Protein 4HMW (pdb70)

B-factor: mean 29.27, std 11.92, range [8.93, 81.01]

InterPro domains:
  IPR000659 Pyridoxamine 5'-phosphate oxidase [PIRSF000190] (5-212)
  IPR000659 Pyridoxamine 5'-phosphate oxidase [PTHR10851] (22-212)
  IPR011576 Pyridoxamine 5'-phosphate oxidase, N-terminal [PF01243] (41-159)
  IPR012349 FMN-binding split barrel [G3DSA:2.30.110.10] (1-212)
  IPR019576 Pyridoxine 5'-phosphate oxidase, dimerisation, C-terminal [PF10590] (173-212)
  IPR053451 Phenazine biosynthesis oxidase [NF038138] (8-212)

Secondary structure (DSSP, 8-state):
--SS---GGGTS--SSHHHHHHHHHHHHHHTT-SSTTEEEEEEE-TTS-EEEEEEE--EEETTEEEEEEETTSHHHHHHHHH-EEEEEEEETTTTEEEEEEEEEEEPPHHHHHHHHHTS-HHHHHHHHH--TTSBPS-HHHHHHHHHHHHHT-SPPPPPTTEEEEEEEEEEEEEEE--TTS--EEEEEEEETTEEEEEEB--/--S-SS----GGGTS--SSHHHHHHHHHHHHHHTT-SSTTEEEEEEE-TTS-EEEEEEE--EEETTEEEEEEETTSHHHHHHHHH-EEEEEEEETTTTEEEEEEEEEEEPPHHHHHHHHHTS-HHHHHHHHH--TTSB-S-HHHHHHHHHHHHHH-SPPPPPTTEEEEEEEEEEEEEEE--TTS--EEEEEEEETTEEEEEEB--

Sequence (407 aa):
GSVDVLFPEYDDPPSEPITLLKRWLATTADVARVREPKALALATATSDGRISSSRVIAFSSSIDDRRGVVIFCCTHSTSRKGRRELTEETGWASGLLYWRETGQQIMISSGQAVPLEESENDKLWFGRSVPMHAMSSSSASHQSDELVDREALRAHAAELLALGVALPRPPRFVGYYRLEPHEMEFWAASSSDRLHRRLRYERDGNDWKTTQLQPSLTGSVDVLFPEYDDPPSSEPIITLLKRWLATADVARVREPKKALALATATSDGRISSSRVIAFSSIDDRGVIFCCTHSTSRKGRELTETGWASGLLYWRETGQQIMMISSGQAVPLEESENDKLWFGRSVPMHAMSSSASHQSDELVDREALRAHAAELLALGVVALPRPPRFVGYRLEPHEMEFWAASSDRRLHRRLRYERDGNDWKTTTQLQP

Nearest PDB structures (foldseek):
  4hmx-assembly1_A  TM=1.005E+00  e=1.174E-41  Burkholderia lata
  4hmt-assembly1_B  TM=9.738E-01  e=1.038E-26  Pseudomonas fluorescens
  1t9m-assembly1_B  TM=9.775E-01  e=4.921E-26  Pseudomonas aeruginosa
  8qyt-assembly1_A-2  TM=9.388E-01  e=5.037E-19  Homo sapiens
  1nrg-assembly1_A-2  TM=9.272E-01  e=1.506E-18  Homo sapiens

Foldseek 3Di:
DQADPDDPCLVPPDQAVVVVVVVVVVVCVVLVFDLQQFKWKWFDAPVGDIDTDTFRWDDADSFFTKGKDFCQAPRNVRLVHPQWMKIWTAGRSHNKMKIFIAGWAWDDVVVLQVVLVPDDLLVVLLRVLDPHHPDDDDPVVSVVSSVVSSVVVDDDGDDPRITMIGRGGQKMWMWGHHPVRQIRIWMWHDDPHGIDIDTDGD/DPDAQADDDDVCLVPPDFAVVVVVVVVVVVCVVLVFDLQQFKWKWFAAPVGDIDTDTFRFDDADRFFTKGKDFCQAPRNVRLVHPFWMKIKGATRRHNKMKIFTAGWAWDDVVVLQVVLVPDDLLVLLLRVLDPHHDDDDDDVVSVVSSVVSSVVPDDRDDDPRITMIGGGGQKMWMWGHHPVRQIWIKIWGHDDVTIDIDTDGD

Organism: Burkholderia lata (strain ATCC 17760 / DSM 23089 / LMG 22485 / NCIMB 9086 / R18194 / 383) (NCBI:txid482957)

Solvent-accessible surface area: 18383 Å² total; per-residue (Å²): 104,38,60,78,41,162,12,98,22,12,116,113,45,21,95,76,0,14,54,0,1,89,113,8,24,60,77,0,108,127,51,206,12,107,74,30,85,12,0,14,0,2,0,7,25,87,85,24,96,3,0,6,31,34,20,75,6,43,55,27,47,124,150,0,1,11,0,21,6,8,36,67,0,40,11,0,122,11,8,112,100,38,9,39,1,0,0,5,1,34,2,24,51,11,5,5,18,1,8,0,1,2,66,6,52,89,13,122,108,81,53,2,48,152,31,0,142,67,107,52,89,62,23,15,4,17,14,25,7,0,80,36,11,64,109,13,142,70,74,132,53,15,100,54,79,8,58,112,31,77,82,112,63,103,92,21,107,46,13,122,33,4,22,1,8,12,0,60,14,55,16,0,24,1,55,0,11,9,82,62,92,0,40,29,28,3,13,0,60,83,106,71,123,71,32,45,53,30,42,9,25,21,161,79,55,46,39,68,81,22,154,10,81,24,7,91,114,43,21,99,91,0,14,57,0,0,82,114,10,22,60,76,0,95,120,8,199,12,109,75,20,84,12,0,12,0,2,0,7,35,92,89,26,66,2,6,7,33,34,19,76,6,51,52,30,43,122,149,0,1,19,0,24,6,9,36,60,0,61,10,0,109,8,10,114,87,44,18,66,1,0,0,5,0,36,2,23,42,2,5,6,18,0,10,1,1,1,90,12,56,88,13,123,108,85,62,2,52,85,41,2,150,68,107,53,70,58,15,18,3,17,16,29,23,1,83,33,22,65,102,12,134,80,48,107,36,12,77,50,97,8,58,99,47,84,87,124,74,90,93,17,109,47,15,119,31,6,19,0,12,13,0,50,12,42,10,0,23,0,46,0,10,10,76,74,91,5,39,36,26,1,37,0,54,147,81,54,145,95,51,103,57,24,42,1,24,22

Structure (mmCIF, N/CA/C/O backbone):
data_4HMW
#
_entry.id   4HMW
#
_cell.length_a   94.416
_cell.length_b   94.416
_cell.length_c   51.751
_cell.angle_alpha   90.000
_cell.angle_beta   90.000
_cell.angle_gamma   120.000
#
_symmetry.space_group_name_H-M   'P 31'
#
loop_
_entity.id
_entity.type
_entity.pdbx_description
1 polymer "Pyridoxamine 5'-phosphate oxidase"
2 non-polymer 'FLAVIN MONONUCLEOTIDE'
3 water water
#
loop_
_atom_site.group_PDB
_atom_site.id
_atom_site.type_symbol
_atom_site.label_atom_id
_atom_site.label_alt_id
_atom_site.label_comp_id
_atom_site.label_asym_id
_atom_site.label_entity_id
_atom_site.label_seq_id
_atom_site.pdbx_PDB_ins_code
_atom_site.Cartn_x
_atom_site.Cartn_y
_atom_site.Cartn_z
_atom_site.occupancy
_atom_site.B_iso_or_equiv
_atom_site.auth_seq_id
_atom_site.auth_comp_id
_atom_site.auth_asym_id
_atom_site.auth_atom_id
_atom_site.pdbx_PDB_model_num
ATOM 1 N N . GLY A 1 14 ? -14.537 38.455 -7.301 1.00 46.14 11 GLY A N 1
ATOM 2 C CA . GLY A 1 14 ? -13.964 38.253 -5.977 1.00 44.52 11 GLY A CA 1
ATOM 3 C C . GLY A 1 14 ? -13.912 36.794 -5.541 1.00 42.11 11 GLY A C 1
ATOM 4 O O . GLY A 1 14 ? -13.815 36.496 -4.341 1.00 41.51 11 GLY A O 1
ATOM 7 N N . SER A 1 15 ? -13.988 35.873 -6.498 1.00 39.39 12 SER A N 1
ATOM 8 C CA . SER A 1 15 ? -13.968 34.447 -6.176 1.00 38.02 12 SER A CA 1
ATOM 9 C C . SER A 1 15 ? -12.563 33.852 -6.225 1.00 36.85 12 SER A C 1
ATOM 10 O O . SER A 1 15 ? -12.384 32.650 -6.034 1.00 35.96 12 SER A O 1
ATOM 18 N N . VAL A 1 16 ? -11.566 34.691 -6.485 1.00 37.61 13 VAL A N 1
ATOM 19 C CA . VAL A 1 16 ? -10.185 34.242 -6.496 1.00 38.24 13 VAL A CA 1
ATOM 20 C C . VAL A 1 16 ? -9.317 35.191 -5.676 1.00 38.53 13 VAL A C 1
ATOM 21 O O . VAL A 1 16 ? -9.625 36.381 -5.549 1.00 39.12 13 VAL A O 1
ATOM 34 N N . ASP A 1 17 ? -8.246 34.652 -5.100 1.00 38.24 14 ASP A N 1
ATOM 35 C CA . ASP A 1 17 ? -7.252 35.448 -4.393 1.00 37.77 14 ASP A CA 1
ATOM 36 C C . ASP A 1 17 ? -7.821 36.175 -3.179 1.00 37.27 14 ASP A C 1
ATOM 37 O O . ASP A 1 17 ? -7.374 37.263 -2.851 1.00 37.82 14 ASP A O 1
ATOM 46 N N . VAL A 1 18 ? -8.788 35.556 -2.503 1.00 36.68 15 VAL A N 1
ATOM 47 C CA . VAL A 1 18 ? -9.298 36.080 -1.236 1.00 37.05 15 VAL A CA 1
ATOM 48 C C . VAL A 1 18 ? -8.152 36.148 -0.206 1.00 39.34 15 VAL A C 1
ATOM 49 O O . VAL A 1 18 ? -7.209 35.358 -0.271 1.00 39.50 15 VAL A O 1
ATOM 62 N N . LEU A 1 19 ? -8.215 37.103 0.720 1.00 40.19 16 LEU A N 1
ATOM 63 C CA . LEU A 1 19 ? -7.170 37.253 1.736 1.00 41.43 16 LEU A CA 1
ATOM 64 C C . LEU A 1 19 ? -7.130 36.042 2.672 1.00 38.05 16 LEU A C 1
ATOM 65 O O . LEU A 1 19 ? -8.173 35.573 3.133 1.00 37.20 16 LEU A O 1
ATOM 81 N N . PHE A 1 20 ? -5.918 35.569 2.965 1.00 35.19 17 PHE A N 1
ATOM 82 C CA . PHE A 1 20 ? -5.716 34.339 3.721 1.00 33.47 17 PHE A CA 1
ATOM 83 C C . PHE A 1 20 ? -4.368 34.408 4.452 1.00 36.09 17 PHE A C 1
ATOM 84 O O . PHE A 1 20 ? -3.487 33.559 4.250 1.00 35.84 17 PHE A O 1
ATOM 101 N N . PRO A 1 21 ? -4.194 35.435 5.302 1.00 37.85 18 PRO A N 1
ATOM 102 C CA . PRO A 1 21 ? -2.915 35.590 6.009 1.00 39.56 18 PRO A CA 1
ATOM 103 C C . PRO A 1 21 ? -2.616 34.386 6.911 1.00 40.22 18 PRO A C 1
ATOM 104 O O . PRO A 1 21 ? -1.442 34.093 7.174 1.00 40.14 18 PRO A O 1
ATOM 115 N N . GLU A 1 22 ? -3.663 33.686 7.353 1.00 37.80 19 GLU A N 1
ATOM 116 C CA . GLU A 1 22 ? -3.481 32.513 8.204 1.00 38.25 19 GLU A CA 1
ATOM 117 C C . GLU A 1 22 ? -2.818 31.328 7.494 1.00 37.58 19 GLU A C 1
ATOM 118 O O . GLU A 1 22 ? -2.361 30.386 8.151 1.00 37.91 19 GLU A O 1
ATOM 130 N N . TYR A 1 23 ? -2.794 31.353 6.162 1.00 37.66 20 TYR A N 1
ATOM 131 C CA . TYR A 1 23 ? -2.134 30.310 5.383 1.00 36.31 20 TYR A CA 1
ATOM 132 C C . TYR A 1 23 ? -0.689 30.164 5.873 1.00 38.38 20 TYR A C 1
ATOM 133 O O . TYR A 1 23 ? -0.183 29.057 6.040 1.00 39.69 20 TYR A O 1
ATOM 151 N N . ASP A 1 24 ? -0.049 31.294 6.140 1.00 39.52 21 ASP A N 1
ATOM 152 C CA . ASP A 1 24 ? 1.337 31.311 6.627 1.00 43.46 21 ASP A CA 1
ATOM 153 C C . ASP A 1 24 ? 1.461 31.469 8.139 1.00 45.73 21 ASP A C 1
ATOM 154 O O . ASP A 1 24 ? 2.535 31.253 8.685 1.00 46.08 21 ASP A O 1
ATOM 163 N N . ASP A 1 25 ? 0.374 31.849 8.809 1.00 46.73 22 ASP A N 1
ATOM 164 C CA . ASP A 1 25 ? 0.361 31.981 10.272 1.00 48.64 22 ASP A CA 1
ATOM 165 C C . ASP A 1 25 ? -0.934 31.428 10.870 1.00 44.65 22 ASP A C 1
ATOM 166 O O . ASP A 1 25 ? -1.821 32.184 11.231 1.00 45.54 22 ASP A O 1
ATOM 175 N N . PRO A 1 26 ? -1.032 30.101 10.983 1.00 41.76 23 PRO A N 1
ATOM 176 C CA . PRO A 1 26 ? -2.289 29.448 11.359 1.00 40.21 23 PRO A CA 1
ATOM 177 C C . PRO A 1 26 ? -2.620 29.496 12.860 1.00 37.49 23 PRO A C 1
ATOM 178 O O . PRO A 1 26 ? -1.745 29.292 13.693 1.00 37.86 23 PRO A O 1
ATOM 189 N N . PRO A 1 27 ? -3.893 29.749 13.198 1.00 35.86 24 PRO A N 1
ATOM 190 C CA . PRO A 1 27 ? -4.318 29.735 14.607 1.00 35.62 24 PRO A CA 1
ATOM 191 C C . PRO A 1 27 ? -4.055 28.365 15.246 1.00 35.66 24 PRO A C 1
ATOM 192 O O . PRO A 1 27 ? -4.050 27.370 14.512 1.00 36.62 24 PRO A O 1
ATOM 203 N N . SER A 1 28 ? -3.838 28.307 16.562 1.00 35.12 25 SER A N 1
ATOM 204 C CA . SER A 1 28 ? -3.574 27.033 17.243 1.00 34.49 25 SER A CA 1
ATOM 205 C C . SER A 1 28 ? -4.685 26.015 17.041 1.00 35.72 25 SER A C 1
ATOM 206 O O . SER A 1 28 ? -4.421 24.829 16.913 1.00 36.26 25 SER A O 1
ATOM 214 N N . GLU A 1 29 ? -5.924 26.496 17.037 1.00 35.01 26 GLU A N 1
ATOM 215 C CA . GLU A 1 29 ? -7.102 25.647 16.890 1.00 33.29 26 GLU A CA 1
ATOM 216 C C . GLU A 1 29 ? -7.809 25.927 15.545 1.00 30.76 26 GLU A C 1
ATOM 217 O O . GLU A 1 29 ? -8.088 27.077 15.189 1.00 31.86 26 GLU A O 1
ATOM 229 N N . PRO A 1 30 ? -8.116 24.876 14.794 1.00 27.60 27 PRO A N 1
ATOM 230 C CA . PRO A 1 30 ? -8.754 25.101 13.488 1.00 26.70 27 PRO A CA 1
ATOM 231 C C . PRO A 1 30 ? -10.194 25.668 13.589 1.00 25.28 27 PRO A C 1
ATOM 232 O O . PRO A 1 30 ? -10.646 26.370 12.671 1.00 26.34 27 PRO A O 1
ATOM 243 N N . ILE A 1 31 ? -10.902 25.393 14.681 1.00 24.09 28 ILE A N 1
ATOM 244 C CA . ILE A 1 31 ? -12.250 25.931 14.806 1.00 25.72 28 ILE A CA 1
ATOM 245 C C . ILE A 1 31 ? -12.199 27.472 14.850 1.00 26.47 28 ILE A C 1
ATOM 246 O O . ILE A 1 31 ? -13.130 28.150 14.402 1.00 24.96 28 ILE A O 1
ATOM 262 N N . THR A 1 32 ? -11.099 28.024 15.358 1.00 28.21 29 THR A N 1
ATOM 263 C CA . THR A 1 32 ? -10.918 29.473 15.326 1.00 28.72 29 THR A CA 1
ATOM 264 C C . THR A 1 32 ? -10.956 30.009 13.886 1.00 25.72 29 THR A C 1
ATOM 265 O O . THR A 1 32 ? -11.591 31.028 13.594 1.00 26.82 29 THR A O 1
ATOM 276 N N . LEU A 1 33 ? -10.249 29.343 12.986 1.00 24.81 30 LEU A N 1
ATOM 277 C CA . LEU A 1 33 ? -10.230 29.779 11.594 1.00 24.43 30 LEU A CA 1
ATOM 278 C C . LEU A 1 33 ? -11.596 29.532 10.924 1.00 23.10 30 LEU A C 1
ATOM 279 O O . LEU A 1 33 ? -12.042 30.325 10.110 1.00 23.81 30 LEU A O 1
ATOM 295 N N . LEU A 1 34 ? -12.265 28.441 11.275 1.00 22.47 31 LEU A N 1
ATOM 296 C CA . LEU A 1 34 ? -13.590 28.140 10.738 1.00 23.03 31 LEU A CA 1
ATOM 297 C C . LEU A 1 34 ? -14.551 29.278 11.082 1.00 23.26 31 LEU A C 1
ATOM 298 O O . LEU A 1 34 ? -15.250 29.780 10.228 1.00 21.83 31 LEU A O 1
ATOM 314 N N . LYS A 1 35 ? -14.545 29.721 12.329 1.00 25.41 32 LYS A N 1
ATOM 315 C CA . LYS A 1 35 ? -15.434 30.834 12.743 1.00 25.34 32 LYS A CA 1
ATOM 316 C C . LYS A 1 35 ? -15.097 32.167 12.032 1.00 27.46 32 LYS A C 1
ATOM 317 O O . LYS A 1 35 ? -15.997 32.908 11.598 1.00 28.01 32 LYS A O 1
ATOM 336 N N . ARG A 1 36 ? -13.798 32.451 11.893 1.00 26.58 33 ARG A N 1
ATOM 337 C CA . ARG A 1 36 ? -13.355 33.638 11.169 1.00 26.74 33 ARG A CA 1
ATOM 338 C C . ARG A 1 36 ? -13.827 33.622 9.704 1.00 24.98 33 ARG A C 1
ATOM 339 O O . ARG A 1 36 ? -14.272 34.633 9.178 1.00 26.52 33 ARG A O 1
ATOM 360 N N . TRP A 1 37 ? -13.665 32.491 9.036 1.00 23.20 34 TRP A N 1
ATOM 361 C CA . TRP A 1 37 ? -14.103 32.345 7.647 1.00 22.56 34 TRP A CA 1
ATOM 362 C C . TRP A 1 37 ? -15.620 32.497 7.497 1.00 21.66 34 TRP A C 1
ATOM 363 O O . TRP A 1 37 ? -16.100 33.155 6.575 1.00 21.06 34 TRP A O 1
ATOM 384 N N . LEU A 1 38 ? -16.381 31.897 8.403 1.00 22.21 35 LEU A N 1
ATOM 385 C CA . LEU A 1 38 ? -17.828 32.054 8.350 1.00 23.17 35 LEU A CA 1
ATOM 386 C C . LEU A 1 38 ? -18.236 33.516 8.555 1.00 25.07 35 LEU A C 1
ATOM 387 O O . LEU A 1 38 ? -19.198 33.972 7.957 1.00 24.03 35 LEU A O 1
ATOM 403 N N . ALA A 1 39 ? -17.493 34.257 9.382 1.00 26.07 36 ALA A N 1
ATOM 404 C CA . ALA A 1 39 ? -17.832 35.664 9.609 1.00 27.34 36 ALA A CA 1
ATOM 405 C C . ALA A 1 39 ? -17.546 36.474 8.340 1.00 27.78 36 ALA A C 1
ATOM 406 O O . ALA A 1 39 ? -18.323 37.354 7.960 1.00 26.88 36 ALA A O 1
ATOM 413 N N . THR A 1 40 ? -16.452 36.165 7.648 1.00 27.64 37 THR A N 1
ATOM 414 C CA A THR A 1 40 ? -16.145 36.892 6.425 0.62 27.51 37 THR A CA 1
ATOM 415 C CA B THR A 1 40 ? -16.133 36.883 6.428 0.38 27.77 37 THR A CA 1
ATOM 416 C C . THR A 1 40 ? -17.142 36.539 5.346 1.00 27.21 37 THR A C 1
ATOM 417 O O . THR A 1 40 ? -17.487 37.378 4.525 1.00 29.38 37 THR A O 1
ATOM 436 N N . ALA A 1 41 ? -17.614 35.295 5.352 1.00 25.48 38 ALA A N 1
ATOM 437 C CA . ALA A 1 41 ? -18.635 34.859 4.391 1.00 22.95 38 ALA A CA 1
ATOM 438 C C . ALA A 1 41 ? -19.942 35.648 4.568 1.00 23.88 38 ALA A C 1
ATOM 439 O O . ALA A 1 41 ? -20.632 35.971 3.598 1.00 25.56 38 ALA A O 1
ATOM 446 N N . ASP A 1 42 ? -20.283 35.931 5.817 1.00 28.54 39 ASP A N 1
ATOM 447 C CA . ASP A 1 42 ? -21.448 36.733 6.114 1.00 32.27 39 ASP A CA 1
ATOM 448 C C . ASP A 1 42 ? -21.270 38.150 5.576 1.00 31.68 39 ASP A C 1
ATOM 449 O O . ASP A 1 42 ? -22.194 38.722 5.023 1.00 31.23 39 ASP A O 1
ATOM 458 N N . VAL A 1 43 ? -20.076 38.714 5.712 1.00 32.55 40 VAL A N 1
ATOM 459 C CA . VAL A 1 43 ? -19.846 40.061 5.205 1.00 33.76 40 VAL A CA 1
ATOM 460 C C . VAL A 1 43 ? -19.934 40.086 3.677 1.00 32.57 40 VAL A C 1
ATOM 461 O O . VAL A 1 43 ? -20.465 41.028 3.110 1.00 33.69 40 VAL A O 1
ATOM 474 N N . ALA A 1 44 ? -19.431 39.035 3.029 1.00 31.73 41 ALA A N 1
ATOM 475 C CA . ALA A 1 44 ? -19.471 38.898 1.577 1.00 29.50 41 ALA A CA 1
ATOM 476 C C . ALA A 1 44 ? -20.850 38.478 1.050 1.00 29.69 41 ALA A C 1
ATOM 477 O O . ALA A 1 44 ? -21.048 38.353 -0.156 1.00 29.76 41 ALA A O 1
ATOM 484 N N . ARG A 1 45 ? -21.799 38.251 1.948 1.00 29.83 42 ARG A N 1
ATOM 485 C CA . ARG A 1 45 ? -23.154 37.882 1.563 1.00 31.67 42 ARG A CA 1
ATOM 486 C C . ARG A 1 45 ? -23.190 36.589 0.761 1.00 28.44 42 ARG A C 1
ATOM 487 O O . ARG A 1 45 ? -23.945 36.448 -0.218 1.00 28.45 42 ARG A O 1
ATOM 508 N N . VAL A 1 46 ? -22.362 35.639 1.185 1.00 24.17 43 VAL A N 1
ATOM 509 C CA . VAL A 1 46 ? -22.404 34.300 0.621 1.00 21.61 43 VAL A CA 1
ATOM 510 C C . VAL A 1 46 ? -23.804 33.704 0.791 1.00 21.44 43 VAL A C 1
ATOM 511 O O . VAL A 1 46 ? -24.395 33.800 1.872 1.00 21.27 43 VAL A O 1
ATOM 524 N N . ARG A 1 47 ? -24.353 33.102 -0.261 1.00 19.41 44 ARG A N 1
ATOM 525 C CA . ARG A 1 47 ? -25.659 32.458 -0.144 1.00 19.50 44 ARG A CA 1
ATOM 526 C C . ARG A 1 47 ? -25.559 31.093 0.531 1.00 18.99 44 ARG A C 1
ATOM 527 O O . ARG A 1 47 ? -24.824 30.213 0.075 1.00 18.61 44 ARG A O 1
ATOM 548 N N . GLU A 1 48 ? -26.341 30.917 1.595 1.00 18.03 45 GLU A N 1
ATOM 549 C CA . GLU A 1 48 ? -26.346 29.679 2.395 1.00 17.46 45 GLU A CA 1
ATOM 550 C C . GLU A 1 48 ? -24.956 29.143 2.729 1.00 18.84 45 GLU A C 1
ATOM 551 O O . GLU A 1 48 ? -24.582 28.030 2.318 1.00 18.27 45 GLU A O 1
ATOM 563 N N . PRO A 1 49 ? -24.182 29.903 3.495 1.00 18.66 46 PRO A N 1
ATOM 564 C CA . PRO A 1 49 ? -22.803 29.473 3.748 1.00 19.28 46 PRO A CA 1
ATOM 565 C C . PRO A 1 49 ? -22.732 28.254 4.628 1.00 17.43 46 PRO A C 1
ATOM 566 O O . PRO A 1 49 ? -21.711 27.574 4.585 1.00 18.66 46 PRO A O 1
ATOM 577 N N . LYS A 1 50 ? -23.783 27.965 5.387 1.00 16.79 47 LYS A N 1
ATOM 578 C CA . LYS A 1 50 ? -23.728 26.870 6.359 1.00 16.65 47 LYS A CA 1
ATOM 579 C C . LYS A 1 50 ? -24.249 25.561 5.774 1.00 18.15 47 LYS A C 1
ATOM 580 O O . LYS A 1 50 ? -24.415 24.581 6.500 1.00 17.81 47 LYS A O 1
ATOM 599 N N . ALA A 1 51 ? -24.521 25.545 4.473 1.00 17.16 48 ALA A N 1
ATOM 600 C CA . ALA A 1 51 ? -24.999 24.322 3.813 1.00 15.80 48 ALA A CA 1
ATOM 601 C C . ALA A 1 51 ? -23.829 23.358 3.617 1.00 13.51 48 ALA A C 1
ATOM 602 O O . ALA A 1 51 ? -23.006 23.501 2.707 1.00 15.91 48 ALA A O 1
ATOM 609 N N . LEU A 1 52 ? -23.805 22.357 4.460 1.00 14.92 49 LEU A N 1
ATOM 610 C CA . LEU A 1 52 ? -22.691 21.431 4.599 1.00 15.68 49 LEU A CA 1
ATOM 611 C C . LEU A 1 52 ? -23.021 20.157 3.828 1.00 15.80 49 LEU A C 1
ATOM 612 O O . LEU A 1 52 ? -24.091 19.598 4.008 1.00 16.93 49 LEU A O 1
ATOM 628 N N . ALA A 1 53 ? -22.129 19.702 2.949 1.00 15.16 50 ALA A N 1
ATOM 629 C CA . ALA A 1 53 ? -22.342 18.422 2.301 1.00 13.53 50 ALA A CA 1
ATOM 630 C C . ALA A 1 53 ? -21.806 17.397 3.262 1.00 12.43 50 ALA A C 1
ATOM 631 O O . ALA A 1 53 ? -20.613 17.314 3.454 1.00 14.91 50 ALA A O 1
ATOM 638 N N . LEU A 1 54 ? -22.688 16.628 3.875 1.00 12.50 51 LEU A N 1
ATOM 639 C CA . LEU A 1 54 ? -22.316 15.716 4.949 1.00 13.24 51 LEU A CA 1
ATOM 640 C C . LEU A 1 54 ? -22.332 14.293 4.437 1.00 13.23 51 LEU A C 1
ATOM 641 O O . LEU A 1 54 ? -23.384 13.766 4.044 1.00 12.96 51 LEU A O 1
ATOM 657 N N . ALA A 1 55 ? -21.149 13.677 4.458 1.00 12.54 52 ALA A N 1
ATOM 658 C CA . ALA A 1 55 ? -20.989 12.283 4.068 1.00 12.22 52 ALA A CA 1
ATOM 659 C C . ALA A 1 55 ? -20.869 11.416 5.303 1.00 14.35 52 ALA A C 1
ATOM 660 O O . ALA A 1 55 ? -20.228 11.796 6.276 1.00 14.13 52 ALA A O 1
ATOM 667 N N . THR A 1 56 ? -21.482 10.233 5.211 1.00 14.23 53 THR A N 1
ATOM 668 C CA . THR A 1 56 ? -21.453 9.217 6.246 1.00 15.57 53 THR A CA 1
ATOM 669 C C . THR A 1 56 ? -21.296 7.881 5.530 1.00 15.25 53 THR A C 1
ATOM 670 O O . THR A 1 56 ? -21.369 7.808 4.289 1.00 15.38 53 THR A O 1
ATOM 681 N N . ALA A 1 57 ? -21.042 6.823 6.282 1.00 15.87 54 ALA A N 1
ATOM 682 C CA . ALA A 1 57 ? -20.888 5.508 5.688 1.00 18.24 54 ALA A CA 1
ATOM 683 C C . ALA A 1 57 ? -21.460 4.411 6.545 1.00 17.18 54 ALA A C 1
ATOM 684 O O . ALA A 1 57 ? -21.529 4.513 7.777 1.00 17.04 54 ALA A O 1
ATOM 691 N N . THR A 1 58 ? -21.906 3.361 5.866 1.00 17.90 55 THR A N 1
ATOM 692 C CA . THR A 1 58 ? -22.227 2.127 6.553 1.00 20.55 55 THR A CA 1
ATOM 693 C C . THR A 1 58 ? -20.963 1.264 6.746 1.00 22.77 55 THR A C 1
ATOM 694 O O . THR A 1 58 ? -19.912 1.545 6.160 1.00 21.86 55 THR A O 1
ATOM 705 N N . SER A 1 59 ? -21.046 0.229 7.585 1.00 25.90 56 SER A N 1
ATOM 706 C CA . SER A 1 59 ? -19.847 -0.532 7.930 1.00 27.86 56 SER A CA 1
ATOM 707 C C . SER A 1 59 ? -19.191 -1.205 6.722 1.00 27.88 56 SER A C 1
ATOM 708 O O . SER A 1 59 ? -17.965 -1.351 6.691 1.00 26.66 56 SER A O 1
ATOM 716 N N . ASP A 1 60 ? -19.982 -1.631 5.736 1.00 26.68 57 ASP A N 1
ATOM 717 C CA . ASP A 1 60 ? -19.416 -2.305 4.569 1.00 28.26 57 ASP A CA 1
ATOM 718 C C . ASP A 1 60 ? -18.657 -1.353 3.645 1.00 29.14 57 ASP A C 1
ATOM 719 O O . ASP A 1 60 ? -17.995 -1.774 2.708 1.00 30.38 57 ASP A O 1
ATOM 728 N N . GLY A 1 61 ? -18.781 -0.051 3.914 1.00 27.99 58 GLY A N 1
ATOM 729 C CA . GLY A 1 61 ? -17.948 0.950 3.278 1.00 24.03 58 GLY A CA 1
ATOM 730 C C . GLY A 1 61 ? -18.674 1.867 2.297 1.00 21.67 58 GLY A C 1
ATOM 731 O O . GLY A 1 61 ? -18.136 2.911 1.907 1.00 21.32 58 GLY A O 1
ATOM 735 N N . ARG A 1 62 ? -19.881 1.499 1.878 1.00 18.21 59 ARG A N 1
ATOM 736 C CA . ARG A 1 62 ? -20.673 2.397 1.019 1.00 18.13 59 ARG A CA 1
ATOM 737 C C . ARG A 1 62 ? -20.893 3.751 1.705 1.00 17.38 59 ARG A C 1
ATOM 738 O O . ARG A 1 62 ? -21.267 3.834 2.888 1.00 19.84 59 ARG A O 1
ATOM 759 N N . ILE A 1 63 ? -20.639 4.805 0.957 1.00 14.81 60 ILE A N 1
ATOM 760 C CA . ILE A 1 63 ? -20.741 6.167 1.454 1.00 14.77 60 ILE A CA 1
ATOM 761 C C . ILE A 1 63 ? -22.013 6.814 0.889 1.00 14.77 60 ILE A C 1
ATOM 762 O O . ILE A 1 63 ? -22.393 6.559 -0.275 1.00 15.79 60 ILE A O 1
ATOM 778 N N . SER A 1 64 ? -22.678 7.609 1.732 1.00 15.16 61 SER A N 1
ATOM 779 C CA . SER A 1 64 ? -23.838 8.407 1.321 1.00 13.83 61 SER A CA 1
ATOM 780 C C . SER A 1 64 ? -23.617 9.878 1.669 1.00 13.60 61 SER A C 1
ATOM 781 O O . SER A 1 64 ? -22.761 10.203 2.477 1.00 14.13 61 SER A O 1
ATOM 789 N N . SER A 1 65 ? -24.382 10.772 1.051 1.00 13.28 62 SER A N 1
ATOM 790 C CA A SER A 1 65 ? -24.219 12.206 1.248 0.64 13.24 62 SER A CA 1
ATOM 791 C CA B SER A 1 65 ? -24.234 12.177 1.333 0.36 12.14 62 SER A CA 1
ATOM 792 C C . SER A 1 65 ? -25.556 12.936 1.199 1.00 13.52 62 SER A C 1
ATOM 793 O O . SER A 1 65 ? -26.475 12.482 0.528 1.00 13.78 62 SER A O 1
ATOM 808 N N . ARG A 1 66 ? -25.638 14.074 1.894 1.00 11.81 63 ARG A N 1
ATOM 809 C CA . ARG A 1 66 ? -26.803 14.964 1.823 1.00 11.07 63 ARG A CA 1
ATOM 810 C C . ARG A 1 66 ? -26.408 16.318 2.370 1.00 11.71 63 ARG A C 1
ATOM 811 O O . ARG A 1 66 ? -25.464 16.423 3.177 1.00 12.49 63 ARG A O 1
ATOM 832 N N . VAL A 1 67 ? -27.158 17.358 1.997 1.00 10.65 64 VAL A N 1
ATOM 833 C CA . VAL A 1 67 ? -26.955 18.688 2.586 1.00 11.62 64 VAL A CA 1
ATOM 834 C C . VAL A 1 67 ? -27.524 18.757 4.014 1.00 10.78 64 VAL A C 1
ATOM 835 O O . VAL A 1 67 ? -28.631 18.278 4.269 1.00 12.45 64 VAL A O 1
ATOM 848 N N . ILE A 1 68 ? -26.751 19.360 4.899 1.00 11.73 65 ILE A N 1
ATOM 849 C CA . ILE A 1 68 ? -27.188 19.694 6.257 1.00 11.82 65 ILE A CA 1
ATOM 850 C C . ILE A 1 68 ? -26.827 21.148 6.547 1.00 12.76 65 ILE A C 1
ATOM 851 O O . ILE A 1 68 ? -25.696 21.557 6.345 1.00 14.27 65 ILE A O 1
ATOM 867 N N . ALA A 1 69 ? -27.794 21.945 6.971 1.00 14.33 66 ALA A N 1
ATOM 868 C CA . ALA A 1 69 ? -27.490 23.278 7.420 1.00 17.00 66 ALA A CA 1
ATOM 869 C C . ALA A 1 69 ? -27.150 23.176 8.905 1.00 17.02 66 ALA A C 1
ATOM 870 O O . ALA A 1 69 ? -28.030 23.002 9.735 1.00 18.40 66 ALA A O 1
ATOM 877 N N . PHE A 1 70 ? -25.873 23.279 9.250 1.00 15.53 67 PHE A N 1
ATOM 878 C CA . PHE A 1 70 ? -25.508 23.086 10.648 1.00 18.18 67 PHE A CA 1
ATOM 879 C C . PHE A 1 70 ? -26.118 24.173 11.526 1.00 18.72 67 PHE A C 1
ATOM 880 O O . PHE A 1 70 ? -26.387 25.282 11.084 1.00 17.43 67 PHE A O 1
ATOM 897 N N . SER A 1 71 ? -26.316 23.830 12.782 1.00 19.36 68 SER A N 1
ATOM 898 C CA A SER A 1 71 ? -27.026 24.689 13.719 0.76 21.31 68 SER A CA 1
ATOM 899 C CA B SER A 1 71 ? -27.014 24.699 13.708 0.24 19.43 68 SER A CA 1
ATOM 900 C C . SER A 1 71 ? -26.088 25.710 14.372 1.00 21.31 68 SER A C 1
ATOM 901 O O . SER A 1 71 ? -26.420 26.868 14.488 1.00 24.21 68 SER A O 1
ATOM 914 N N . SER A 1 72 ? -24.920 25.257 14.813 1.00 18.15 69 SER A N 1
ATOM 915 C CA . SER A 1 72 ? -23.976 26.125 15.477 1.00 19.40 69 SER A CA 1
ATOM 916 C C . SER A 1 72 ? -22.585 25.490 15.551 1.00 20.65 69 SER A C 1
ATOM 917 O O . SER A 1 72 ? -22.399 24.355 15.142 1.00 19.90 69 SER A O 1
ATOM 925 N N . ILE A 1 73 ? -21.626 26.253 16.080 1.00 22.34 70 ILE A N 1
ATOM 926 C CA . ILE A 1 73 ? -20.270 25.789 16.268 1.00 25.05 70 ILE A CA 1
ATOM 927 C C . ILE A 1 73 ? -19.846 26.123 17.682 1.00 26.79 70 ILE A C 1
ATOM 928 O O . ILE A 1 73 ? -20.064 27.241 18.166 1.00 28.18 70 ILE A O 1
ATOM 944 N N . ASP A 1 74 ? -19.257 25.165 18.373 1.00 28.66 71 ASP A N 1
ATOM 945 C CA . ASP A 1 74 ? -18.681 25.477 19.677 1.00 29.92 71 ASP A CA 1
ATOM 946 C C . ASP A 1 74 ? -17.214 25.057 19.647 1.00 29.05 71 ASP A C 1
ATOM 947 O O . ASP A 1 74 ? -16.725 24.593 18.604 1.00 29.26 71 ASP A O 1
ATOM 956 N N . ASP A 1 75 ? -16.492 25.236 20.748 1.00 32.06 72 ASP A N 1
ATOM 957 C CA . ASP A 1 75 ? -15.062 24.971 20.725 1.00 32.61 72 ASP A CA 1
ATOM 958 C C . ASP A 1 75 ? -14.694 23.518 20.447 1.00 32.24 72 ASP A C 1
ATOM 959 O O . ASP A 1 75 ? -13.525 23.220 20.164 1.00 35.60 72 ASP A O 1
ATOM 968 N N . ARG A 1 76 ? -15.658 22.611 20.534 1.00 30.66 73 ARG A N 1
ATOM 969 C CA A ARG A 1 76 ? -15.394 21.188 20.337 0.56 31.11 73 ARG A CA 1
ATOM 970 C CA B ARG A 1 76 ? -15.386 21.191 20.335 0.44 31.65 73 ARG A CA 1
ATOM 971 C C . ARG A 1 76 ? -15.850 20.647 18.979 1.00 30.21 73 ARG A C 1
ATOM 972 O O . ARG A 1 76 ? -15.512 19.516 18.608 1.00 29.40 73 ARG A O 1
ATOM 1011 N N . GLY A 1 77 ? -16.615 21.433 18.224 1.00 26.42 74 GLY A N 1
ATOM 1012 C CA . GLY A 1 77 ? -17.057 20.964 16.916 1.00 23.46 74 GLY A CA 1
ATOM 1013 C C . GLY A 1 77 ? -18.305 21.617 16.338 1.00 22.17 74 GLY A C 1
ATOM 1014 O O . GLY A 1 77 ? -18.790 22.634 16.849 1.00 22.81 74 GLY A O 1
ATOM 1018 N N . VAL A 1 78 ? -18.841 21.003 15.286 1.00 19.11 75 VAL A N 1
ATOM 1019 C CA A VAL A 1 78 ? -19.972 21.547 14.581 0.93 17.67 75 VAL A CA 1
ATOM 1020 C CA B VAL A 1 78 ? -19.981 21.564 14.573 0.07 19.39 75 VAL A CA 1
ATOM 1021 C C . VAL A 1 78 ? -21.246 20.798 14.943 1.00 18.86 75 VAL A C 1
ATOM 1022 O O . VAL A 1 78 ? -21.288 19.575 14.899 1.00 18.92 75 VAL A O 1
ATOM 1045 N N . ILE A 1 79 ? -22.262 21.544 15.348 1.00 19.24 76 ILE A N 1
ATOM 1046 C CA . ILE A 1 79 ? -23.516 20.976 15.806 1.00 18.15 76 ILE A CA 1
ATOM 1047 C C . ILE A 1 79 ? -24.547 20.917 14.690 1.00 17.86 76 ILE A C 1
ATOM 1048 O O . ILE A 1 79 ? -24.761 21.902 14.005 1.00 18.20 76 ILE A O 1
ATOM 1064 N N . PHE A 1 80 ? -25.160 19.755 14.506 1.00 16.13 77 PHE A N 1
ATOM 1065 C CA . PHE A 1 80 ? -26.282 19.606 13.592 1.00 18.05 77 PHE A CA 1
ATOM 1066 C C . PHE A 1 80 ? -27.365 18.674 14.177 1.00 14.93 77 PHE A C 1
ATOM 1067 O O . PHE A 1 80 ? -27.119 17.889 15.082 1.00 16.13 77 PHE A O 1
ATOM 1084 N N . CYS A 1 81 ? -28.559 18.746 13.624 1.00 17.83 78 CYS A N 1
ATOM 1085 C CA A CYS A 1 81 ? -29.639 17.898 14.089 0.58 19.54 78 CYS A CA 1
ATOM 1086 C CA B CYS A 1 81 ? -29.697 17.941 14.062 0.42 18.03 78 CYS A CA 1
ATOM 1087 C C . CYS A 1 81 ? -30.268 17.138 12.930 1.00 17.99 78 CYS A C 1
ATOM 1088 O O . CYS A 1 81 ? -30.196 17.564 11.758 1.00 15.81 78 CYS A O 1
ATOM 1103 N N . THR A 1 82 ? -30.865 16.003 13.270 1.00 16.43 79 THR A N 1
ATOM 1104 C CA . THR A 1 82 ? -31.488 15.146 12.275 1.00 15.19 79 THR A CA 1
ATOM 1105 C C . THR A 1 82 ? -32.373 14.096 12.986 1.00 15.41 79 THR A C 1
ATOM 1106 O O . THR A 1 82 ? -32.532 14.152 14.216 1.00 16.51 79 THR A O 1
ATOM 1117 N N . HIS A 1 83 ? -32.970 13.176 12.230 1.00 15.21 80 HIS A N 1
ATOM 1118 C CA . HIS A 1 83 ? -33.744 12.084 12.816 1.00 16.22 80 HIS A CA 1
ATOM 1119 C C . HIS A 1 83 ? -32.817 10.888 13.010 1.00 16.09 80 HIS A C 1
ATOM 1120 O O . HIS A 1 83 ? -32.081 10.522 12.093 1.00 15.35 80 HIS A O 1
ATOM 1135 N N . SER A 1 84 ? -32.799 10.310 14.207 1.00 15.55 81 SER A N 1
ATOM 1136 C CA . SER A 1 84 ? -31.882 9.206 14.430 1.00 17.99 81 SER A CA 1
ATOM 1137 C C . SER A 1 84 ? -32.206 7.975 13.602 1.00 16.10 81 SER A C 1
ATOM 1138 O O . SER A 1 84 ? -31.344 7.124 13.408 1.00 19.73 81 SER A O 1
ATOM 1146 N N . THR A 1 85 ? -33.451 7.864 13.155 1.00 18.39 82 THR A N 1
ATOM 1147 C CA . THR A 1 85 ? -33.934 6.740 12.365 1.00 16.99 82 THR A CA 1
ATOM 1148 C C . THR A 1 85 ? -33.794 6.949 10.837 1.00 17.79 82 THR A C 1
ATOM 1149 O O . THR A 1 85 ? -34.132 6.071 10.042 1.00 18.62 82 THR A O 1
ATOM 1160 N N . SER A 1 86 ? -33.322 8.129 10.450 1.00 16.66 83 SER A N 1
ATOM 1161 C CA . SER A 1 86 ? -32.977 8.418 9.082 1.00 14.92 83 SER A CA 1
ATOM 1162 C C . SER A 1 86 ? -31.819 7.551 8.621 1.00 16.00 83 SER A C 1
ATOM 1163 O O . SER A 1 86 ? -31.149 6.882 9.411 1.00 16.53 83 SER A O 1
ATOM 1171 N N . ARG A 1 87 ? -31.550 7.597 7.329 1.00 16.75 84 ARG A N 1
ATOM 1172 C CA . ARG A 1 87 ? -30.455 6.832 6.769 1.00 18.12 84 ARG A CA 1
ATOM 1173 C C . ARG A 1 87 ? -29.111 7.289 7.340 1.00 16.09 84 ARG A C 1
ATOM 1174 O O . ARG A 1 87 ? -28.285 6.447 7.707 1.00 17.62 84 ARG A O 1
ATOM 1195 N N . LYS A 1 88 ? -28.909 8.605 7.468 1.00 14.90 85 LYS A N 1
ATOM 1196 C CA . LYS A 1 88 ? -27.660 9.127 8.015 1.00 15.44 85 LYS A CA 1
ATOM 1197 C C . LYS A 1 88 ? -27.609 8.808 9.499 1.00 16.36 85 LYS A C 1
ATOM 1198 O O . LYS A 1 88 ? -26.558 8.562 10.069 1.00 16.35 85 LYS A O 1
ATOM 1217 N N . GLY A 1 89 ? -28.765 8.806 10.127 1.00 14.56 86 GLY A N 1
ATOM 1218 C CA . GLY A 1 89 ? -28.821 8.486 11.539 1.00 15.78 86 GLY A CA 1
ATOM 1219 C C . GLY A 1 89 ? -28.308 7.095 11.820 1.00 17.58 86 GLY A C 1
ATOM 1220 O O . GLY A 1 89 ? -27.567 6.855 12.783 1.00 18.65 86 GLY A O 1
ATOM 1224 N N . ARG A 1 90 ? -28.747 6.146 11.010 1.00 17.63 87 ARG A N 1
ATOM 1225 C CA A ARG A 1 90 ? -28.359 4.761 11.208 0.65 18.17 87 ARG A CA 1
ATOM 1226 C CA B ARG A 1 90 ? -28.355 4.763 11.218 0.35 19.46 87 ARG A CA 1
ATOM 1227 C C . ARG A 1 90 ? -26.857 4.598 10.952 1.00 18.14 87 ARG A C 1
ATOM 1228 O O . ARG A 1 90 ? -26.160 3.852 11.652 1.00 20.75 87 ARG A O 1
ATOM 1267 N N . GLU A 1 91 ? -26.355 5.324 9.981 1.00 16.12 88 GLU A N 1
ATOM 1268 C CA . GLU A 1 91 ? -24.937 5.228 9.622 1.00 17.08 88 GLU A CA 1
ATOM 1269 C C . GLU A 1 91 ? -24.052 5.867 10.698 1.00 17.94 88 GLU A C 1
ATOM 1270 O O . GLU A 1 91 ? -23.010 5.328 11.041 1.00 20.16 88 GLU A O 1
ATOM 1282 N N . LEU A 1 92 ? -24.482 7.006 11.251 1.00 17.14 89 LEU A N 1
ATOM 1283 C CA . LEU A 1 92 ? -23.768 7.645 12.338 1.00 19.33 89 LEU A CA 1
ATOM 1284 C C . LEU A 1 92 ? -23.691 6.718 13.565 1.00 22.06 89 LEU A C 1
ATOM 1285 O O . LEU A 1 92 ? -22.662 6.651 14.249 1.00 23.03 89 LEU A O 1
ATOM 1301 N N . THR A 1 93 ? -24.768 5.984 13.827 1.00 22.53 90 THR A N 1
ATOM 1302 C CA . THR A 1 93 ? -24.800 5.074 14.965 1.00 24.91 90 THR A CA 1
ATOM 1303 C C . THR A 1 93 ? -23.866 3.878 14.697 1.00 25.18 90 THR A C 1
ATOM 1304 O O . THR A 1 93 ? -23.164 3.383 15.604 1.00 25.16 90 THR A O 1
ATOM 1315 N N . GLU A 1 94 ? -23.863 3.429 13.441 1.00 23.98 91 GLU A N 1
ATOM 1316 C CA A GLU A 1 94 ? -23.076 2.253 13.041 0.53 25.85 91 GLU A CA 1
ATOM 1317 C CA B GLU A 1 94 ? -23.088 2.255 13.049 0.47 26.11 91 GLU A CA 1
ATOM 1318 C C . GLU A 1 94 ? -21.567 2.495 13.059 1.00 24.52 91 GLU A C 1
ATOM 1319 O O . GLU A 1 94 ? -20.805 1.660 13.573 1.00 24.24 91 GLU A O 1
ATOM 1340 N N . THR A 1 95 ? -21.120 3.611 12.489 1.00 22.49 92 THR A N 1
ATOM 1341 C CA . THR A 1 95 ? -19.674 3.844 12.300 1.00 22.82 92 THR A CA 1
ATOM 1342 C C . THR A 1 95 ? -19.137 5.126 12.927 1.00 22.87 92 THR A C 1
ATOM 1343 O O . THR A 1 95 ? -17.934 5.231 13.153 1.00 24.22 92 THR A O 1
ATOM 1354 N N . GLY A 1 96 ? -20.007 6.118 13.149 1.00 21.83 93 GLY A N 1
ATOM 1355 C CA . GLY A 1 96 ? -19.583 7.377 13.750 1.00 22.05 93 GLY A CA 1
ATOM 1356 C C . GLY A 1 96 ? -18.874 8.371 12.842 1.00 22.93 93 GLY A C 1
ATOM 1357 O O . GLY A 1 96 ? -18.868 9.546 13.114 1.00 23.97 93 GLY A O 1
ATOM 1361 N N . TRP A 1 97 ? -18.254 7.910 11.775 1.00 25.14 94 TRP A N 1
ATOM 1362 C CA . TRP A 1 97 ? -17.435 8.783 10.949 1.00 26.40 94 TRP A CA 1
ATOM 1363 C C . TRP A 1 97 ? -18.292 9.694 10.094 1.00 21.72 94 TRP A C 1
ATOM 1364 O O . TRP A 1 97 ? -19.362 9.319 9.617 1.00 23.40 94 TRP A O 1
ATOM 1385 N N . ALA A 1 98 ? -17.838 10.920 9.918 1.00 17.36 95 ALA A N 1
ATOM 1386 C CA . ALA A 1 98 ? -18.537 11.829 9.034 1.00 16.15 95 ALA A CA 1
ATOM 1387 C C . ALA A 1 98 ? -17.558 12.833 8.467 1.00 17.15 95 ALA A C 1
ATOM 1388 O O . ALA A 1 98 ? -16.516 13.099 9.067 1.00 18.66 95 ALA A O 1
ATOM 1395 N N . SER A 1 99 ? -17.894 13.385 7.303 1.00 17.24 96 SER A N 1
ATOM 1396 C CA . SER A 1 99 ? -17.084 14.422 6.703 1.00 14.11 96 SER A CA 1
ATOM 1397 C C . SER A 1 99 ? -18.050 15.431 6.145 1.00 15.47 96 SER A C 1
ATOM 1398 O O . SER A 1 99 ? -18.923 15.090 5.358 1.00 20.01 96 SER A O 1
ATOM 1406 N N . GLY A 1 100 ? -17.870 16.674 6.571 1.00 15.24 97 GLY A N 1
ATOM 1407 C CA . GLY A 1 100 ? -18.694 17.767 6.099 1.00 15.87 97 GLY A CA 1
ATOM 1408 C C . GLY A 1 100 ? -17.897 18.743 5.251 1.00 16.75 97 GLY A C 1
ATOM 1409 O O . GLY A 1 100 ? -16.765 19.089 5.576 1.00 17.41 97 GLY A O 1
ATOM 1413 N N . LEU A 1 101 ? -18.489 19.177 4.140 1.00 14.02 98 LEU A N 1
ATOM 1414 C CA . LEU A 1 101 ? -17.797 20.086 3.226 1.00 13.46 98 LEU A CA 1
ATOM 1415 C C . LEU A 1 101 ? -18.608 21.355 2.972 1.00 11.70 98 LEU A C 1
ATOM 1416 O O . LEU A 1 101 ? -19.748 21.303 2.561 1.00 13.73 98 LEU A O 1
ATOM 1432 N N . LEU A 1 102 ? -17.994 22.485 3.260 1.00 13.42 99 LEU A N 1
ATOM 1433 C CA . LEU A 1 102 ? -18.518 23.791 2.870 1.00 12.45 99 LEU A CA 1
ATOM 1434 C C . LEU A 1 102 ? -17.832 24.271 1.600 1.00 13.08 99 LEU A C 1
ATOM 1435 O O . LEU A 1 102 ? -16.641 24.118 1.426 1.00 14.84 99 LEU A O 1
ATOM 1451 N N . TYR A 1 103 ? -18.589 24.890 0.723 1.00 14.35 100 TYR A N 1
ATOM 1452 C CA . TYR A 1 103 ? -18.010 25.460 -0.498 1.00 14.85 100 TYR A CA 1
ATOM 1453 C C . TYR A 1 103 ? -18.784 26.729 -0.850 1.00 13.70 100 TYR A C 1
ATOM 1454 O O . TYR A 1 103 ? -20.015 26.704 -1.032 1.00 13.76 100 TYR A O 1
ATOM 1472 N N . TRP A 1 104 ? -18.060 27.842 -0.874 1.00 13.36 101 TRP A N 1
ATOM 1473 C CA . TRP A 1 104 ? -18.621 29.158 -1.169 1.00 16.21 101 TRP A CA 1
ATOM 1474 C C . TRP A 1 104 ? -18.159 29.646 -2.536 1.00 16.73 101 TRP A C 1
ATOM 1475 O O . TRP A 1 104 ? -17.033 30.135 -2.707 1.00 16.74 101 TRP A O 1
ATOM 1496 N N . ARG A 1 105 ? -19.038 29.506 -3.515 1.00 17.26 102 ARG A N 1
ATOM 1497 C CA . ARG A 1 105 ? -18.740 29.911 -4.908 1.00 17.40 102 ARG A CA 1
ATOM 1498 C C . ARG A 1 105 ? -18.333 31.383 -5.003 1.00 19.74 102 ARG A C 1
ATOM 1499 O O . ARG A 1 105 ? -17.472 31.742 -5.799 1.00 20.22 102 ARG A O 1
ATOM 1520 N N . GLU A 1 106 ? -18.981 32.239 -4.222 1.00 20.58 103 GLU A N 1
ATOM 1521 C CA . GLU A 1 106 ? -18.689 33.665 -4.268 1.00 22.28 103 GLU A CA 1
ATOM 1522 C C . GLU A 1 106 ? -17.234 34.038 -3.923 1.00 21.32 103 GLU A C 1
ATOM 1523 O O . GLU A 1 106 ? -16.735 35.059 -4.392 1.00 22.45 103 GLU A O 1
ATOM 1535 N N . THR A 1 107 ? -16.580 33.263 -3.069 1.00 21.07 104 THR A N 1
ATOM 1536 C CA . THR A 1 107 ? -15.255 33.641 -2.577 1.00 22.34 104 THR A CA 1
ATOM 1537 C C . THR A 1 107 ? -14.169 32.611 -2.932 1.00 21.56 104 THR A C 1
ATOM 1538 O O . THR A 1 107 ? -13.006 32.797 -2.591 1.00 21.32 104 THR A O 1
ATOM 1549 N N . GLY A 1 108 ? -14.537 31.531 -3.612 1.00 19.58 105 GLY A N 1
ATOM 1550 C CA . GLY A 1 108 ? -13.566 30.501 -3.961 1.00 18.63 105 GLY A CA 1
ATOM 1551 C C . GLY A 1 108 ? -12.968 29.813 -2.747 1.00 19.69 105 GLY A C 1
ATOM 1552 O O . GLY A 1 108 ? -11.769 29.551 -2.696 1.00 21.00 105 GLY A O 1
ATOM 1556 N N . GLN A 1 109 ? -13.802 29.510 -1.756 1.00 18.56 106 GLN A N 1
ATOM 1557 C CA . GLN A 1 109 ? -13.332 28.851 -0.548 1.00 17.95 106 GLN A CA 1
ATOM 1558 C C . GLN A 1 109 ? -14.052 27.529 -0.280 1.00 18.97 106 GLN A C 1
ATOM 1559 O O . GLN A 1 109 ? -15.305 27.422 -0.428 1.00 18.54 106 GLN A O 1
ATOM 1573 N N . GLN A 1 110 ? -13.261 26.545 0.153 1.00 17.60 107 GLN A N 1
ATOM 1574 C CA . GLN A 1 110 ? -13.783 25.281 0.726 1.00 16.17 107 GLN A CA 1
ATOM 1575 C C . GLN A 1 110 ? -13.275 25.061 2.124 1.00 16.21 107 GLN A C 1
ATOM 1576 O O . GLN A 1 110 ? -12.133 25.395 2.419 1.00 17.16 107 GLN A O 1
ATOM 1590 N N . ILE A 1 111 ? -14.108 24.461 2.968 1.00 16.85 108 ILE A N 1
ATOM 1591 C CA . ILE A 1 111 ? -13.666 23.933 4.265 1.00 16.64 108 ILE A CA 1
ATOM 1592 C C . ILE A 1 111 ? -14.140 22.515 4.465 1.00 15.12 108 ILE A C 1
ATOM 1593 O O . ILE A 1 111 ? -15.329 22.215 4.334 1.00 16.35 108 ILE A O 1
ATOM 1609 N N . MET A 1 112 ? -13.194 21.637 4.736 1.00 17.43 109 MET A N 1
ATOM 1610 C CA . MET A 1 112 ? -13.496 20.239 4.986 1.00 17.44 109 MET A CA 1
ATOM 1611 C C . MET A 1 112 ? -13.356 19.952 6.471 1.00 16.45 109 MET A C 1
ATOM 1612 O O . MET A 1 112 ? -12.346 20.292 7.068 1.00 17.23 109 MET A O 1
ATOM 1626 N N . ILE A 1 113 ? -14.384 19.368 7.071 1.00 17.21 110 ILE A N 1
ATOM 1627 C CA . ILE A 1 113 ? -14.360 19.038 8.501 1.00 18.16 110 ILE A CA 1
ATOM 1628 C C . ILE A 1 113 ? -14.664 17.566 8.642 1.00 17.94 110 ILE A C 1
ATOM 1629 O O . ILE A 1 113 ? -15.797 17.129 8.410 1.00 19.62 110 ILE A O 1
ATOM 1645 N N . SER A 1 114 ? -13.677 16.791 9.040 1.00 17.64 111 SER A N 1
ATOM 1646 C CA A SER A 1 114 ? -13.833 15.340 9.136 0.76 19.60 111 SER A CA 1
ATOM 1647 C CA B SER A 1 114 ? -13.831 15.342 9.142 0.24 19.52 111 SER A CA 1
ATOM 1648 C C . SER A 1 114 ? -13.537 14.878 10.557 1.00 20.22 111 SER A C 1
ATOM 1649 O O . SER A 1 114 ? -12.576 15.307 11.147 1.00 21.25 111 SER A O 1
ATOM 1662 N N . GLY A 1 115 ? -14.376 13.996 11.101 1.00 18.92 112 GLY A N 1
ATOM 1663 C CA . GLY A 1 115 ? -14.118 13.437 12.413 1.00 22.43 112 GLY A CA 1
ATOM 1664 C C . GLY A 1 115 ? -15.248 12.513 12.787 1.00 26.02 112 GLY A C 1
ATOM 1665 O O . GLY A 1 115 ? -15.853 11.896 11.900 1.00 27.50 112 GLY A O 1
ATOM 1669 N N . GLN A 1 116 ? -15.508 12.410 14.090 1.00 28.84 113 GLN A N 1
ATOM 1670 C CA . GLN A 1 116 ? -16.539 11.550 14.638 1.00 31.49 113 GLN A CA 1
ATOM 1671 C C . GLN A 1 116 ? -17.724 12.418 15.001 1.00 26.35 113 GLN A C 1
ATOM 1672 O O . GLN A 1 116 ? -17.553 13.498 15.571 1.00 26.46 113 GLN A O 1
ATOM 1686 N N . ALA A 1 117 ? -18.915 11.941 14.682 1.00 21.56 114 ALA A N 1
ATOM 1687 C CA . ALA A 1 117 ? -20.152 12.589 15.112 1.00 21.32 114 ALA A CA 1
ATOM 1688 C C . ALA A 1 117 ? -20.593 11.970 16.412 1.00 22.36 114 ALA A C 1
ATOM 1689 O O . ALA A 1 117 ? -20.911 10.778 16.482 1.00 25.73 114 ALA A O 1
ATOM 1696 N N . VAL A 1 118 ? -20.583 12.787 17.446 1.00 20.93 115 VAL A N 1
ATOM 1697 C CA . VAL A 1 118 ? -20.909 12.354 18.810 1.00 21.82 115 VAL A CA 1
ATOM 1698 C C . VAL A 1 118 ? -22.319 12.804 19.171 1.00 20.53 115 VAL A C 1
ATOM 1699 O O . VAL A 1 118 ? -22.631 13.982 19.074 1.00 20.57 115 VAL A O 1
ATOM 1712 N N . PRO A 1 119 ? -23.179 11.863 19.565 1.00 19.59 116 PRO A N 1
ATOM 1713 C CA . PRO A 1 119 ? -24.519 12.264 20.000 1.00 19.09 116 PRO A CA 1
ATOM 1714 C C . PRO A 1 119 ? -24.525 13.240 21.166 1.00 18.59 116 PRO A C 1
ATOM 1715 O O . PRO A 1 119 ? -23.779 13.077 22.128 1.00 21.09 116 PRO A O 1
ATOM 1726 N N . LEU A 1 120 ? -25.372 14.260 21.079 1.00 19.11 117 LEU A N 1
ATOM 1727 C CA . LEU A 1 120 ? -25.511 15.173 22.184 1.00 19.36 117 LEU A CA 1
ATOM 1728 C C . LEU A 1 120 ? -26.375 14.589 23.315 1.00 19.74 117 LEU A C 1
ATOM 1729 O O . LEU A 1 120 ? -27.069 13.566 23.139 1.00 19.99 117 LEU A O 1
ATOM 1745 N N . GLU A 1 121 ? -26.332 15.249 24.470 1.00 20.05 118 GLU A N 1
ATOM 1746 C CA . GLU A 1 121 ? -27.151 14.883 25.631 1.00 21.27 118 GLU A CA 1
ATOM 1747 C C . GLU A 1 121 ? -28.605 15.315 25.419 1.00 20.62 118 GLU A C 1
ATOM 1748 O O . GLU A 1 121 ? -28.879 16.146 24.569 1.00 20.87 118 GLU A O 1
ATOM 1760 N N . GLU A 1 122 ? -29.522 14.756 26.200 1.00 19.11 119 GLU A N 1
ATOM 1761 C CA . GLU A 1 122 ? -30.942 15.027 25.962 1.00 23.03 119 GLU A CA 1
ATOM 1762 C C . GLU A 1 122 ? -31.290 16.494 26.192 1.00 21.34 119 GLU A C 1
ATOM 1763 O O . GLU A 1 122 ? -32.137 17.026 25.490 1.00 19.66 119 GLU A O 1
ATOM 1775 N N . SER A 1 123 ? -30.638 17.154 27.152 1.00 21.02 120 SER A N 1
ATOM 1776 C CA . SER A 1 123 ? -30.931 18.576 27.406 1.00 20.96 120 SER A CA 1
ATOM 1777 C C . SER A 1 123 ? -30.528 19.418 26.178 1.00 20.68 120 SER A C 1
ATOM 1778 O O . SER A 1 123 ? -31.143 20.440 25.886 1.00 21.11 120 SER A O 1
ATOM 1786 N N . GLU A 1 124 ? -29.433 19.018 25.529 1.00 17.82 121 GLU A N 1
ATOM 1787 C CA . GLU A 1 124 ? -28.948 19.672 24.326 1.00 18.34 121 GLU A CA 1
ATOM 1788 C C . GLU A 1 124 ? -29.878 19.407 23.146 1.00 15.96 121 GLU A C 1
ATOM 1789 O O . GLU A 1 124 ? -30.132 20.291 22.326 1.00 16.58 121 GLU A O 1
ATOM 1801 N N . ASN A 1 125 ? -30.416 18.206 23.076 1.00 14.81 122 ASN A N 1
ATOM 1802 C CA . ASN A 1 125 ? -31.406 17.875 22.060 1.00 16.08 122 ASN A CA 1
ATOM 1803 C C . ASN A 1 125 ? -32.670 18.724 22.230 1.00 15.09 122 ASN A C 1
ATOM 1804 O O . ASN A 1 125 ? -33.218 19.212 21.238 1.00 15.23 122 ASN A O 1
ATOM 1815 N N . ASP A 1 126 ? -33.112 18.897 23.473 1.00 17.10 123 ASP A N 1
ATOM 1816 C CA . ASP A 1 126 ? -34.291 19.708 23.748 1.00 17.47 123 ASP A CA 1
ATOM 1817 C C . ASP A 1 126 ? -34.079 21.146 23.319 1.00 18.08 123 ASP A C 1
ATOM 1818 O O . ASP A 1 126 ? -34.942 21.742 22.698 1.00 18.27 123 ASP A O 1
ATOM 1827 N N . LYS A 1 127 ? -32.909 21.691 23.613 1.00 16.06 124 LYS A N 1
ATOM 1828 C CA . LYS A 1 127 ? -32.593 23.057 23.241 1.00 20.20 124 LYS A CA 1
ATOM 1829 C C . LYS A 1 127 ? -32.624 23.215 21.721 1.00 17.59 124 LYS A C 1
ATOM 1830 O O . LYS A 1 127 ? -33.136 24.222 21.197 1.00 17.83 124 LYS A O 1
ATOM 1849 N N . LEU A 1 128 ? -32.040 22.257 21.001 1.00 16.41 125 LEU A N 1
ATOM 1850 C CA . LEU A 1 128 ? -32.059 22.308 19.536 1.00 16.49 125 LEU A CA 1
ATOM 1851 C C . LEU A 1 128 ? -33.487 22.297 18.987 1.00 16.06 125 LEU A C 1
ATOM 1852 O O . LEU A 1 128 ? -33.814 23.071 18.102 1.00 18.99 125 LEU A O 1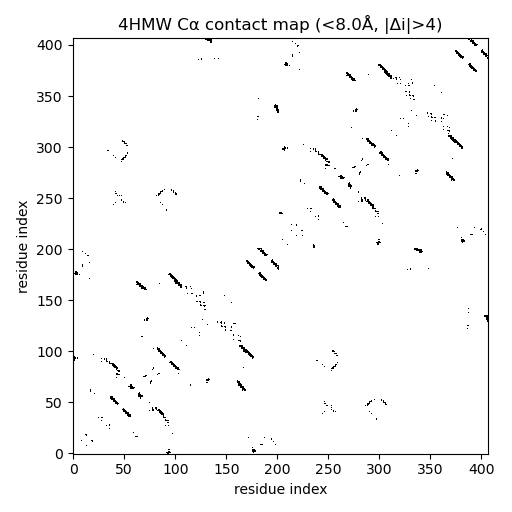
ATOM 1868 N N . TRP A 1 129 ? -34.352 21.462 19.542 1.00 14.23 126 TRP A N 1
ATOM 1869 C CA . TRP A 1 129 ? -35.729 21.411 19.071 1.00 15.02 126 TRP A CA 1
ATOM 1870 C C . TRP A 1 129 ? -36.455 22.721 19.380 1.00 16.03 126 TRP A C 1
ATOM 1871 O O . TRP A 1 129 ? -37.107 23.283 18.487 1.00 16.30 126 TRP A O 1
ATOM 1892 N N . PHE A 1 130 ? -36.321 23.207 20.616 1.00 16.75 127 PHE A N 1
ATOM 1893 C CA . PHE A 1 130 ? -37.013 24.416 21.070 1.00 19.37 127 PHE A CA 1
ATOM 1894 C C . PHE A 1 130 ? -36.628 25.620 20.262 1.00 18.95 127 PHE A C 1
ATOM 1895 O O . PHE A 1 130 ? -37.399 26.567 20.175 1.00 20.44 127 PHE A O 1
ATOM 1912 N N . GLY A 1 131 ? -35.428 25.608 19.692 1.00 18.60 128 GLY A N 1
ATOM 1913 C CA . GLY A 1 131 ? -34.963 26.737 18.912 1.00 16.79 128 GLY A CA 1
ATOM 1914 C C . GLY A 1 131 ? -35.656 26.894 17.569 1.00 16.70 128 GLY A C 1
ATOM 1915 O O . GLY A 1 131 ? -35.567 27.973 17.002 1.00 19.66 128 GLY A O 1
ATOM 1919 N N . ARG A 1 132 ? -36.374 25.874 17.090 1.00 17.43 129 ARG A N 1
ATOM 1920 C CA . ARG A 1 132 ? -36.889 25.879 15.726 1.00 18.29 129 ARG A CA 1
ATOM 1921 C C . ARG A 1 132 ? -38.322 26.411 15.667 1.00 19.75 129 ARG A C 1
ATOM 1922 O O . ARG A 1 132 ? -38.966 26.594 16.685 1.00 18.64 129 ARG A O 1
ATOM 1943 N N . SER A 1 133 ? -38.806 26.643 14.452 1.00 21.10 130 SER A N 1
ATOM 1944 C CA . SER A 1 133 ? -40.102 27.283 14.257 1.00 22.29 130 SER A CA 1
ATOM 1945 C C . SER A 1 133 ? -41.270 26.314 14.403 1.00 21.39 130 SER A C 1
ATOM 1946 O O . SER A 1 133 ? -41.104 25.111 14.340 1.00 20.92 130 SER A O 1
ATOM 1954 N N . VAL A 1 134 ? -42.467 26.867 14.586 1.00 24.62 131 VAL A N 1
ATOM 1955 C CA . VAL A 1 134 ? -43.690 26.094 14.625 1.00 24.62 131 VAL A CA 1
ATOM 1956 C C . VAL A 1 134 ? -43.964 25.232 13.353 1.00 22.72 131 VAL A C 1
ATOM 1957 O O . VAL A 1 134 ? -44.290 24.045 13.480 1.00 22.25 131 VAL A O 1
ATOM 1970 N N . PRO A 1 135 ? -43.849 25.791 12.144 1.00 23.28 132 PRO A N 1
ATOM 1971 C CA . PRO A 1 135 ? -44.042 24.902 10.982 1.00 23.81 132 PRO A CA 1
ATOM 1972 C C . PRO A 1 135 ? -42.976 23.806 10.869 1.00 22.01 132 PRO A C 1
ATOM 1973 O O . PRO A 1 135 ? -43.276 22.677 10.486 1.00 23.18 132 PRO A O 1
ATOM 1984 N N . MET A 1 136 ? -41.740 24.106 11.259 1.00 19.79 133 MET A N 1
ATOM 1985 C CA . MET A 1 136 ? -40.739 23.065 11.237 1.00 19.29 133 MET A CA 1
ATOM 1986 C C . MET A 1 136 ? -41.132 21.892 12.146 1.00 18.29 133 MET A C 1
ATOM 1987 O O . MET A 1 136 ? -41.042 20.712 11.748 1.00 19.08 133 MET A O 1
ATOM 2001 N N . HIS A 1 137 ? -41.591 22.219 13.353 1.00 16.12 134 HIS A N 1
ATOM 2002 C CA . HIS A 1 137 ? -41.975 21.210 14.319 1.00 16.43 134 HIS A CA 1
ATOM 2003 C C . HIS A 1 137 ? -43.049 20.297 13.777 1.00 14.53 134 HIS A C 1
ATOM 2004 O O . HIS A 1 137 ? -42.996 19.092 13.986 1.00 15.50 134 HIS A O 1
ATOM 2019 N N . ALA A 1 138 ? -44.030 20.880 13.093 1.00 15.45 135 ALA A N 1
ATOM 2020 C CA . ALA A 1 138 ? -45.139 20.073 12.598 1.00 17.56 135 ALA A CA 1
ATOM 2021 C C . ALA A 1 138 ? -44.718 18.996 11.583 1.00 17.03 135 ALA A C 1
ATOM 2022 O O . ALA A 1 138 ? -45.078 17.817 11.734 1.00 16.40 135 ALA A O 1
ATOM 2029 N N . MET A 1 139 ? -43.962 19.377 10.547 1.00 16.21 136 MET A N 1
ATOM 2030 C CA . MET A 1 139 ? -43.558 18.404 9.543 1.00 15.66 136 MET A CA 1
ATOM 2031 C C . MET A 1 139 ? -42.504 17.435 10.137 1.00 15.60 136 MET A C 1
ATOM 2032 O O . MET A 1 139 ? -42.497 16.259 9.823 1.00 16.95 136 MET A O 1
ATOM 2046 N N . SER A 1 140 ? -41.601 17.933 10.989 1.00 16.24 137 SER A N 1
ATOM 2047 C CA A SER A 1 140 ? -40.595 17.066 11.579 0.56 17.46 137 SER A CA 1
ATOM 2048 C CA B SER A 1 140 ? -40.591 17.082 11.603 0.44 17.69 137 SER A CA 1
ATOM 2049 C C . SER A 1 140 ? -41.223 16.024 12.521 1.00 18.38 137 SER A C 1
ATOM 2050 O O . SER A 1 140 ? -40.743 14.906 12.637 1.00 19.39 137 SER A O 1
ATOM 2065 N N . SER A 1 141 ? -42.322 16.375 13.186 1.00 17.54 138 SER A N 1
ATOM 2066 C CA A SER A 1 141 ? -43.059 15.431 14.023 0.70 19.00 138 SER A CA 1
ATOM 2067 C CA C SER A 1 141 ? -43.023 15.400 14.004 0.30 17.77 138 SER A CA 1
ATOM 2068 C C . SER A 1 141 ? -43.858 14.443 13.168 1.00 18.23 138 SER A C 1
ATOM 2069 O O . SER A 1 141 ? -44.007 13.290 13.521 1.00 20.89 138 SER A O 1
ATOM 2084 N N . ALA A 1 142 ? -44.372 14.916 12.039 1.00 16.12 139 ALA A N 1
ATOM 2085 C CA . ALA A 1 142 ? -45.227 14.084 11.191 1.00 16.35 139 ALA A CA 1
ATOM 2086 C C . ALA A 1 142 ? -44.430 13.064 10.365 1.00 17.63 139 ALA A C 1
ATOM 2087 O O . ALA A 1 142 ? -44.881 11.934 10.116 1.00 18.50 139 ALA A O 1
ATOM 2094 N N . SER A 1 143 ? -43.261 13.491 9.910 1.00 17.32 140 SER A N 1
ATOM 2095 C CA . SER A 1 143 ? -42.451 12.715 8.972 1.00 17.99 140 SER A CA 1
ATOM 2096 C C . SER A 1 143 ? -41.439 11.824 9.676 1.00 18.71 140 SER A C 1
ATOM 2097 O O . SER A 1 143 ? -40.803 12.255 10.604 1.00 21.71 140 SER A O 1
ATOM 2105 N N . HIS A 1 144 ? -41.315 10.577 9.223 1.00 16.35 141 HIS A N 1
ATOM 2106 C CA . HIS A 1 144 ? -40.240 9.705 9.645 1.00 17.34 141 HIS A CA 1
ATOM 2107 C C . HIS A 1 144 ? -39.191 9.717 8.549 1.00 15.67 141 HIS A C 1
ATOM 2108 O O . HIS A 1 144 ? -39.253 8.958 7.575 1.00 15.30 141 HIS A O 1
ATOM 2123 N N . GLN A 1 145 ? -38.248 10.634 8.721 1.00 16.13 142 GLN A N 1
ATOM 2124 C CA . GLN A 1 145 ? -37.283 10.972 7.720 1.00 14.45 142 GLN A CA 1
ATOM 2125 C C . GLN A 1 145 ? -36.609 9.762 7.095 1.00 12.22 142 GLN A C 1
ATOM 2126 O O . GLN A 1 145 ? -36.052 8.917 7.791 1.00 15.43 142 GLN A O 1
ATOM 2140 N N . SER A 1 146 ? -36.712 9.675 5.776 1.00 14.15 143 SER A N 1
ATOM 2141 C CA . SER A 1 146 ? -36.050 8.639 4.985 1.00 14.42 143 SER A CA 1
ATOM 2142 C C . SER A 1 146 ? -36.746 7.271 4.923 1.00 16.52 143 SER A C 1
ATOM 2143 O O . SER A 1 146 ? -36.344 6.423 4.129 1.00 19.56 143 SER A O 1
ATOM 2151 N N . ASP A 1 147 ? -37.769 7.062 5.743 1.00 14.91 144 ASP A N 1
ATOM 2152 C CA . ASP A 1 147 ? -38.666 5.922 5.549 1.00 17.44 144 ASP A CA 1
ATOM 2153 C C . ASP A 1 147 ? -39.405 6.104 4.224 1.00 17.14 144 ASP A C 1
ATOM 2154 O O . ASP A 1 147 ? -39.560 7.233 3.716 1.00 16.09 144 ASP A O 1
ATOM 2163 N N . GLU A 1 148 ? -39.877 5.004 3.660 1.00 17.90 145 GLU A N 1
ATOM 2164 C CA . GLU A 1 148 ? -40.676 5.064 2.462 1.00 18.48 145 GLU A CA 1
ATOM 2165 C C . GLU A 1 148 ? -41.932 5.908 2.701 1.00 18.51 145 GLU A C 1
ATOM 2166 O O . GLU A 1 148 ? -42.600 5.800 3.735 1.00 17.70 145 GLU A O 1
ATOM 2178 N N . LEU A 1 149 ? -42.208 6.791 1.750 1.00 18.93 146 LEU A N 1
ATOM 2179 C CA . LEU A 1 149 ? -43.431 7.562 1.746 1.00 17.55 146 LEU A CA 1
ATOM 2180 C C . LEU A 1 149 ? -44.538 6.733 1.136 1.00 21.82 146 LEU A C 1
ATOM 2181 O O . LEU A 1 149 ? -44.475 6.372 -0.043 1.00 25.98 146 LEU A O 1
ATOM 2197 N N . VAL A 1 150 ? -45.543 6.446 1.957 1.00 24.18 147 VAL A N 1
ATOM 2198 C CA . VAL A 1 150 ? -46.690 5.654 1.566 1.00 29.16 147 VAL A CA 1
ATOM 2199 C C . VAL A 1 150 ? -47.765 6.496 0.863 1.00 28.19 147 VAL A C 1
ATOM 2200 O O . VAL A 1 150 ? -48.338 6.066 -0.136 1.00 28.62 147 VAL A O 1
ATOM 2213 N N . ASP A 1 151 ? -48.021 7.699 1.377 1.00 25.81 148 ASP A N 1
ATOM 2214 C CA . ASP A 1 151 ? -49.152 8.487 0.897 1.00 26.09 148 ASP A CA 1
ATOM 2215 C C . ASP A 1 151 ? -48.825 9.954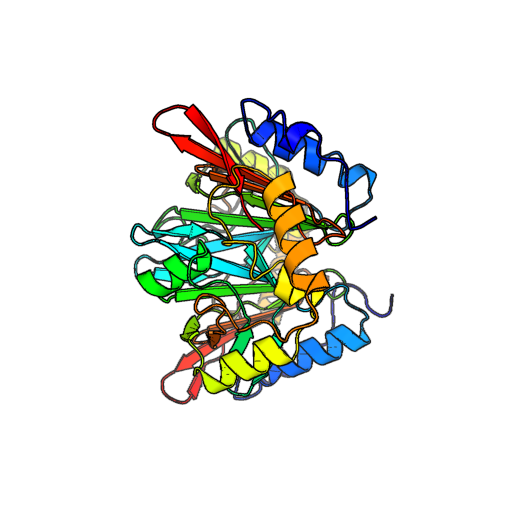 1.151 1.00 23.29 148 ASP A C 1
ATOM 2216 O O . ASP A 1 151 ? -48.809 10.386 2.286 1.00 21.16 148 ASP A O 1
ATOM 2225 N N . ARG A 1 152 ? -48.489 10.683 0.091 1.00 21.96 149 ARG A N 1
ATOM 2226 C CA . ARG A 1 152 ? -48.128 12.096 0.178 1.00 20.18 149 ARG A CA 1
ATOM 2227 C C . ARG A 1 152 ? -49.241 12.923 0.825 1.00 16.92 149 ARG A C 1
ATOM 2228 O O . ARG A 1 152 ? -48.979 13.746 1.705 1.00 18.05 149 ARG A O 1
ATOM 2249 N N . GLU A 1 153 ? -50.481 12.675 0.412 1.00 19.93 150 GLU A N 1
ATOM 2250 C CA . GLU A 1 153 ? -51.597 13.500 0.866 1.00 21.06 150 GLU A CA 1
ATOM 2251 C C . GLU A 1 153 ? -51.810 13.273 2.363 1.00 19.46 150 GLU A C 1
ATOM 2252 O O . GLU A 1 153 ? -52.051 14.222 3.133 1.00 18.88 150 GLU A O 1
ATOM 2264 N N . ALA A 1 154 ? -51.669 12.017 2.797 1.00 18.00 151 ALA A N 1
ATOM 2265 C CA . ALA A 1 154 ? -51.859 11.715 4.214 1.00 17.85 151 ALA A CA 1
ATOM 2266 C C . ALA A 1 154 ? -50.786 12.401 5.075 1.00 18.64 151 ALA A C 1
ATOM 2267 O O . ALA A 1 154 ? -51.060 12.842 6.197 1.00 19.38 151 ALA A O 1
ATOM 2274 N N . LEU A 1 155 ? -49.548 12.457 4.573 1.00 15.40 152 LEU A N 1
ATOM 2275 C CA . LEU A 1 155 ? -48.489 13.057 5.368 1.00 16.68 152 LEU A CA 1
ATOM 2276 C C . LEU A 1 155 ? -48.690 14.568 5.451 1.00 15.70 152 LEU A C 1
ATOM 2277 O O . LEU A 1 155 ? -48.523 15.159 6.507 1.00 15.42 152 LEU A O 1
ATOM 2293 N N . ARG A 1 156 ? -49.070 15.199 4.340 1.00 15.10 153 ARG A N 1
ATOM 2294 C CA . ARG A 1 156 ? -49.407 16.623 4.381 1.00 16.15 153 ARG A CA 1
ATOM 2295 C C . ARG A 1 156 ? -50.512 16.887 5.386 1.00 16.84 153 ARG A C 1
ATOM 2296 O O . ARG A 1 156 ? -50.448 17.839 6.157 1.00 16.68 153 ARG A O 1
ATOM 2317 N N . ALA A 1 157 ? -51.572 16.095 5.337 1.00 16.15 154 ALA A N 1
ATOM 2318 C CA . ALA A 1 157 ? -52.704 16.358 6.218 1.00 14.74 154 ALA A CA 1
ATOM 2319 C C . ALA A 1 157 ? -52.307 16.174 7.687 1.00 15.37 154 ALA A C 1
ATOM 2320 O O . ALA A 1 157 ? -52.749 16.913 8.536 1.00 17.28 154 ALA A O 1
ATOM 2327 N N . HIS A 1 158 ? -51.471 15.185 7.978 1.00 14.91 155 HIS A N 1
ATOM 2328 C CA . HIS A 1 158 ? -51.021 14.939 9.357 1.00 16.21 155 HIS A CA 1
ATOM 2329 C C . HIS A 1 158 ? -50.186 16.111 9.894 1.00 15.48 155 HIS A C 1
ATOM 2330 O O . HIS A 1 158 ? -50.373 16.546 11.040 1.00 16.69 155 HIS A O 1
ATOM 2345 N N . ALA A 1 159 ? -49.267 16.618 9.075 1.00 15.25 156 ALA A N 1
ATOM 2346 C CA . ALA A 1 159 ? -48.478 17.783 9.454 1.00 15.05 156 ALA A CA 1
ATOM 2347 C C . ALA A 1 159 ? -49.396 18.977 9.728 1.00 17.40 156 ALA A C 1
ATOM 2348 O O . ALA A 1 159 ? -49.191 19.713 10.695 1.00 17.96 156 ALA A O 1
ATOM 2355 N N . ALA A 1 160 ? -50.402 19.175 8.878 1.00 16.37 157 ALA A N 1
ATOM 2356 C CA . ALA A 1 160 ? -51.339 20.279 9.085 1.00 16.48 157 ALA A CA 1
ATOM 2357 C C . ALA A 1 160 ? -52.168 20.108 10.358 1.00 16.97 157 ALA A C 1
ATOM 2358 O O . ALA A 1 160 ? -52.399 21.085 11.053 1.00 16.75 157 ALA A O 1
ATOM 2365 N N . GLU A 1 161 ? -52.612 18.883 10.672 1.00 17.56 158 GLU A N 1
ATOM 2366 C CA . GLU A 1 161 ? -53.336 18.639 11.915 1.00 20.60 158 GLU A CA 1
ATOM 2367 C C . GLU A 1 161 ? -52.459 18.922 13.155 1.00 20.61 158 GLU A C 1
ATOM 2368 O O . GLU A 1 161 ? -52.929 19.517 14.102 1.00 21.47 158 GLU A O 1
ATOM 2380 N N . LEU A 1 162 ? -51.181 18.516 13.111 1.00 20.36 159 LEU A N 1
ATOM 2381 C CA . LEU A 1 162 ? -50.244 18.813 14.183 1.00 18.81 159 LEU A CA 1
ATOM 2382 C C . LEU A 1 162 ? -50.039 20.302 14.349 1.00 21.91 159 LEU A C 1
ATOM 2383 O O . LEU A 1 162 ? -49.947 20.792 15.479 1.00 22.53 159 LEU A O 1
ATOM 2399 N N . LEU A 1 163 ? -49.886 21.014 13.240 1.00 19.84 160 LEU A N 1
ATOM 2400 C CA . LEU A 1 163 ? -49.736 22.451 13.290 1.00 22.99 160 LEU A CA 1
ATOM 2401 C C . LEU A 1 163 ? -50.964 23.069 13.951 1.00 25.53 160 LEU A C 1
ATOM 2402 O O . LEU A 1 163 ? -50.862 23.983 14.763 1.00 27.89 160 LEU A O 1
ATOM 2418 N N . ALA A 1 164 ? -52.130 22.549 13.621 1.00 25.93 161 ALA A N 1
ATOM 2419 C CA . ALA A 1 164 ? -53.378 23.140 14.116 1.00 27.31 161 ALA A CA 1
ATOM 2420 C C . ALA A 1 164 ? -53.568 22.920 15.626 1.00 29.00 161 ALA A C 1
ATOM 2421 O O . ALA A 1 164 ? -54.416 23.587 16.277 1.00 32.06 161 ALA A O 1
ATOM 2428 N N . LEU A 1 165 ? -52.848 21.974 16.212 1.00 28.35 162 LEU A N 1
ATOM 2429 C CA . LEU A 1 165 ? -52.988 21.802 17.654 1.00 31.42 162 LEU A CA 1
ATOM 2430 C C . LEU A 1 165 ? -52.778 23.188 18.286 1.00 37.06 162 LEU A C 1
ATOM 2431 O O . LEU A 1 165 ? -53.346 23.508 19.353 1.00 39.61 162 LEU A O 1
ATOM 2447 N N . GLY A 1 166 ? -51.980 24.018 17.604 1.00 39.42 163 GLY A N 1
ATOM 2448 C CA . GLY A 1 166 ? -51.799 25.414 17.977 1.00 42.85 163 GLY A CA 1
ATOM 2449 C C . GLY A 1 166 ? -50.999 25.639 19.246 1.00 44.70 163 GLY A C 1
ATOM 2450 O O . GLY A 1 166 ? -51.073 26.714 19.867 1.00 45.54 163 GLY A O 1
ATOM 2454 N N . VAL A 1 167 ? -50.250 24.618 19.647 1.00 43.53 164 VAL A N 1
ATOM 2455 C CA . VAL A 1 167 ? -49.391 24.724 20.805 1.00 42.94 164 VAL A CA 1
ATOM 2456 C C . VAL A 1 167 ? -48.046 24.162 20.441 1.00 39.22 164 VAL A C 1
ATOM 2457 O O . VAL A 1 167 ? -47.919 23.416 19.461 1.00 39.92 164 VAL A O 1
ATOM 2470 N N . ALA A 1 168 ? -47.049 24.526 21.240 1.00 34.43 165 ALA A N 1
ATOM 2471 C CA . ALA A 1 168 ? -45.697 23.989 21.136 1.00 32.51 165 ALA A CA 1
ATOM 2472 C C . ALA A 1 168 ? -45.661 22.462 21.163 1.00 28.17 165 ALA A C 1
ATOM 2473 O O . ALA A 1 168 ? -46.090 21.841 22.123 1.00 28.61 165 ALA A O 1
ATOM 2480 N N . LEU A 1 169 ? -45.075 21.866 20.147 1.00 23.00 166 LEU A N 1
ATOM 2481 C CA . LEU A 1 169 ? -45.059 20.409 20.058 1.00 19.31 166 LEU A CA 1
ATOM 2482 C C . LEU A 1 169 ? -43.815 19.884 20.766 1.00 18.79 166 LEU A C 1
ATOM 2483 O O . LEU A 1 169 ? -42.759 20.511 20.735 1.00 19.99 166 LEU A O 1
ATOM 2499 N N . PRO A 1 170 ? -43.941 18.748 21.446 1.00 20.10 167 PRO A N 1
ATOM 2500 C CA . PRO A 1 170 ? -42.780 18.211 22.153 1.00 19.79 167 PRO A CA 1
ATOM 2501 C C . PRO A 1 170 ? -41.768 17.607 21.200 1.00 18.66 167 PRO A C 1
ATOM 2502 O O . PRO A 1 170 ? -42.056 17.328 20.027 1.00 19.25 167 PRO A O 1
ATOM 2513 N N . ARG A 1 171 ? -40.563 17.397 21.708 1.00 17.68 168 ARG A N 1
ATOM 2514 C CA . ARG A 1 171 ? -39.517 16.858 20.850 1.00 17.91 168 ARG A CA 1
ATOM 2515 C C . ARG A 1 171 ? -39.785 15.364 20.607 1.00 16.94 168 ARG A C 1
ATOM 2516 O O . ARG A 1 171 ? -39.884 14.607 21.556 1.00 18.33 168 ARG A O 1
ATOM 2537 N N . PRO A 1 172 ? -39.908 14.935 19.336 1.00 17.77 169 PRO A N 1
ATOM 2538 C CA . PRO A 1 172 ? -39.970 13.491 19.078 1.00 17.72 169 PRO A CA 1
ATOM 2539 C C . PRO A 1 172 ? -38.667 12.838 19.539 1.00 18.24 169 PRO A C 1
ATOM 2540 O O . PRO A 1 172 ? -37.583 13.419 19.379 1.00 18.01 169 PRO A O 1
ATOM 2551 N N . PRO A 1 173 ? -38.749 11.636 20.105 1.00 19.52 170 PRO A N 1
ATOM 2552 C CA . PRO A 1 173 ? -37.498 10.988 20.530 1.00 19.32 170 PRO A CA 1
ATOM 2553 C C . PRO A 1 173 ? -36.464 10.792 19.420 1.00 18.90 170 PRO A C 1
ATOM 2554 O O . PRO A 1 173 ? -35.255 10.793 19.701 1.00 19.34 170 PRO A O 1
ATOM 2565 N N . ARG A 1 174 ? -36.901 10.655 18.170 1.00 17.53 171 ARG A N 1
ATOM 2566 C CA . ARG A 1 174 ? -35.948 10.470 17.086 1.00 16.79 171 ARG A CA 1
ATOM 2567 C C . ARG A 1 174 ? -35.236 11.777 16.701 1.00 14.67 171 ARG A C 1
ATOM 2568 O O . ARG A 1 174 ? -34.238 11.751 15.996 1.00 16.37 171 ARG A O 1
ATOM 2589 N N . PHE A 1 175 ? -35.730 12.926 17.166 1.00 15.84 172 PHE A N 1
ATOM 2590 C CA . PHE A 1 175 ? -35.085 14.197 16.811 1.00 16.02 172 PHE A CA 1
ATOM 2591 C C . PHE A 1 175 ? -33.890 14.424 17.731 1.00 13.49 172 PHE A C 1
ATOM 2592 O O . PHE A 1 175 ? -34.046 14.646 18.935 1.00 15.90 172 PHE A O 1
ATOM 2609 N N . VAL A 1 176 ? -32.689 14.356 17.163 1.00 14.18 173 VAL A N 1
ATOM 2610 C CA . VAL A 1 176 ? -31.477 14.389 17.961 1.00 16.57 173 VAL A CA 1
ATOM 2611 C C . VAL A 1 176 ? -30.402 15.261 17.364 1.00 15.81 173 VAL A C 1
ATOM 2612 O O . VAL A 1 176 ? -30.429 15.575 16.175 1.00 16.22 173 VAL A O 1
ATOM 2625 N N . GLY A 1 177 ? -29.479 15.686 18.213 1.00 16.39 174 GLY A N 1
ATOM 2626 C CA . GLY A 1 177 ? -28.316 16.408 17.728 1.00 17.20 174 GLY A CA 1
ATOM 2627 C C . GLY A 1 177 ? -27.041 15.604 17.831 1.00 15.71 174 GLY A C 1
ATOM 2628 O O . GLY A 1 177 ? -26.937 14.659 18.608 1.00 16.49 174 GLY A O 1
ATOM 2632 N N . TYR A 1 178 ? -26.059 16.045 17.046 1.00 18.10 175 TYR A N 1
ATOM 2633 C CA A TYR A 1 178 ? -24.740 15.456 17.019 0.63 18.28 175 TYR A CA 1
ATOM 2634 C CA B TYR A 1 178 ? -24.738 15.465 17.019 0.37 18.72 175 TYR A CA 1
ATOM 2635 C C . TYR A 1 178 ? -23.735 16.596 17.002 1.00 18.63 175 TYR A C 1
ATOM 2636 O O . TYR A 1 178 ? -24.035 17.675 16.508 1.00 18.33 175 TYR A O 1
ATOM 2669 N N . ARG A 1 179 ? -22.541 16.328 17.528 1.00 18.04 176 ARG A N 1
ATOM 2670 C CA . ARG A 1 179 ? -21.432 17.246 17.426 1.00 20.15 176 ARG A CA 1
ATOM 2671 C C . ARG A 1 179 ? -20.380 16.550 16.609 1.00 19.57 176 ARG A C 1
ATOM 2672 O O . ARG A 1 179 ? -19.881 15.485 16.999 1.00 20.17 176 ARG A O 1
ATOM 2693 N N . LEU A 1 180 ? -20.100 17.116 15.453 1.00 18.93 177 LEU A N 1
ATOM 2694 C CA . LEU A 1 180 ? -19.004 16.659 14.625 1.00 17.94 177 LEU A CA 1
ATOM 2695 C C . LEU A 1 180 ? -17.695 17.182 15.179 1.00 18.49 177 LEU A C 1
ATOM 2696 O O . LEU A 1 180 ? -17.400 18.381 15.048 1.00 19.86 177 LEU A O 1
ATOM 2712 N N . GLU A 1 181 ? -16.923 16.286 15.800 1.00 20.94 178 GLU A N 1
ATOM 2713 C CA . GLU A 1 181 ? -15.667 16.657 16.469 1.00 22.38 178 GLU A CA 1
ATOM 2714 C C . GLU A 1 181 ? -14.565 16.428 15.480 1.00 23.19 178 GLU A C 1
ATOM 2715 O O . GLU A 1 181 ? -14.359 15.292 15.073 1.00 24.74 178 GLU A O 1
ATOM 2727 N N . PRO A 1 182 ? -13.870 17.496 15.065 1.00 23.70 179 PRO A N 1
ATOM 2728 C CA . PRO A 1 182 ? -12.898 17.305 13.994 1.00 24.14 179 PRO A CA 1
ATOM 2729 C C . PRO A 1 182 ? -11.656 16.542 14.396 1.00 24.14 179 PRO A C 1
ATOM 2730 O O . PRO A 1 182 ? -11.075 16.801 15.442 1.00 25.05 179 PRO A O 1
ATOM 2741 N N . HIS A 1 183 ? -11.257 15.635 13.518 1.00 25.26 180 HIS A N 1
ATOM 2742 C CA . HIS A 1 183 ? -9.967 14.958 13.602 1.00 25.10 180 HIS A CA 1
ATOM 2743 C C . HIS A 1 183 ? -9.005 15.608 12.590 1.00 25.96 180 HIS A C 1
ATOM 2744 O O . HIS A 1 183 ? -7.774 15.621 12.779 1.00 24.85 180 HIS A O 1
ATOM 2759 N N . GLU A 1 184 ? -9.560 16.109 11.488 1.00 24.63 181 GLU A N 1
ATOM 2760 C CA . GLU A 1 184 ? -8.784 16.840 10.490 1.00 27.11 181 GLU A CA 1
ATOM 2761 C C . GLU A 1 184 ? -9.685 17.890 9.865 1.00 23.44 181 GLU A C 1
ATOM 2762 O O . GLU A 1 184 ? -10.897 17.691 9.747 1.00 22.63 181 GLU A O 1
ATOM 2774 N N . MET A 1 185 ? -9.082 19.007 9.468 1.00 24.33 182 MET A N 1
ATOM 2775 C CA . MET A 1 185 ? -9.797 20.072 8.780 1.00 23.74 182 MET A CA 1
ATOM 2776 C C . MET A 1 185 ? -8.912 20.642 7.703 1.00 23.34 182 MET A C 1
ATOM 2777 O O . MET A 1 185 ? -7.691 20.740 7.883 1.00 24.32 182 MET A O 1
ATOM 2791 N N . GLU A 1 186 ? -9.497 20.962 6.553 1.00 23.62 183 GLU A N 1
ATOM 2792 C CA . GLU A 1 186 ? -8.734 21.585 5.472 1.00 24.05 183 GLU A CA 1
ATOM 2793 C C . GLU A 1 186 ? -9.423 22.856 5.028 1.00 22.03 183 GLU A C 1
ATOM 2794 O O . GLU A 1 186 ? -10.639 22.900 4.891 1.00 20.33 183 GLU A O 1
ATOM 2806 N N . PHE A 1 187 ? -8.612 23.883 4.828 1.00 19.97 184 PHE A N 1
ATOM 2807 C CA . PHE A 1 187 ? -9.058 25.160 4.307 1.00 19.94 184 PHE A CA 1
ATOM 2808 C C . PHE A 1 187 ? -8.436 25.367 2.932 1.00 20.06 184 PHE A C 1
ATOM 2809 O O . PHE A 1 187 ? -7.210 25.238 2.760 1.00 22.91 184 PHE A O 1
ATOM 2826 N N . TRP A 1 188 ? -9.260 25.717 1.958 1.00 18.62 185 TRP A N 1
ATOM 2827 C CA . TRP A 1 188 ? -8.825 25.851 0.559 1.00 19.32 185 TRP A CA 1
ATOM 2828 C C . TRP A 1 188 ? -9.308 27.185 0.038 1.00 20.40 185 TRP A C 1
ATOM 2829 O O . TRP A 1 188 ? -10.471 27.546 0.213 1.00 20.09 185 TRP A O 1
ATOM 2850 N N . ALA A 1 189 ? -8.407 27.938 -0.585 1.00 19.76 186 ALA A N 1
ATOM 2851 C CA . ALA A 1 189 ? -8.769 29.224 -1.161 1.00 20.78 186 ALA A CA 1
ATOM 2852 C C . ALA A 1 189 ? -8.174 29.319 -2.555 1.00 21.65 186 ALA A C 1
ATOM 2853 O O . ALA A 1 189 ? -6.950 29.158 -2.737 1.00 23.29 186 ALA A O 1
ATOM 2860 N N . ALA A 1 190 ? -9.041 29.579 -3.536 1.00 20.73 187 ALA A N 1
ATOM 2861 C CA . ALA A 1 190 ? -8.639 29.586 -4.939 1.00 24.14 187 ALA A CA 1
ATOM 2862 C C . ALA A 1 190 ? -7.676 30.726 -5.233 1.00 25.43 187 ALA A C 1
ATOM 2863 O O . ALA A 1 190 ? -7.795 31.816 -4.669 1.00 26.41 187 ALA A O 1
ATOM 2870 N N . SER A 1 191 ? -6.820 30.473 -6.222 1.00 27.73 188 SER A N 1
ATOM 2871 C CA A SER A 1 191 ? -5.788 31.401 -6.648 0.51 28.77 188 SER A CA 1
ATOM 2872 C CA B SER A 1 191 ? -5.768 31.390 -6.645 0.49 28.78 188 SER A CA 1
ATOM 2873 C C . SER A 1 191 ? -5.844 31.515 -8.162 1.00 29.85 188 SER A C 1
ATOM 2874 O O . SER A 1 191 ? -5.968 30.512 -8.869 1.00 28.02 188 SER A O 1
ATOM 2889 N N . SER A 1 192 ? -5.759 32.746 -8.661 1.00 32.18 189 SER A N 1
ATOM 2890 C CA . SER A 1 192 ? -5.873 32.991 -10.089 1.00 33.54 189 SER A CA 1
ATOM 2891 C C . SER A 1 192 ? -4.738 32.329 -10.872 1.00 34.01 189 SER A C 1
ATOM 2892 O O . SER A 1 192 ? -4.915 31.998 -12.046 1.00 36.62 189 SER A O 1
ATOM 2900 N N . ASP A 1 193 ? -3.586 32.130 -10.229 1.00 34.20 190 ASP A N 1
ATOM 2901 C CA . ASP A 1 193 ? -2.457 31.425 -10.869 1.00 34.89 190 ASP A CA 1
ATOM 2902 C C . ASP A 1 193 ? -2.472 29.894 -10.704 1.00 34.21 190 ASP A C 1
ATOM 2903 O O . ASP A 1 193 ? -1.490 29.218 -11.046 1.00 34.39 190 ASP A O 1
ATOM 2912 N N . ARG A 1 194 ? -3.586 29.371 -10.190 1.00 34.40 191 ARG A N 1
ATOM 2913 C CA . ARG A 1 194 ? -3.801 27.932 -9.987 1.00 33.68 191 ARG A CA 1
ATOM 2914 C C . ARG A 1 194 ? -3.028 27.309 -8.829 1.00 29.77 191 ARG A C 1
ATOM 2915 O O . ARG A 1 194 ? -3.204 26.122 -8.548 1.00 28.17 191 ARG A O 1
ATOM 2936 N N . LEU A 1 195 ? -2.156 28.081 -8.185 1.00 28.17 192 LEU A N 1
ATOM 2937 C CA . LEU A 1 195 ? -1.468 27.593 -6.994 1.00 26.68 192 LEU A CA 1
ATOM 2938 C C . LEU A 1 195 ? -2.329 27.874 -5.751 1.00 25.67 192 LEU A C 1
ATOM 2939 O O . LEU A 1 195 ? -2.062 28.772 -4.958 1.00 26.03 192 LEU A O 1
ATOM 2955 N N . HIS A 1 196 ? -3.364 27.075 -5.592 1.00 23.53 193 HIS A N 1
ATOM 2956 C CA . HIS A 1 196 ? -4.328 27.295 -4.520 1.00 22.42 193 HIS A CA 1
ATOM 2957 C C . HIS A 1 196 ? -3.695 27.205 -3.136 1.00 23.92 193 HIS A C 1
ATOM 2958 O O . HIS A 1 196 ? -2.777 26.440 -2.917 1.00 26.57 193 HIS A O 1
ATOM 2973 N N . ARG A 1 197 ? -4.224 27.981 -2.205 1.00 23.44 194 ARG A N 1
ATOM 2974 C CA . ARG A 1 197 ? -3.775 27.973 -0.829 1.00 24.84 194 ARG A CA 1
ATOM 2975 C C . ARG A 1 197 ? -4.515 26.841 -0.115 1.00 23.47 194 ARG A C 1
ATOM 2976 O O . ARG A 1 197 ? -5.739 26.861 -0.034 1.00 24.81 194 ARG A O 1
ATOM 2997 N N . ARG A 1 198 ? -3.779 25.849 0.378 1.00 21.94 195 ARG A N 1
ATOM 2998 C CA . ARG A 1 198 ? -4.354 24.723 1.096 1.00 22.17 195 ARG A CA 1
ATOM 2999 C C . ARG A 1 198 ? -3.663 24.602 2.436 1.00 23.49 195 ARG A C 1
ATOM 3000 O O . ARG A 1 198 ? -2.451 24.468 2.498 1.00 25.44 195 ARG A O 1
ATOM 3021 N N . LEU A 1 199 ? -4.438 24.676 3.510 1.00 24.31 196 LEU A N 1
ATOM 3022 C CA . LEU A 1 199 ? -3.946 24.532 4.863 1.00 24.36 196 LEU A CA 1
ATOM 3023 C C . LEU A 1 199 ? -4.673 23.360 5.528 1.00 24.68 196 LEU A C 1
ATOM 3024 O O . LEU A 1 199 ? -5.909 23.374 5.652 1.00 24.05 196 LEU A O 1
ATOM 3040 N N . ARG A 1 200 ? -3.904 22.356 5.954 1.00 24.88 197 ARG A N 1
ATOM 3041 C CA . ARG A 1 200 ? -4.448 21.156 6.581 1.00 26.74 197 ARG A CA 1
ATOM 3042 C C . ARG A 1 200 ? -4.085 21.080 8.067 1.00 26.84 197 ARG A C 1
ATOM 3043 O O . ARG A 1 200 ? -2.931 21.267 8.443 1.00 29.28 197 ARG A O 1
ATOM 3064 N N . TYR A 1 201 ? -5.087 20.835 8.906 1.00 26.09 198 TYR A N 1
ATOM 3065 C CA . TYR A 1 201 ? -4.906 20.545 10.314 1.00 27.39 198 TYR A CA 1
ATOM 3066 C C . TYR A 1 201 ? -5.212 19.076 10.548 1.00 29.11 198 TYR A C 1
ATOM 3067 O O . TYR A 1 201 ? -6.223 18.570 10.058 1.00 27.63 198 TYR A O 1
ATOM 3085 N N . GLU A 1 202 ? -4.342 18.371 11.265 1.00 33.55 199 GLU A N 1
ATOM 3086 C CA . GLU A 1 202 ? -4.666 17.008 11.671 1.00 37.52 199 GLU A CA 1
ATOM 3087 C C . GLU A 1 202 ? -4.252 16.758 13.108 1.00 38.39 199 GLU A C 1
ATOM 3088 O O . GLU A 1 202 ? -3.330 17.389 13.623 1.00 35.73 199 GLU A O 1
ATOM 3100 N N . ARG A 1 203 ? -4.980 15.864 13.760 1.00 41.94 200 ARG A N 1
ATOM 3101 C CA . ARG A 1 203 ? -4.591 15.439 15.104 1.00 46.60 200 ARG A CA 1
ATOM 3102 C C . ARG A 1 203 ? -3.389 14.531 15.046 1.00 52.98 200 ARG A C 1
ATOM 3103 O O . ARG A 1 203 ? -3.399 13.522 14.340 1.00 54.10 200 ARG A O 1
ATOM 3124 N N . ASP A 1 204 ? -2.352 14.913 15.783 1.00 57.45 201 ASP A N 1
ATOM 3125 C CA . ASP A 1 204 ? -1.134 14.123 15.923 1.00 61.62 201 ASP A CA 1
ATOM 3126 C C . ASP A 1 204 ? -0.975 13.804 17.397 1.00 62.56 201 ASP A C 1
ATOM 3127 O O . ASP A 1 204 ? -0.436 14.608 18.165 1.00 61.46 201 ASP A O 1
ATOM 3136 N N . GLY A 1 205 ? -1.451 12.632 17.797 1.00 64.78 202 GLY A N 1
ATOM 3137 C CA . GLY A 1 205 ? -1.570 12.343 19.209 1.00 66.32 202 GLY A CA 1
ATOM 3138 C C . GLY A 1 205 ? -2.505 13.390 19.785 1.00 67.94 202 GLY A C 1
ATOM 3139 O O . GLY A 1 205 ? -3.647 13.511 19.314 1.00 68.46 202 GLY A O 1
ATOM 3143 N N . ASN A 1 206 ? -2.033 14.164 20.768 1.00 67.50 203 ASN A N 1
ATOM 3144 C CA . ASN A 1 206 ? -2.906 15.142 21.414 1.00 66.62 203 ASN A CA 1
ATOM 3145 C C . ASN A 1 206 ? -3.299 16.282 20.521 1.00 66.45 203 ASN A C 1
ATOM 3146 O O . ASN A 1 206 ? -4.496 16.544 20.338 1.00 68.77 203 ASN A O 1
ATOM 3157 N N . ASP A 1 207 ? -2.301 17.015 20.025 1.00 63.25 204 ASP A N 1
ATOM 3158 C CA . ASP A 1 207 ? -2.608 18.334 19.495 1.00 62.82 204 ASP A CA 1
ATOM 3159 C C . ASP A 1 207 ? -2.612 18.407 17.973 1.00 54.96 204 ASP A C 1
ATOM 3160 O O . ASP A 1 207 ? -2.641 17.376 17.293 1.00 54.50 204 ASP A O 1
ATOM 3169 N N . TRP A 1 208 ? -2.613 19.628 17.449 1.00 49.40 205 TRP A N 1
ATOM 3170 C CA . TRP A 1 208 ? -2.780 19.844 16.017 1.00 42.29 205 TRP A CA 1
ATOM 3171 C C . TRP A 1 208 ? -1.444 20.018 15.331 1.00 42.15 205 TRP A C 1
ATOM 3172 O O . TRP A 1 208 ? -0.549 20.697 15.848 1.00 43.26 205 TRP A O 1
ATOM 3193 N N . LYS A 1 209 ? -1.318 19.361 14.181 1.00 39.83 206 LYS A N 1
ATOM 3194 C CA . LYS A 1 209 ? -0.203 19.544 13.265 1.00 38.77 206 LYS A CA 1
ATOM 3195 C C . LYS A 1 209 ? -0.780 20.208 12.018 1.00 36.54 206 LYS A C 1
ATOM 3196 O O . LYS A 1 209 ? -1.788 19.742 11.466 1.00 37.07 206 LYS A O 1
ATOM 3203 N N . THR A 1 210 ? -0.165 21.302 11.598 1.00 34.58 207 THR A N 1
ATOM 3204 C CA . THR A 1 210 ? -0.544 21.952 10.357 1.00 33.43 207 THR A CA 1
ATOM 3205 C C . THR A 1 210 ? 0.468 21.743 9.241 1.00 32.64 207 THR A C 1
ATOM 3206 O O . THR A 1 210 ? 1.660 21.578 9.483 1.00 33.39 207 THR A O 1
ATOM 3217 N N . THR A 1 211 ? -0.030 21.743 8.010 1.00 33.64 208 THR A N 1
ATOM 3218 C CA . THR A 1 211 ? 0.820 21.672 6.838 1.00 32.78 208 THR A CA 1
ATOM 3219 C C . THR A 1 211 ? 0.136 22.407 5.711 1.00 29.99 208 THR A C 1
ATOM 3220 O O . THR A 1 211 ? -1.094 22.516 5.684 1.00 29.96 208 THR A O 1
ATOM 3231 N N . GLN A 1 212 ? 0.931 22.926 4.791 1.00 29.54 209 GLN A N 1
ATOM 3232 C CA . GLN A 1 212 ? 0.410 23.420 3.528 1.00 29.72 209 GLN A CA 1
ATOM 3233 C C . GLN A 1 212 ? 0.510 22.321 2.490 1.00 28.31 209 GLN A C 1
ATOM 3234 O O . GLN A 1 212 ? 1.465 21.561 2.497 1.00 28.29 209 GLN A O 1
ATOM 3248 N N . LEU A 1 213 ? -0.471 22.260 1.593 1.00 26.75 210 LEU A N 1
ATOM 3249 C CA . LEU A 1 213 ? -0.551 21.205 0.591 1.00 22.89 210 LEU A CA 1
ATOM 3250 C C . LEU A 1 213 ? -0.396 21.721 -0.843 1.00 24.50 210 LEU A C 1
ATOM 3251 O O . LEU A 1 213 ? -0.823 22.824 -1.186 1.00 24.06 210 LEU A O 1
ATOM 3267 N N . GLN A 1 214 ? 0.209 20.893 -1.687 1.00 24.02 211 GLN A N 1
ATOM 3268 C CA . GLN A 1 214 ? 0.268 21.190 -3.116 1.00 24.48 211 GLN A CA 1
ATOM 3269 C C . GLN A 1 214 ? -1.123 21.071 -3.742 1.00 25.63 211 GLN A C 1
ATOM 3270 O O . GLN A 1 214 ? -1.904 20.188 -3.373 1.00 24.22 211 GLN A O 1
ATOM 3284 N N . PRO A 1 215 ? -1.413 21.945 -4.717 1.00 25.30 212 PRO A N 1
ATOM 3285 C CA . PRO A 1 215 ? -2.759 22.095 -5.289 1.00 27.37 212 PRO A CA 1
ATOM 3286 C C . PRO A 1 215 ? -3.167 21.000 -6.279 1.00 30.58 212 PRO A C 1
ATOM 3287 O O . PRO A 1 215 ? -2.313 20.335 -6.892 1.00 30.52 212 PRO A O 1
ATOM 3299 N N . SER B 1 11 ? -33.027 36.223 -11.769 1.00 48.25 8 SER B N 1
ATOM 3300 C CA 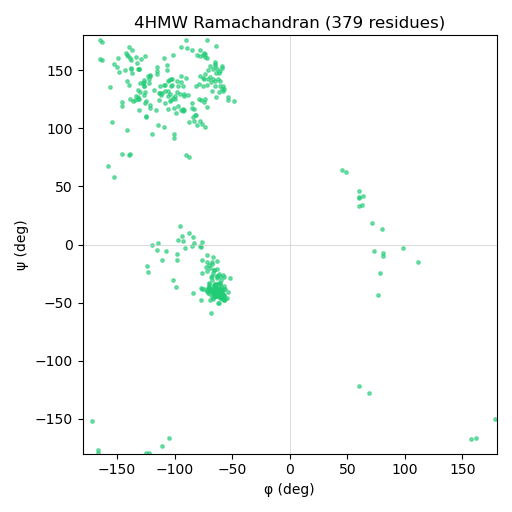. SER B 1 11 ? -33.554 34.969 -11.214 1.00 49.35 8 SER B CA 1
ATOM 3301 C C . SER B 1 11 ? -34.805 34.484 -11.972 1.00 49.54 8 SER B C 1
ATOM 3302 O O . SER B 1 11 ? -35.749 35.263 -12.197 1.00 49.57 8 SER B O 1
ATOM 3309 N N . LEU B 1 12 ? -34.816 33.201 -12.355 1.00 49.17 9 LEU B N 1
ATOM 3310 C CA . LEU B 1 12 ? -35.886 32.661 -13.214 1.00 47.26 9 LEU B CA 1
ATOM 3311 C C . LEU B 1 12 ? -36.730 31.603 -12.499 1.00 46.22 9 LEU B C 1
ATOM 3312 O O . LEU B 1 12 ? -37.717 31.099 -13.062 1.00 48.36 9 LEU B O 1
ATOM 3316 N N . THR B 1 13 ? -36.339 31.252 -11.276 1.00 49.43 10 THR B N 1
ATOM 3317 C CA . THR B 1 13 ? -37.103 30.292 -10.471 1.00 52.81 10 THR B CA 1
ATOM 3318 C C . THR B 1 13 ? -37.065 30.762 -9.020 1.00 55.33 10 THR B C 1
ATOM 3319 O O . THR B 1 13 ? -36.253 31.626 -8.638 1.00 58.58 10 THR B O 1
ATOM 3330 N N . GLY B 1 14 ? -37.961 30.191 -8.224 1.00 52.24 11 GLY B N 1
ATOM 3331 C CA . GLY B 1 14 ? -37.828 30.222 -6.789 1.00 49.04 11 GLY B CA 1
ATOM 3332 C C . GLY B 1 14 ? -37.021 28.984 -6.461 1.00 43.01 11 GLY B C 1
ATOM 3333 O O . GLY B 1 14 ? -36.803 28.124 -7.323 1.00 41.69 11 GLY B O 1
ATOM 3337 N N . SER B 1 15 ? -36.564 28.887 -5.226 1.00 38.84 12 SER B N 1
ATOM 3338 C CA . SER B 1 15 ? -35.811 27.716 -4.810 1.00 35.64 12 SER B CA 1
ATOM 3339 C C . SER B 1 15 ? -36.737 26.709 -4.139 1.00 34.74 12 SER B C 1
ATOM 3340 O O . SER B 1 15 ? -36.301 25.808 -3.438 1.00 31.66 12 SER B O 1
ATOM 3348 N N . VAL B 1 16 ? -38.045 26.877 -4.334 1.00 34.16 13 VAL B N 1
ATOM 3349 C CA . VAL B 1 16 ? -38.997 25.868 -3.858 1.00 32.10 13 VAL B CA 1
ATOM 3350 C C . VAL B 1 16 ? -39.966 25.585 -5.007 1.00 31.59 13 VAL B C 1
ATOM 3351 O O . VAL B 1 16 ? -40.143 26.419 -5.921 1.00 30.41 13 VAL B O 1
ATOM 3364 N N . ASP B 1 17 ? -40.559 24.402 -4.966 1.00 29.64 14 ASP B N 1
ATOM 3365 C CA . ASP B 1 17 ? -41.608 24.017 -5.893 1.00 27.47 14 ASP B CA 1
ATOM 3366 C C . ASP B 1 17 ? -41.180 24.018 -7.369 1.00 28.70 14 ASP B C 1
ATOM 3367 O O . ASP B 1 17 ? -42.011 24.248 -8.251 1.00 30.92 14 ASP B O 1
ATOM 3376 N N . VAL B 1 18 ? -39.921 23.693 -7.669 1.00 26.32 15 VAL B N 1
ATOM 3377 C CA . VAL B 1 18 ? -39.622 23.464 -9.070 1.00 26.46 15 VAL B CA 1
ATOM 3378 C C . VAL B 1 18 ? -40.399 22.241 -9.557 1.00 22.79 15 VAL B C 1
ATOM 3379 O O . VAL B 1 18 ? -40.812 21.397 -8.772 1.00 21.03 15 VAL B O 1
ATOM 3392 N N . LEU B 1 19 ? -40.642 22.181 -10.859 1.00 22.51 16 LEU B N 1
ATOM 3393 C CA . LEU B 1 19 ? -41.426 21.098 -11.399 1.00 24.85 16 LEU B CA 1
ATOM 3394 C C . LEU B 1 19 ? -40.571 19.837 -11.384 1.00 24.88 16 LEU B C 1
ATOM 3395 O O . LEU B 1 19 ? -39.355 19.885 -11.605 1.00 28.20 16 LEU B O 1
ATOM 3411 N N . PHE B 1 20 ? -41.212 18.709 -11.178 1.00 22.27 17 PHE B N 1
ATOM 3412 C CA . PHE B 1 20 ? -40.485 17.434 -11.023 1.00 19.51 17 PHE B CA 1
ATOM 3413 C C . PHE B 1 20 ? -41.508 16.348 -11.373 1.00 19.04 17 PHE B C 1
ATOM 3414 O O . PHE B 1 20 ? -41.908 15.566 -10.536 1.00 19.94 17 PHE B O 1
ATOM 3431 N N . PRO B 1 21 ? -41.911 16.299 -12.635 1.00 21.09 18 PRO B N 1
ATOM 3432 C CA . PRO B 1 21 ? -42.955 15.333 -13.002 1.00 20.96 18 PRO B CA 1
ATOM 3433 C C . PRO B 1 21 ? -42.461 13.905 -12.873 1.00 21.72 18 PRO B C 1
ATOM 3434 O O . PRO B 1 21 ? -43.290 13.015 -12.655 1.00 24.31 18 PRO B O 1
ATOM 3445 N N . GLU B 1 22 ? -41.148 13.702 -12.956 1.00 21.20 19 GLU B N 1
ATOM 3446 C CA . GLU B 1 22 ? -40.550 12.364 -12.823 1.00 20.87 19 GLU B CA 1
ATOM 3447 C C . GLU B 1 22 ? -40.682 11.769 -11.419 1.00 22.14 19 GLU B C 1
ATOM 3448 O O . GLU B 1 22 ? -40.478 10.558 -11.215 1.00 22.56 19 GLU B O 1
ATOM 3460 N N . TYR B 1 23 ? -41.016 12.600 -10.438 1.00 21.31 20 TYR B N 1
ATOM 3461 C CA . TYR B 1 23 ? -41.215 12.099 -9.087 1.00 20.98 20 TYR B CA 1
ATOM 3462 C C . TYR B 1 23 ? -42.311 11.050 -9.090 1.00 22.70 20 TYR B C 1
ATOM 3463 O O . TYR B 1 23 ? -42.198 10.036 -8.419 1.00 23.30 20 TYR B O 1
ATOM 3481 N N . ASP B 1 24 ? -43.359 11.268 -9.872 1.00 24.87 21 ASP B N 1
ATOM 3482 C CA . ASP B 1 24 ? -44.424 10.279 -9.915 1.00 28.62 21 ASP B CA 1
ATOM 3483 C C . ASP B 1 24 ? -44.319 9.335 -11.092 1.00 30.18 21 ASP B C 1
ATOM 3484 O O . ASP B 1 24 ? -45.026 8.336 -11.149 1.00 33.44 21 ASP B O 1
ATOM 3493 N N . ASP B 1 25 ? -43.411 9.611 -12.014 1.00 30.01 22 ASP B N 1
ATOM 3494 C CA . ASP B 1 25 ? -43.212 8.702 -13.143 1.00 31.01 22 ASP B CA 1
ATOM 3495 C C . ASP B 1 25 ? -41.737 8.645 -13.578 1.00 27.81 22 ASP B C 1
ATOM 3496 O O . ASP B 1 25 ? -41.340 9.226 -14.570 1.00 29.82 22 ASP B O 1
ATOM 3505 N N . PRO B 1 26 ? -40.917 7.916 -12.831 1.00 24.18 23 PRO B N 1
ATOM 3506 C CA . PRO B 1 26 ? -39.463 7.992 -13.038 1.00 22.89 23 PRO B CA 1
ATOM 3507 C C . PRO B 1 26 ? -38.952 7.347 -14.329 1.00 22.85 23 PRO B C 1
ATOM 350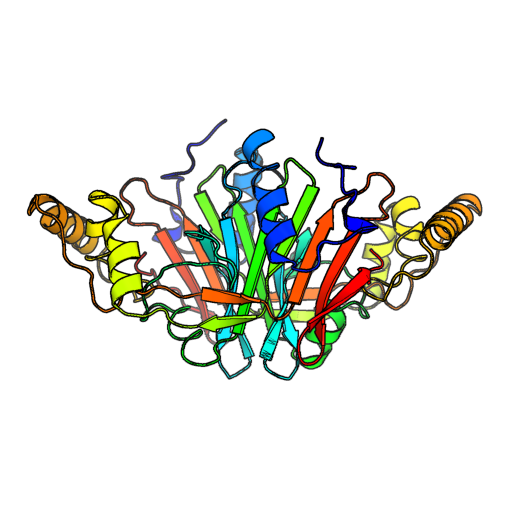8 O O . PRO B 1 26 ? -39.466 6.317 -14.703 1.00 25.36 23 PRO B O 1
ATOM 3519 N N . PRO B 1 27 ? -37.943 7.942 -14.985 1.00 23.47 24 PRO B N 1
ATOM 3520 C CA . PRO B 1 27 ? -37.259 7.250 -16.084 1.00 24.67 24 PRO B CA 1
ATOM 3521 C C . PRO B 1 27 ? -36.657 5.929 -15.603 1.00 25.17 24 PRO B C 1
ATOM 3522 O O . PRO B 1 27 ? -36.314 5.795 -14.429 1.00 25.01 24 PRO B O 1
ATOM 3533 N N . SER B 1 28 ? -36.491 4.962 -16.491 1.00 25.74 25 SER B N 1
ATOM 3534 C CA A SER B 1 28 ? -35.966 3.663 -16.083 0.47 27.34 25 SER B CA 1
ATOM 3535 C CA B SER B 1 28 ? -35.972 3.663 -16.081 0.53 26.89 25 SER B CA 1
ATOM 3536 C C . SER B 1 28 ? -34.530 3.728 -15.577 1.00 26.13 25 SER B C 1
ATOM 3537 O O . SER B 1 28 ? -34.132 2.918 -14.762 1.00 30.74 25 SER B O 1
ATOM 3550 N N . GLU B 1 29 ? -33.752 4.679 -16.080 1.00 26.70 26 GLU B N 1
ATOM 3551 C CA . GLU B 1 29 ? -32.341 4.837 -15.683 1.00 27.11 26 GLU B CA 1
ATOM 3552 C C . GLU B 1 29 ? -32.126 6.191 -15.028 1.00 21.97 26 GLU B C 1
ATOM 3553 O O . GLU B 1 29 ? -32.549 7.203 -15.557 1.00 22.54 26 GLU B O 1
ATOM 3565 N N . PRO B 1 30 ? -31.445 6.227 -13.895 1.00 18.83 27 PRO B N 1
ATOM 3566 C CA . PRO B 1 30 ? -31.300 7.526 -13.206 1.00 17.10 27 PRO B CA 1
ATOM 3567 C C . PRO B 1 30 ? -30.405 8.528 -13.972 1.00 16.23 27 PRO B C 1
ATOM 3568 O O . PRO B 1 30 ? -30.595 9.740 -13.887 1.00 16.24 27 PRO B O 1
ATOM 3579 N N . ILE B 1 31 ? -29.453 8.045 -14.768 1.00 16.41 28 ILE B N 1
ATOM 3580 C CA A ILE B 1 31 ? -28.594 8.979 -15.480 0.43 18.42 28 ILE B CA 1
ATOM 3581 C CA B ILE B 1 31 ? -28.596 8.979 -15.486 0.57 18.19 28 ILE B CA 1
ATOM 3582 C C . ILE B 1 31 ? -29.412 9.861 -16.429 1.00 18.78 28 ILE B C 1
ATOM 3583 O O . ILE B 1 31 ? -29.077 11.033 -16.644 1.00 18.20 28 ILE B O 1
ATOM 3612 N N . THR B 1 32 ? -30.498 9.307 -16.973 1.00 18.46 29 THR B N 1
ATOM 3613 C CA . THR B 1 32 ? -31.385 10.081 -17.839 1.00 18.82 29 THR B CA 1
ATOM 3614 C C . THR B 1 32 ? -31.925 11.299 -17.070 1.00 18.32 29 THR B C 1
ATOM 3615 O O . THR B 1 32 ? -31.977 12.405 -17.603 1.00 18.59 29 THR B O 1
ATOM 3626 N N . LEU B 1 33 ? -32.308 11.088 -15.810 1.00 16.66 30 LEU B N 1
ATOM 3627 C CA . LEU B 1 33 ? -32.890 12.150 -14.992 1.00 14.62 30 LEU B CA 1
ATOM 3628 C C . LEU B 1 33 ? -31.798 13.130 -14.557 1.00 14.90 30 LEU B C 1
ATOM 3629 O O . LEU B 1 33 ? -32.012 14.337 -14.523 1.00 14.92 30 LEU B O 1
ATOM 3645 N N . LEU B 1 34 ? -30.616 12.603 -14.250 1.00 15.76 31 LEU B N 1
ATOM 3646 C CA . LEU B 1 34 ? -29.482 13.467 -13.929 1.00 15.66 31 LEU B CA 1
ATOM 3647 C C . LEU B 1 34 ? -29.207 14.453 -15.054 1.00 15.31 31 LEU B C 1
ATOM 3648 O O . LEU B 1 34 ? -29.027 15.642 -14.822 1.00 15.10 31 LEU B O 1
ATOM 3664 N N . LYS B 1 35 ? -29.175 13.959 -16.279 1.00 15.00 32 LYS B N 1
ATOM 3665 C CA . LYS B 1 35 ? -28.934 14.842 -17.408 1.00 14.88 32 LYS B CA 1
ATOM 3666 C C . LYS B 1 35 ? -30.033 15.870 -17.594 1.00 16.33 32 LYS B C 1
ATOM 3667 O O . LYS B 1 35 ? -29.758 17.022 -17.972 1.00 18.58 32 LYS B O 1
ATOM 3686 N N . ARG B 1 36 ? -31.278 15.460 -17.360 1.00 14.96 33 ARG B N 1
ATOM 3687 C CA . ARG B 1 36 ? -32.391 16.396 -17.525 1.00 15.84 33 ARG B CA 1
ATOM 3688 C C . ARG B 1 36 ? -32.266 17.513 -16.505 1.00 16.77 33 ARG B C 1
ATOM 3689 O O . ARG B 1 36 ? -32.433 18.689 -16.825 1.00 15.69 33 ARG B O 1
ATOM 3710 N N . TRP B 1 37 ? -31.960 17.135 -15.251 1.00 14.97 34 TRP B N 1
ATOM 3711 C CA . TRP B 1 37 ? -31.811 18.093 -14.201 1.00 14.39 34 TRP B CA 1
ATOM 3712 C C . TRP B 1 37 ? -30.668 19.066 -14.467 1.00 13.72 34 TRP B C 1
ATOM 3713 O O . TRP B 1 37 ? -30.816 20.272 -14.203 1.00 14.66 34 TRP B O 1
ATOM 3734 N N . LEU B 1 38 ? -29.544 18.562 -14.971 1.00 14.50 35 LEU B N 1
ATOM 3735 C CA . LEU B 1 38 ? -28.413 19.431 -15.276 1.00 15.11 35 LEU B CA 1
ATOM 3736 C C . LEU B 1 38 ? -28.764 20.413 -16.405 1.00 14.64 35 LEU B C 1
ATOM 3737 O O . LEU B 1 38 ? -28.345 21.577 -16.395 1.00 16.53 35 LEU B O 1
ATOM 3753 N N . ALA B 1 39 ? -29.548 19.951 -17.360 1.00 14.61 36 ALA B N 1
ATOM 3754 C CA . ALA B 1 39 ? -29.913 20.840 -18.485 1.00 16.20 36 ALA B CA 1
ATOM 3755 C C . ALA B 1 39 ? -30.862 21.924 -17.961 1.00 16.64 36 ALA B C 1
ATOM 3756 O O . ALA B 1 39 ? -30.747 23.105 -18.343 1.00 18.20 36 ALA B O 1
ATOM 3763 N N . THR B 1 40 ? -31.764 21.554 -17.054 1.00 16.86 37 THR B N 1
ATOM 3764 C CA . THR B 1 40 ? -32.692 22.548 -16.526 1.00 15.23 37 THR B CA 1
ATOM 3765 C C . THR B 1 40 ? -31.934 23.539 -15.634 1.00 16.34 37 THR B C 1
ATOM 3766 O O . THR B 1 40 ? -32.262 24.744 -15.583 1.00 18.26 37 THR B O 1
ATOM 3777 N N . ALA B 1 41 ? -30.917 23.026 -14.940 1.00 16.88 38 ALA B N 1
ATOM 3778 C CA . ALA B 1 41 ? -30.102 23.872 -14.086 1.00 16.45 38 ALA B CA 1
ATOM 3779 C C . ALA B 1 41 ? -29.435 24.982 -14.893 1.00 18.73 38 ALA B C 1
ATOM 3780 O O . ALA B 1 41 ? -29.286 26.109 -14.418 1.00 19.69 38 ALA B O 1
ATOM 3787 N N . ASP B 1 42 ? -29.022 24.676 -16.116 1.00 17.72 39 ASP B N 1
ATOM 3788 C CA . ASP B 1 42 ? -28.453 25.698 -16.966 1.00 20.61 39 ASP B CA 1
ATOM 3789 C C . ASP B 1 42 ? -29.490 26.740 -17.423 1.00 20.87 39 ASP B C 1
ATOM 3790 O O . ASP B 1 42 ? -29.197 27.939 -17.465 1.00 21.76 39 ASP B O 1
ATOM 3799 N N . VAL B 1 43 ? -30.700 26.293 -17.749 1.00 18.74 40 VAL B N 1
ATOM 3800 C CA . VAL B 1 43 ? -31.777 27.236 -18.039 1.00 20.01 40 VAL B CA 1
ATOM 3801 C C . VAL B 1 43 ? -32.086 28.144 -16.841 1.00 20.36 40 VAL B C 1
ATOM 3802 O O . VAL B 1 43 ? -32.380 29.340 -17.020 1.00 22.16 40 VAL B O 1
ATOM 3815 N N . ALA B 1 44 ? -32.027 27.588 -15.632 1.00 19.41 41 ALA B N 1
ATOM 3816 C CA . ALA B 1 44 ? -32.281 28.347 -14.413 1.00 21.94 41 ALA B CA 1
ATOM 3817 C C . ALA B 1 44 ? -31.102 29.215 -13.986 1.00 22.68 41 ALA B C 1
ATOM 3818 O O . ALA B 1 44 ? -31.182 29.900 -12.967 1.00 23.83 41 ALA B O 1
ATOM 3825 N N . ARG B 1 45 ? -30.010 29.150 -14.736 1.00 21.39 42 ARG B N 1
ATOM 3826 C CA . ARG B 1 45 ? -28.803 29.938 -14.460 1.00 20.87 42 ARG B CA 1
ATOM 3827 C C . ARG B 1 45 ? -28.201 29.632 -13.075 1.00 19.04 42 ARG B C 1
ATOM 3828 O O . ARG B 1 45 ? -27.698 30.511 -12.364 1.00 21.00 42 ARG B O 1
ATOM 3849 N N . VAL B 1 46 ? -28.204 28.355 -12.733 1.00 16.92 43 VAL B N 1
ATOM 3850 C CA . VAL B 1 46 ? -27.497 27.898 -11.552 1.00 17.01 43 VAL B CA 1
ATOM 3851 C C . VAL B 1 46 ? -25.992 28.177 -11.656 1.00 15.34 43 VAL B C 1
ATOM 3852 O O . VAL B 1 46 ? -25.357 27.865 -12.670 1.00 18.46 43 VAL B O 1
ATOM 3865 N N . ARG B 1 47 ? -25.416 28.769 -10.613 1.00 16.35 44 ARG B N 1
ATOM 3866 C CA . ARG B 1 47 ? -23.965 29.014 -10.562 1.00 17.44 44 ARG B CA 1
ATOM 3867 C C . ARG B 1 47 ? -23.193 27.734 -10.221 1.00 16.82 44 ARG B C 1
ATOM 3868 O O . ARG B 1 47 ? -23.470 27.094 -9.207 1.00 18.12 44 ARG B O 1
ATOM 3889 N N . GLU B 1 48 ? -22.246 27.370 -11.095 1.00 17.77 45 GLU B N 1
ATOM 3890 C CA . GLU B 1 48 ? -21.382 26.182 -10.928 1.00 18.44 45 GLU B CA 1
ATOM 3891 C C . GLU B 1 48 ? -22.198 24.934 -10.578 1.00 17.75 45 GLU B C 1
ATOM 3892 O O . GLU B 1 48 ? -22.020 24.333 -9.493 1.00 16.93 45 GLU B O 1
ATOM 3904 N N . PRO B 1 49 ? -23.087 24.529 -11.495 1.00 17.34 46 PRO B N 1
ATOM 3905 C CA . PRO B 1 49 ? -23.926 23.365 -11.207 1.00 18.74 46 PRO B CA 1
ATOM 3906 C C . PRO B 1 49 ? -23.118 22.067 -11.101 1.00 16.44 46 PRO B C 1
ATOM 3907 O O . PRO B 1 49 ? -23.578 21.136 -10.454 1.00 16.99 46 PRO B O 1
ATOM 3918 N N . LYS B 1 50 ? -21.924 22.015 -11.676 1.00 15.07 47 LYS B N 1
ATOM 3919 C CA A LYS B 1 50 ? -21.171 20.753 -11.740 0.61 16.93 47 LYS B CA 1
ATOM 3920 C CA B LYS B 1 50 ? -21.167 20.756 -11.739 0.39 17.38 47 LYS B CA 1
ATOM 3921 C C . LYS B 1 50 ? -20.208 20.573 -10.579 1.00 17.67 47 LYS B C 1
ATOM 3922 O O . LYS B 1 50 ? -19.422 19.613 -10.577 1.00 18.97 47 LYS B O 1
ATOM 3957 N N . ALA B 1 51 ? -20.270 21.477 -9.596 1.00 16.28 48 ALA B N 1
ATOM 3958 C CA . ALA B 1 51 ? -19.417 21.368 -8.403 1.00 16.39 48 ALA B CA 1
ATOM 3959 C C . ALA B 1 51 ? -19.907 20.256 -7.496 1.00 14.83 48 ALA B C 1
ATOM 3960 O O . ALA B 1 51 ? -20.875 20.408 -6.732 1.00 15.13 48 ALA B O 1
ATOM 3967 N N . LEU B 1 52 ? -19.235 19.124 -7.572 1.00 14.85 49 LEU B N 1
ATOM 3968 C CA . LEU B 1 52 ? -19.651 17.922 -6.905 1.00 15.60 49 LEU B CA 1
ATOM 3969 C C . LEU B 1 52 ? -18.848 17.754 -5.605 1.00 14.92 49 LEU B C 1
ATOM 3970 O O . LEU B 1 52 ? -17.599 17.774 -5.617 1.00 15.69 49 LEU B O 1
ATOM 3986 N N . ALA B 1 53 ? -19.539 17.612 -4.483 1.00 13.69 50 ALA B N 1
ATOM 3987 C CA . ALA B 1 53 ? -18.859 17.293 -3.233 1.00 12.92 50 ALA B CA 1
ATOM 3988 C C . ALA B 1 53 ? -18.578 15.802 -3.202 1.00 13.45 50 ALA B C 1
ATOM 3989 O O . ALA B 1 53 ? -19.492 15.008 -3.007 1.00 14.24 50 ALA B O 1
ATOM 3996 N N . LEU B 1 54 ? -17.316 15.434 -3.475 1.00 12.08 51 LEU B N 1
ATOM 3997 C CA . LEU B 1 54 ? -16.909 14.030 -3.591 1.00 12.12 51 LEU B CA 1
ATOM 3998 C C . LEU B 1 54 ? -16.300 13.490 -2.301 1.00 13.32 51 LEU B C 1
ATOM 3999 O O . LEU B 1 54 ? -15.261 13.979 -1.859 1.00 14.44 51 LEU B O 1
ATOM 4015 N N . ALA B 1 55 ? -16.927 12.464 -1.743 1.00 13.44 52 ALA B N 1
ATOM 4016 C CA . ALA B 1 55 ? -16.479 11.813 -0.505 1.00 12.75 52 ALA B CA 1
ATOM 4017 C C . ALA B 1 55 ? -15.900 10.442 -0.812 1.00 13.48 52 ALA B C 1
ATOM 4018 O O . ALA B 1 55 ? -16.450 9.687 -1.619 1.00 14.53 52 ALA B O 1
ATOM 4025 N N . THR B 1 56 ? -14.777 10.160 -0.157 1.00 14.25 53 THR B N 1
ATOM 4026 C CA . THR B 1 56 ? -14.054 8.904 -0.284 1.00 15.27 53 THR B CA 1
ATOM 4027 C C . THR B 1 56 ? -13.644 8.507 1.158 1.00 15.89 53 THR B C 1
ATOM 4028 O O . THR B 1 56 ? -13.732 9.299 2.077 1.00 19.04 53 THR B O 1
ATOM 4039 N N . ALA B 1 57 ? -13.200 7.272 1.346 1.00 14.60 54 ALA B N 1
ATOM 4040 C CA . ALA B 1 57 ? -12.767 6.825 2.661 1.00 16.78 54 ALA B CA 1
ATOM 4041 C C . ALA B 1 57 ? -11.507 5.988 2.622 1.00 17.00 54 ALA B C 1
ATOM 4042 O O . ALA B 1 57 ? -11.182 5.324 1.625 1.00 15.49 54 ALA B O 1
ATOM 4049 N N . THR B 1 58 ? -10.775 6.050 3.729 1.00 20.74 55 THR B N 1
ATOM 4050 C CA . THR B 1 58 ? -9.577 5.253 3.893 1.00 24.13 55 THR B CA 1
ATOM 4051 C C . THR B 1 58 ? -9.947 3.920 4.538 1.00 25.61 55 THR B C 1
ATOM 4052 O O . THR B 1 58 ? -11.120 3.672 4.875 1.00 25.51 55 THR B O 1
ATOM 4063 N N . SER B 1 59 ? -8.954 3.048 4.677 1.00 29.09 56 SER B N 1
ATOM 4064 C CA . SER B 1 59 ? -9.204 1.677 5.093 1.00 32.39 56 SER B CA 1
ATOM 4065 C C . SER B 1 59 ? -9.920 1.549 6.432 1.00 31.36 56 SER B C 1
ATOM 4066 O O . SER B 1 59 ? -10.728 0.636 6.607 1.00 33.61 56 SER B O 1
ATOM 4074 N N . ASP B 1 60 ? -9.629 2.441 7.372 1.00 30.70 57 ASP B N 1
ATOM 4075 C CA . ASP B 1 60 ? -10.268 2.369 8.670 1.00 33.00 57 ASP B CA 1
ATOM 4076 C C . ASP B 1 60 ? -11.651 3.023 8.693 1.00 30.67 57 ASP B C 1
ATOM 4077 O O . ASP B 1 60 ? -12.301 3.049 9.735 1.00 33.01 57 ASP B O 1
ATOM 4086 N N . GLY B 1 61 ? -12.117 3.543 7.561 1.00 27.07 58 GLY B N 1
ATOM 4087 C CA . GLY B 1 61 ? -13.455 4.096 7.525 1.00 26.77 58 GLY B CA 1
ATOM 4088 C C . GLY B 1 61 ? -13.499 5.598 7.682 1.00 24.78 58 GLY B C 1
ATOM 4089 O O . GLY B 1 61 ? -14.575 6.163 7.605 1.00 26.23 58 GLY B O 1
ATOM 4093 N N . ARG B 1 62 ? -12.366 6.258 7.899 1.00 22.15 59 ARG B N 1
ATOM 4094 C CA . ARG B 1 62 ? -12.373 7.726 7.969 1.00 21.03 59 ARG B CA 1
ATOM 4095 C C . ARG B 1 62 ? -12.697 8.315 6.613 1.00 18.47 59 ARG B C 1
ATOM 4096 O O . ARG B 1 62 ? -12.084 7.970 5.602 1.00 19.01 59 ARG B O 1
ATOM 4117 N N . ILE B 1 63 ? -13.625 9.266 6.594 1.00 18.03 60 ILE B N 1
ATOM 4118 C CA . ILE B 1 63 ? -14.122 9.820 5.353 1.00 16.34 60 ILE B CA 1
ATOM 4119 C C . ILE B 1 63 ? -13.491 11.194 5.117 1.00 17.08 60 ILE B C 1
ATOM 4120 O O . ILE B 1 63 ? -13.257 11.940 6.059 1.00 17.97 60 ILE B O 1
ATOM 4136 N N . SER B 1 64 ? -13.182 11.491 3.857 1.00 16.48 61 SER B N 1
ATOM 4137 C CA . SER B 1 64 ? -12.704 12.798 3.450 1.00 15.44 61 SER B CA 1
ATOM 4138 C C . SER B 1 64 ? -13.548 13.285 2.256 1.00 15.51 61 SER B C 1
ATOM 4139 O O . SER B 1 64 ? -14.232 12.508 1.611 1.00 14.81 61 SER B O 1
ATOM 4147 N N . SER B 1 65 ? -13.539 14.587 2.024 1.00 14.89 62 SER B N 1
ATOM 4148 C CA A SER B 1 65 ? -14.356 15.175 0.976 0.64 15.40 62 SER B CA 1
ATOM 4149 C CA B SER B 1 65 ? -14.356 15.194 0.982 0.36 14.08 62 SER B CA 1
ATOM 4150 C C . SER B 1 65 ? -13.692 16.424 0.402 1.00 14.71 62 SER B C 1
ATOM 4151 O O . SER B 1 65 ? -12.874 17.057 1.043 1.00 17.04 62 SER B O 1
ATOM 4164 N N . ARG B 1 66 ? -14.045 16.725 -0.836 1.00 14.16 63 ARG B N 1
ATOM 4165 C CA . ARG B 1 66 ? -13.569 17.894 -1.551 1.00 14.16 63 ARG B CA 1
ATOM 4166 C C . ARG B 1 66 ? -14.453 18.124 -2.767 1.00 13.31 63 ARG B C 1
ATOM 4167 O O . ARG B 1 66 ? -15.149 17.210 -3.249 1.00 14.29 63 ARG B O 1
ATOM 4188 N N . VAL B 1 67 ? -14.435 19.338 -3.274 1.00 13.60 64 VAL B N 1
ATOM 4189 C CA . VAL B 1 67 ? -15.153 19.633 -4.481 1.00 12.55 64 VAL B CA 1
ATOM 4190 C C . VAL B 1 67 ? -14.348 19.197 -5.732 1.00 13.02 64 VAL B C 1
ATOM 4191 O O . VAL B 1 67 ? -13.132 19.380 -5.814 1.00 14.77 64 VAL B O 1
ATOM 4204 N N . ILE B 1 68 ? -15.060 18.582 -6.652 1.00 14.87 65 ILE B N 1
ATOM 4205 C CA . ILE B 1 68 ? -14.576 18.244 -7.980 1.00 17.09 65 ILE B CA 1
ATOM 4206 C C . ILE B 1 68 ? -15.570 18.806 -8.988 1.00 17.73 65 ILE B C 1
ATOM 4207 O O . ILE B 1 68 ? -16.772 18.637 -8.803 1.00 18.60 65 ILE B O 1
ATOM 4223 N N . ALA B 1 69 ? -15.102 19.422 -10.069 1.00 19.07 66 ALA B N 1
ATOM 4224 C CA . ALA B 1 69 ? -16.019 19.781 -11.144 1.00 20.53 66 ALA B CA 1
ATOM 4225 C C . ALA B 1 69 ? -15.912 18.718 -12.209 1.00 20.62 66 ALA B C 1
ATOM 4226 O O . ALA B 1 69 ? -14.867 18.601 -12.853 1.00 21.41 66 ALA B O 1
ATOM 4233 N N . PHE B 1 70 ? -16.974 17.943 -12.406 1.00 20.49 67 PHE B N 1
ATOM 4234 C CA . PHE B 1 70 ? -16.893 16.808 -13.330 1.00 23.01 67 PHE B CA 1
ATOM 4235 C C . PHE B 1 70 ? -16.808 17.263 -14.775 1.00 22.07 67 PHE B C 1
ATOM 4236 O O . PHE B 1 70 ? -17.283 18.341 -15.115 1.00 21.31 67 PHE B O 1
ATOM 4253 N N . SER B 1 71 ? -16.142 16.466 -15.607 1.00 24.86 68 SER B N 1
ATOM 4254 C CA . SER B 1 71 ? -15.909 16.785 -17.012 1.00 28.03 68 SER B CA 1
ATOM 4255 C C . SER B 1 71 ? -17.127 16.551 -17.860 1.00 29.25 68 SER B C 1
ATOM 4256 O O . SER B 1 71 ? -17.500 17.392 -18.663 1.00 32.06 68 SER B O 1
ATOM 4264 N N . SER B 1 72 ? -17.740 15.388 -17.684 1.00 26.36 69 SER B N 1
ATOM 4265 C CA . SER B 1 72 ? -18.849 14.976 -18.521 1.00 25.67 69 SER B CA 1
ATOM 4266 C C . SER B 1 72 ? -19.620 13.844 -17.873 1.00 23.89 69 SER B C 1
ATOM 4267 O O . SER B 1 72 ? -19.212 13.298 -16.832 1.00 22.07 69 SER B O 1
ATOM 4275 N N . ILE B 1 73 ? -20.736 13.482 -18.513 1.00 22.38 70 ILE B N 1
ATOM 4276 C CA . ILE B 1 73 ? -21.554 12.370 -18.065 1.00 22.50 70 ILE B CA 1
ATOM 4277 C C . ILE B 1 73 ? -21.853 11.510 -19.265 1.00 24.60 70 ILE B C 1
ATOM 4278 O O . ILE B 1 73 ? -22.351 11.995 -20.289 1.00 25.93 70 ILE B O 1
ATOM 4294 N N . ASP B 1 74 ? -21.532 10.230 -19.166 1.00 24.31 71 ASP B N 1
ATOM 4295 C CA . ASP B 1 74 ? -21.936 9.302 -20.223 1.00 25.86 71 ASP B CA 1
ATOM 4296 C C . ASP B 1 74 ? -23.000 8.360 -19.672 1.00 30.02 71 ASP B C 1
ATOM 4297 O O . ASP B 1 74 ? -23.436 8.519 -18.515 1.00 33.35 71 ASP B O 1
ATOM 4306 N N . ASP B 1 75 ? -23.398 7.368 -20.445 1.00 31.08 72 ASP B N 1
ATOM 4307 C CA . ASP B 1 75 ? -24.500 6.498 -20.035 1.00 35.53 72 ASP B CA 1
ATOM 4308 C C . ASP B 1 75 ? -24.215 5.626 -18.827 1.00 34.18 72 ASP B C 1
ATOM 4309 O O . ASP B 1 75 ? -25.128 5.015 -18.282 1.00 34.93 72 ASP B O 1
ATOM 4318 N N . ARG B 1 76 ? -22.962 5.573 -18.395 1.00 31.66 73 ARG B N 1
ATOM 4319 C CA . ARG B 1 76 ? -22.605 4.727 -17.266 1.00 32.56 73 ARG B CA 1
ATOM 4320 C C . ARG B 1 76 ? -22.214 5.517 -16.008 1.00 28.99 73 ARG B C 1
ATOM 4321 O O . ARG B 1 76 ? -22.094 4.934 -14.945 1.00 30.75 73 ARG B O 1
ATOM 4342 N N . GLY B 1 77 ? -21.975 6.817 -16.127 1.00 22.46 74 GLY B N 1
ATOM 4343 C CA . GLY B 1 77 ? -21.625 7.578 -14.946 1.00 20.31 74 GLY B CA 1
ATOM 4344 C C . GLY B 1 77 ? -20.973 8.909 -15.221 1.00 19.74 74 GLY B C 1
ATOM 4345 O O . GLY B 1 77 ? -20.975 9.425 -16.332 1.00 21.39 74 GLY B O 1
ATOM 4349 N N . VAL B 1 78 ? -20.412 9.459 -14.164 1.00 17.60 75 VAL B N 1
ATOM 4350 C CA . VAL B 1 78 ? -19.889 10.809 -14.125 1.00 18.94 75 VAL B CA 1
ATOM 4351 C C . VAL B 1 78 ? -18.365 10.793 -14.202 1.00 18.48 75 VAL B C 1
ATOM 4352 O O . VAL B 1 78 ? -17.705 10.185 -13.369 1.00 20.49 75 VAL B O 1
ATOM 4365 N N . ILE B 1 79 ? -17.813 11.486 -15.189 1.00 19.48 76 ILE B N 1
ATOM 4366 C CA . ILE B 1 79 ? -16.380 11.418 -15.474 1.00 20.03 76 ILE B CA 1
ATOM 4367 C C . ILE B 1 79 ? -15.695 12.611 -14.836 1.00 19.91 76 ILE B C 1
ATOM 4368 O O . ILE B 1 79 ? -16.180 13.751 -14.949 1.00 19.17 76 ILE B O 1
ATOM 4384 N N . PHE B 1 80 ? -14.606 12.352 -14.117 1.00 19.28 77 PHE B N 1
ATOM 4385 C CA . PHE B 1 80 ? -13.777 13.439 -13.561 1.00 17.40 77 PHE B CA 1
ATOM 4386 C C . PHE B 1 80 ? -12.310 13.076 -13.653 1.00 18.46 77 PHE B C 1
ATOM 4387 O O . PHE B 1 80 ? -11.971 11.913 -13.823 1.00 18.78 77 PHE B O 1
ATOM 4404 N N . CYS B 1 81 ? -11.448 14.080 -13.512 1.00 20.06 78 CYS B N 1
ATOM 4405 C CA A CYS B 1 81 ? -9.989 13.883 -13.501 0.69 20.92 78 CYS B CA 1
ATOM 4406 C CA B CYS B 1 81 ? -10.007 13.821 -13.475 0.31 20.99 78 CYS B CA 1
ATOM 4407 C C . CYS B 1 81 ? -9.347 14.341 -12.189 1.00 19.67 78 CYS B C 1
ATOM 4408 O O . CYS B 1 81 ? -9.804 15.282 -11.562 1.00 19.09 78 CYS B O 1
ATOM 4423 N N . THR B 1 82 ? -8.246 13.711 -11.816 1.00 19.00 79 THR B N 1
ATOM 4424 C CA . THR B 1 82 ? -7.563 14.087 -10.615 1.00 19.35 79 THR B CA 1
ATOM 4425 C C . THR B 1 82 ? -6.174 13.437 -10.618 1.00 21.24 79 THR B C 1
ATOM 4426 O O . THR B 1 82 ? -5.805 12.786 -11.564 1.00 21.57 79 THR B O 1
ATOM 4437 N N . HIS B 1 83 ? -5.395 13.654 -9.575 1.00 21.52 80 HIS B N 1
ATOM 4438 C CA . HIS B 1 83 ? -4.099 12.991 -9.460 1.00 21.49 80 HIS B CA 1
ATOM 4439 C C . HIS B 1 83 ? -4.279 11.692 -8.699 1.00 22.62 80 HIS B C 1
ATOM 4440 O O . HIS B 1 83 ? -4.852 11.694 -7.626 1.00 22.95 80 HIS B O 1
ATOM 4455 N N . SER B 1 84 ? -3.801 10.586 -9.248 1.00 22.83 81 SER B N 1
ATOM 4456 C CA . SER B 1 84 ? -3.992 9.277 -8.605 1.00 26.46 81 SER B CA 1
ATOM 4457 C C . SER B 1 84 ? -3.296 9.212 -7.262 1.00 26.41 81 SER B C 1
ATOM 4458 O O . SER B 1 84 ? -3.656 8.388 -6.421 1.00 25.96 81 SER B O 1
ATOM 4466 N N . THR B 1 85 ? -2.317 10.089 -7.056 1.00 25.60 82 THR B N 1
ATOM 4467 C CA . THR B 1 85 ? -1.532 10.102 -5.825 1.00 29.40 82 THR B CA 1
ATOM 4468 C C . THR B 1 85 ? -2.025 11.109 -4.810 1.00 28.09 82 THR B C 1
ATOM 4469 O O . THR B 1 85 ? -1.404 11.313 -3.753 1.00 28.62 82 THR B O 1
ATOM 4480 N N . SER B 1 86 ? -3.124 11.769 -5.148 1.00 26.30 83 SER B N 1
ATOM 4481 C CA . SER B 1 86 ? -3.753 12.678 -4.203 1.00 24.78 83 SER B CA 1
ATOM 4482 C C . SER B 1 86 ? -4.413 11.857 -3.091 1.00 24.09 83 SER B C 1
ATOM 4483 O O . SER B 1 86 ? -4.440 10.625 -3.143 1.00 25.21 83 SER B O 1
ATOM 4491 N N . ARG B 1 87 ? -4.974 12.533 -2.099 1.00 23.28 84 ARG B N 1
ATOM 4492 C CA . ARG B 1 87 ? -5.658 11.829 -1.035 1.00 23.20 84 ARG B CA 1
ATOM 4493 C C . ARG B 1 87 ? -6.846 11.071 -1.576 1.00 21.34 84 ARG B C 1
ATOM 4494 O O . ARG B 1 87 ? -7.020 9.904 -1.227 1.00 22.08 84 ARG B O 1
ATOM 4515 N 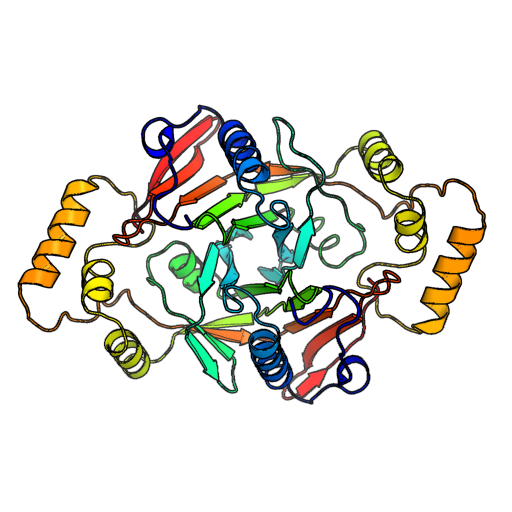N . LYS B 1 88 ? -7.635 11.700 -2.458 1.00 19.97 85 LYS B N 1
ATOM 4516 C CA . LYS B 1 88 ? -8.819 11.019 -2.982 1.00 20.38 85 LYS B CA 1
ATOM 4517 C C . LYS B 1 88 ? -8.385 9.828 -3.831 1.00 20.99 85 LYS B C 1
ATOM 4518 O O . LYS B 1 88 ? -9.043 8.788 -3.844 1.00 21.13 85 LYS B O 1
ATOM 4537 N N . GLY B 1 89 ? -7.263 9.992 -4.522 1.00 21.27 86 GLY B N 1
ATOM 4538 C CA . GLY B 1 89 ? -6.811 8.971 -5.460 1.00 22.83 86 GLY B CA 1
ATOM 4539 C C . GLY B 1 89 ? -6.371 7.732 -4.686 1.00 24.13 86 GLY B C 1
ATOM 4540 O O . GLY B 1 89 ? -6.704 6.595 -5.043 1.00 25.19 86 GLY B O 1
ATOM 4544 N N . ARG B 1 90 ? -5.647 7.957 -3.599 1.00 22.64 87 ARG B N 1
ATOM 4545 C CA . ARG B 1 90 ? -5.207 6.848 -2.765 1.00 25.21 87 ARG B CA 1
ATOM 4546 C C . ARG B 1 90 ? -6.415 6.175 -2.130 1.00 24.14 87 ARG B C 1
ATOM 4547 O O . ARG B 1 90 ? -6.484 4.934 -2.073 1.00 26.13 87 ARG B O 1
ATOM 4568 N N . GLU B 1 91 ? -7.384 6.970 -1.670 1.00 22.80 88 GLU B N 1
ATOM 4569 C CA . GLU B 1 91 ? -8.559 6.374 -1.009 1.00 21.76 88 GLU B CA 1
ATOM 4570 C C . GLU B 1 91 ? -9.398 5.551 -1.999 1.00 24.04 88 GLU B C 1
ATOM 4571 O O . GLU B 1 91 ? -9.876 4.455 -1.657 1.00 26.78 88 GLU B O 1
ATOM 4583 N N . LEU B 1 92 ? -9.589 6.071 -3.213 1.00 24.83 89 LEU B N 1
ATOM 4584 C CA . LEU B 1 92 ? -10.299 5.329 -4.242 1.00 26.75 89 LEU B CA 1
ATOM 4585 C C . LEU B 1 92 ? -9.619 4.002 -4.547 1.00 29.46 89 LEU B C 1
ATOM 4586 O O . LEU B 1 92 ? -10.285 2.998 -4.741 1.00 30.95 89 LEU B O 1
ATOM 4602 N N . THR B 1 93 ? -8.298 4.002 -4.606 1.00 30.82 90 THR B N 1
ATOM 4603 C CA . THR B 1 93 ? -7.567 2.764 -4.853 1.00 33.97 90 THR B CA 1
ATOM 4604 C C . THR B 1 93 ? -7.755 1.771 -3.708 1.00 33.78 90 THR B C 1
ATOM 4605 O O . THR B 1 93 ? -7.878 0.558 -3.949 1.00 35.50 90 THR B O 1
ATOM 4616 N N . GLU B 1 94 ? -7.757 2.281 -2.476 1.00 30.42 91 GLU B N 1
ATOM 4617 C CA . GLU B 1 94 ? -7.874 1.437 -1.275 1.00 31.62 91 GLU B CA 1
ATOM 4618 C C . GLU B 1 94 ? -9.246 0.801 -1.127 1.00 29.43 91 GLU B C 1
ATOM 4619 O O . GLU B 1 94 ? -9.363 -0.382 -0.833 1.00 30.44 91 GLU B O 1
ATOM 4631 N N . THR B 1 95 ? -10.291 1.610 -1.286 1.00 26.14 92 THR B N 1
ATOM 4632 C CA . THR B 1 95 ? -11.621 1.188 -0.867 1.00 25.32 92 THR B CA 1
ATOM 4633 C C . THR B 1 95 ? -12.695 1.228 -1.970 1.00 25.68 92 THR B C 1
ATOM 4634 O O . THR B 1 95 ? -13.759 0.624 -1.811 1.00 28.46 92 THR B O 1
ATOM 4645 N N . GLY B 1 96 ? -12.445 1.963 -3.048 1.00 25.18 93 GLY B N 1
ATOM 4646 C CA . GLY B 1 96 ? -13.345 1.981 -4.209 1.00 24.03 93 GLY B CA 1
ATOM 4647 C C . GLY B 1 96 ? -14.635 2.796 -4.107 1.00 22.92 93 GLY B C 1
ATOM 4648 O O . GLY B 1 96 ? -15.015 3.485 -5.063 1.00 20.87 93 GLY B O 1
ATOM 4652 N N . TRP B 1 97 ? -15.321 2.687 -2.975 1.00 20.86 94 TRP B N 1
ATOM 4653 C CA . TRP B 1 97 ? -16.608 3.358 -2.806 1.00 20.34 94 TRP B CA 1
ATOM 4654 C C . TRP B 1 97 ? -16.426 4.877 -2.804 1.00 19.54 94 TRP B C 1
ATOM 4655 O O . TRP B 1 97 ? -15.434 5.418 -2.274 1.00 19.88 94 TRP B O 1
ATOM 4676 N N . ALA B 1 98 ? -17.380 5.573 -3.411 1.00 16.80 95 ALA B N 1
ATOM 4677 C CA . ALA B 1 98 ? -17.403 7.030 -3.368 1.00 16.90 95 ALA B CA 1
ATOM 4678 C C . ALA B 1 98 ? -18.832 7.527 -3.415 1.00 15.22 95 ALA B C 1
ATOM 4679 O O . ALA B 1 98 ? -19.749 6.833 -3.883 1.00 15.57 95 ALA B O 1
ATOM 4686 N N . SER B 1 99 ? -19.013 8.771 -2.992 1.00 14.79 96 SER B N 1
ATOM 4687 C CA . SER B 1 99 ? -20.333 9.398 -3.085 1.00 14.41 96 SER B CA 1
ATOM 4688 C C . SER B 1 99 ? -20.131 10.825 -3.508 1.00 15.93 96 SER B C 1
ATOM 4689 O O . SER B 1 99 ? -19.230 11.487 -3.023 1.00 19.47 96 SER B O 1
ATOM 4697 N N . GLY B 1 100 ? -20.967 11.296 -4.419 1.00 14.37 97 GLY B N 1
ATOM 4698 C CA . GLY B 1 100 ? -20.893 12.673 -4.854 1.00 13.17 97 GLY B CA 1
ATOM 4699 C C . GLY B 1 100 ? -22.213 13.377 -4.608 1.00 14.29 97 GLY B C 1
ATOM 4700 O O . GLY B 1 100 ? -23.241 12.772 -4.773 1.00 15.03 97 GLY B O 1
ATOM 4704 N N . LEU B 1 101 ? -22.170 14.652 -4.216 1.00 11.08 98 LEU B N 1
ATOM 4705 C CA . LEU B 1 101 ? -23.388 15.404 -3.952 1.00 8.93 98 LEU B CA 1
ATOM 4706 C C . LEU B 1 101 ? -23.369 16.693 -4.749 1.00 10.42 98 LEU B C 1
ATOM 4707 O O . LEU B 1 101 ? -22.407 17.458 -4.681 1.00 12.74 98 LEU B O 1
ATOM 4723 N N . LEU B 1 102 ? -24.441 16.940 -5.490 1.00 10.60 99 LEU B N 1
ATOM 4724 C CA . LEU B 1 102 ? -24.687 18.242 -6.151 1.00 10.81 99 LEU B CA 1
ATOM 4725 C C . LEU B 1 102 ? -25.766 18.958 -5.380 1.00 12.52 99 LEU B C 1
ATOM 4726 O O . LEU B 1 102 ? -26.722 18.327 -4.921 1.00 12.87 99 LEU B O 1
ATOM 4742 N N . TYR B 1 103 ? -25.625 20.271 -5.223 1.00 11.10 100 TYR B N 1
ATOM 4743 C CA . TYR B 1 103 ? -26.641 21.049 -4.535 1.00 11.08 100 TYR B CA 1
ATOM 4744 C C . TYR B 1 103 ? -26.723 22.392 -5.176 1.00 11.11 100 TYR B C 1
ATOM 4745 O O . TYR B 1 103 ? -25.726 23.129 -5.239 1.00 12.17 100 TYR B O 1
ATOM 4763 N N . TRP B 1 104 ? -27.929 22.709 -5.629 1.00 13.00 101 TRP B N 1
ATOM 4764 C CA . TRP B 1 104 ? -28.213 23.941 -6.368 1.00 12.39 101 TRP B CA 1
ATOM 4765 C C . TRP B 1 104 ? -29.143 24.837 -5.554 1.00 11.43 101 TRP B C 1
ATOM 4766 O O . TRP B 1 104 ? -30.344 24.603 -5.487 1.00 13.13 101 TRP B O 1
ATOM 4787 N N . ARG B 1 105 ? -28.570 25.870 -4.947 1.00 13.03 102 ARG B N 1
ATOM 4788 C CA . ARG B 1 105 ? -29.326 26.749 -4.071 1.00 13.20 102 ARG B CA 1
ATOM 4789 C C . ARG B 1 105 ? -30.467 27.427 -4.830 1.00 14.98 102 ARG B C 1
ATOM 4790 O O . ARG B 1 105 ? -31.552 27.673 -4.261 1.00 16.23 102 ARG B O 1
ATOM 4811 N N . GLU B 1 106 ? -30.238 27.724 -6.103 1.00 15.67 103 GLU B N 1
ATOM 4812 C CA . GLU B 1 106 ? -31.199 28.520 -6.882 1.00 16.13 103 GLU B CA 1
ATOM 4813 C C . GLU B 1 106 ? -32.514 27.794 -7.133 1.00 16.14 103 GLU B C 1
ATOM 4814 O O . GLU B 1 106 ? -33.546 28.431 -7.221 1.00 18.41 103 GLU B O 1
ATOM 4826 N N . THR B 1 107 ? -32.475 26.463 -7.237 1.00 15.39 104 THR B N 1
ATOM 4827 C CA . THR B 1 107 ? -33.658 25.672 -7.496 1.00 16.63 104 THR B CA 1
ATOM 4828 C C . THR B 1 107 ? -34.065 24.755 -6.359 1.00 16.05 104 THR B C 1
ATOM 4829 O O . THR B 1 107 ? -35.037 24.022 -6.486 1.00 17.84 104 THR B O 1
ATOM 4840 N N . GLY B 1 108 ? -33.335 24.786 -5.259 1.00 13.99 105 GLY B N 1
ATOM 4841 C CA . GLY B 1 108 ? -33.639 23.904 -4.174 1.00 12.54 105 GLY B CA 1
ATOM 4842 C C . GLY B 1 108 ? -33.545 22.444 -4.546 1.00 11.42 105 GLY B C 1
ATOM 4843 O O . GLY B 1 108 ? -34.408 21.642 -4.156 1.00 14.59 105 GLY B O 1
ATOM 4847 N N . GLN B 1 109 ? -32.466 22.061 -5.235 1.00 10.82 106 GLN B N 1
ATOM 4848 C CA . GLN B 1 109 ? -32.315 20.662 -5.658 1.00 11.95 106 GLN B CA 1
ATOM 4849 C C . GLN B 1 109 ? -30.986 20.083 -5.213 1.00 11.46 106 GLN B C 1
ATOM 4850 O O . GLN B 1 109 ? -29.957 20.753 -5.214 1.00 11.84 106 GLN B O 1
ATOM 4864 N N . GLN B 1 110 ? -31.019 18.829 -4.814 1.00 10.50 107 GLN B N 1
ATOM 4865 C CA . GLN B 1 110 ? -29.768 18.121 -4.575 1.00 14.09 107 GLN B CA 1
ATOM 4866 C C . GLN B 1 110 ? -29.827 16.764 -5.299 1.00 13.33 107 GLN B C 1
ATOM 4867 O O . GLN B 1 110 ? -30.893 16.212 -5.543 1.00 12.41 107 GLN B O 1
ATOM 4881 N N . ILE B 1 111 ? -28.653 16.275 -5.687 1.00 11.80 108 ILE B N 1
ATOM 4882 C CA . ILE B 1 111 ? -28.544 14.955 -6.267 1.00 11.76 108 ILE B CA 1
ATOM 4883 C C . ILE B 1 111 ? -27.399 14.236 -5.611 1.00 10.37 108 ILE B C 1
ATOM 4884 O O . ILE B 1 111 ? -26.284 14.739 -5.550 1.00 10.87 108 ILE B O 1
ATOM 4900 N N . MET B 1 112 ? -27.676 13.045 -5.119 1.00 13.63 109 MET B N 1
ATOM 4901 C CA A MET B 1 112 ? -26.666 12.207 -4.471 0.56 14.09 109 MET B CA 1
ATOM 4902 C CA B MET B 1 112 ? -26.656 12.226 -4.478 0.44 15.49 109 MET B CA 1
ATOM 4903 C C . MET B 1 112 ? -26.363 11.049 -5.391 1.00 14.24 109 MET B C 1
ATOM 4904 O O . MET B 1 112 ? -27.286 10.396 -5.863 1.00 15.32 109 MET B O 1
ATOM 4931 N N . ILE B 1 113 ? -25.076 10.804 -5.639 1.00 15.68 110 ILE B N 1
ATOM 4932 C CA . ILE B 1 113 ? -24.621 9.734 -6.529 1.00 17.77 110 ILE B CA 1
ATOM 4933 C C . ILE B 1 113 ? -23.670 8.887 -5.726 1.00 19.42 110 ILE B C 1
ATOM 4934 O O . ILE B 1 113 ? -22.590 9.332 -5.371 1.00 24.56 110 ILE B O 1
ATOM 4950 N N . SER B 1 114 ? -24.069 7.677 -5.379 1.00 18.43 111 SER B N 1
ATOM 4951 C CA A SER B 1 114 ? -23.189 6.797 -4.620 0.58 19.06 111 SER B CA 1
ATOM 4952 C CA B SER B 1 114 ? -23.230 6.774 -4.579 0.42 18.24 111 SER B CA 1
ATOM 4953 C C . SER B 1 114 ? -22.827 5.599 -5.462 1.00 17.88 111 SER B C 1
ATOM 4954 O O . SER B 1 114 ? -23.693 4.976 -6.070 1.00 16.98 111 SER B O 1
ATOM 4969 N N . GLY B 1 115 ? -21.532 5.293 -5.509 1.00 15.64 112 GLY B N 1
ATOM 4970 C CA . GLY B 1 115 ? -21.080 4.250 -6.379 1.00 17.13 112 GLY B CA 1
ATOM 4971 C C . GLY B 1 115 ? -19.634 3.891 -6.165 1.00 17.59 112 GLY B C 1
ATOM 4972 O O . GLY B 1 115 ? -19.108 3.978 -5.054 1.00 16.74 112 GLY B O 1
ATOM 4976 N N . GLN B 1 116 ? -19.025 3.417 -7.244 1.00 16.65 113 GLN B N 1
ATOM 4977 C CA . GLN B 1 116 ? -17.601 3.155 -7.297 1.00 20.19 113 GLN B CA 1
ATOM 4978 C C . GLN B 1 116 ? -16.963 3.960 -8.416 1.00 21.87 113 GLN B C 1
ATOM 4979 O O . GLN B 1 116 ? -17.574 4.199 -9.456 1.00 23.48 113 GLN B O 1
ATOM 4993 N N . ALA B 1 117 ? -15.731 4.399 -8.182 1.00 23.20 114 ALA B N 1
ATOM 4994 C CA . ALA B 1 117 ? -14.997 5.136 -9.188 1.00 26.22 114 ALA B CA 1
ATOM 4995 C C . ALA B 1 117 ? -14.159 4.175 -9.998 1.00 27.22 114 ALA B C 1
ATOM 4996 O O . ALA B 1 117 ? -13.310 3.495 -9.462 1.00 29.73 114 ALA B O 1
ATOM 5003 N N . VAL B 1 118 ? -14.442 4.073 -11.281 1.00 25.96 115 VAL B N 1
ATOM 5004 C CA . VAL B 1 118 ? -13.735 3.124 -12.142 1.00 29.90 115 VAL B CA 1
ATOM 5005 C C . VAL B 1 118 ? -12.690 3.867 -12.958 1.00 28.75 115 VAL B C 1
ATOM 5006 O O . VAL B 1 118 ? -12.994 4.830 -13.655 1.00 27.76 115 VAL B O 1
ATOM 5019 N N . PRO B 1 119 ? -11.437 3.419 -12.887 1.00 28.72 116 PRO B N 1
ATOM 5020 C CA . PRO B 1 119 ? -10.431 4.169 -13.648 1.00 29.30 116 PRO B CA 1
ATOM 5021 C C . PRO B 1 119 ? -10.694 4.084 -15.143 1.00 27.81 116 PRO B C 1
ATOM 5022 O O . PRO B 1 119 ? -11.046 2.999 -15.599 1.00 27.45 116 PRO B O 1
ATOM 5033 N N . LEU B 1 120 ? -10.506 5.177 -15.882 1.00 28.42 117 LEU B N 1
ATOM 5034 C CA . LEU B 1 120 ? -10.582 5.152 -17.341 1.00 28.68 117 LEU B CA 1
ATOM 5035 C C . LEU B 1 120 ? -9.352 4.497 -17.972 1.00 31.59 117 LEU B C 1
ATOM 5036 O O . LEU B 1 120 ? -8.337 4.334 -17.314 1.00 31.12 117 LEU B O 1
ATOM 5052 N N . GLU B 1 121 ? -9.479 4.158 -19.251 1.00 35.16 118 GLU B N 1
ATOM 5053 C CA . GLU B 1 121 ? -8.376 3.601 -20.036 1.00 39.05 118 GLU B CA 1
ATOM 5054 C C . GLU B 1 121 ? -7.351 4.691 -20.332 1.00 39.84 118 GLU B C 1
ATOM 5055 O O . GLU B 1 121 ? -7.664 5.872 -20.259 1.00 38.44 118 GLU B O 1
ATOM 5067 N N . GLU B 1 122 ? -6.125 4.298 -20.683 1.00 40.75 119 GLU B N 1
ATOM 5068 C CA . GLU B 1 122 ? -5.070 5.280 -20.877 1.00 41.36 119 GLU B CA 1
ATOM 5069 C C . GLU B 1 122 ? -5.375 6.180 -22.065 1.00 40.21 119 GLU B C 1
ATOM 5070 O O . GLU B 1 122 ? -5.076 7.363 -22.025 1.00 40.63 119 GLU B O 1
ATOM 5082 N N . SER B 1 123 ? -5.981 5.639 -23.116 1.00 41.04 120 SER B N 1
ATOM 5083 C CA . SER B 1 123 ? -6.331 6.468 -24.281 1.00 40.65 120 SER B CA 1
ATOM 5084 C C . SER B 1 123 ? -7.341 7.545 -23.897 1.00 39.19 120 SER B C 1
ATOM 5085 O O . SER B 1 123 ? -7.273 8.672 -24.381 1.00 38.64 120 SER B O 1
ATOM 5093 N N . GLU B 1 124 ? -8.275 7.205 -23.013 1.00 38.45 121 GLU B N 1
ATOM 5094 C CA . GLU B 1 124 ? -9.215 8.196 -22.493 1.00 38.29 121 GLU B CA 1
ATOM 5095 C C . GLU B 1 124 ? -8.484 9.252 -21.660 1.00 34.38 121 GLU B C 1
ATOM 5096 O O . GLU B 1 124 ? -8.789 10.436 -21.772 1.00 32.69 121 GLU B O 1
ATOM 5108 N N . ASN B 1 125 ? -7.535 8.830 -20.826 1.00 32.02 122 ASN B N 1
ATOM 5109 C CA . ASN B 1 125 ? -6.773 9.789 -20.020 1.00 30.98 122 ASN B CA 1
ATOM 5110 C C . ASN B 1 125 ? -5.986 10.745 -20.907 1.00 30.85 122 ASN B C 1
ATOM 5111 O O . ASN B 1 125 ? -5.889 11.939 -20.615 1.00 29.66 122 ASN B O 1
ATOM 5122 N N . ASP B 1 126 ? -5.423 10.224 -21.992 1.00 33.35 123 ASP B N 1
ATOM 5123 C CA . ASP B 1 126 ? -4.654 11.075 -22.886 1.00 34.93 123 ASP B CA 1
ATOM 5124 C C . ASP B 1 126 ? -5.562 12.145 -23.490 1.00 35.06 123 ASP B C 1
ATOM 5125 O O . ASP B 1 126 ? -5.186 13.323 -23.563 1.00 35.83 123 ASP B O 1
ATOM 5134 N N . LYS B 1 127 ? -6.770 11.759 -23.885 1.00 34.73 124 LYS B N 1
ATOM 5135 C CA . LYS B 1 127 ? -7.694 12.704 -24.500 1.00 34.47 124 LYS B CA 1
ATOM 5136 C C . LYS B 1 127 ? -8.058 13.805 -23.509 1.00 34.33 124 LYS B C 1
ATOM 5137 O O . LYS B 1 127 ? -8.127 14.980 -23.859 1.00 34.83 124 LYS B O 1
ATOM 5144 N N . LEU B 1 128 ? -8.291 13.413 -22.261 1.00 33.04 125 LEU B N 1
ATOM 5145 C CA . LEU B 1 128 ? -8.683 14.371 -21.237 1.00 31.66 125 LEU B CA 1
ATOM 5146 C C . LEU B 1 128 ? -7.568 15.370 -20.994 1.00 30.38 125 LEU B C 1
ATOM 5147 O O . LEU B 1 128 ? -7.814 16.557 -20.859 1.00 30.70 125 LEU B O 1
ATOM 5163 N N . TRP B 1 129 ? -6.334 14.892 -20.954 1.00 29.72 126 TRP B N 1
ATOM 5164 C CA . TRP B 1 129 ? -5.193 15.784 -20.784 1.00 30.06 126 TRP B CA 1
ATOM 5165 C C . TRP B 1 129 ? -5.060 16.721 -21.978 1.00 34.59 126 TRP B C 1
ATOM 5166 O O . TRP B 1 129 ? -4.792 17.902 -21.790 1.00 33.07 126 TRP B O 1
ATOM 5187 N N . PHE B 1 130 ? -5.259 16.211 -23.196 1.00 41.59 127 PHE B N 1
ATOM 5188 C CA . PHE B 1 130 ? -5.180 17.055 -24.402 1.00 48.89 127 PHE B CA 1
ATOM 5189 C C . PHE B 1 130 ? -6.198 18.188 -24.408 1.00 49.93 127 PHE B C 1
ATOM 5190 O O . PHE B 1 130 ? -5.931 19.257 -24.955 1.00 51.48 127 PHE B O 1
ATOM 5207 N N . GLY B 1 131 ? -7.370 17.964 -23.827 1.00 48.33 128 GLY B N 1
ATOM 5208 C CA . GLY B 1 131 ? -8.390 18.989 -23.831 1.00 47.52 128 GLY B CA 1
ATOM 5209 C C . GLY B 1 131 ? -8.161 20.123 -22.847 1.00 46.50 128 GLY B C 1
ATOM 5210 O O . GLY B 1 131 ? -8.994 21.026 -22.722 1.00 47.81 128 GLY B O 1
ATOM 5214 N N . ARG B 1 132 ? -7.043 20.087 -22.131 1.00 42.61 129 ARG B N 1
ATOM 5215 C CA . ARG B 1 132 ? -6.751 21.134 -21.155 1.00 39.82 129 ARG B CA 1
ATOM 5216 C C . ARG B 1 132 ? -5.738 22.149 -21.700 1.00 36.66 129 ARG B C 1
ATOM 5217 O O . ARG B 1 132 ? -5.023 21.891 -22.671 1.00 36.12 129 ARG B O 1
ATOM 5238 N N . SER B 1 133 ? -5.675 23.304 -21.056 1.00 35.18 130 SER B N 1
ATOM 5239 C CA . SER B 1 133 ? -4.815 24.386 -21.500 1.00 34.25 130 SER B CA 1
ATOM 5240 C C . SER B 1 133 ? -3.377 24.106 -21.090 1.00 32.37 130 SER B C 1
ATOM 5241 O O . SER B 1 133 ? -3.125 23.290 -20.191 1.00 29.81 130 SER B O 1
ATOM 5249 N N . VAL B 1 134 ? -2.431 24.791 -21.724 1.00 32.92 131 VAL B N 1
ATOM 5250 C CA . VAL B 1 134 ? -1.031 24.598 -21.371 1.00 33.29 131 VAL B CA 1
ATOM 5251 C C . VAL B 1 134 ? -0.742 25.104 -19.954 1.00 32.09 131 VAL B C 1
ATOM 5252 O O . VAL B 1 134 ? 0.013 24.488 -19.228 1.00 30.86 131 VAL B O 1
ATOM 5265 N N . PRO B 1 135 ? -1.360 26.217 -19.537 1.00 32.04 132 PRO B N 1
ATOM 5266 C CA . PRO B 1 135 ? -1.152 26.600 -18.126 1.00 30.84 132 PRO B CA 1
ATOM 5267 C C . PRO B 1 135 ? -1.641 25.563 -17.122 1.00 29.84 132 PRO B C 1
ATOM 5268 O O . PRO B 1 135 ? -1.023 25.394 -16.062 1.00 28.06 132 PRO B O 1
ATOM 5279 N N . MET B 1 136 ? -2.759 24.908 -17.425 1.00 28.88 133 MET B N 1
ATOM 5280 C CA . MET B 1 136 ? -3.225 23.807 -16.590 1.00 28.25 133 MET B CA 1
ATOM 5281 C C . MET B 1 136 ? -2.192 22.673 -16.611 1.00 27.46 133 MET B C 1
ATOM 5282 O O . MET B 1 136 ? -1.873 22.106 -15.558 1.00 27.13 133 MET B O 1
ATOM 5296 N N . HIS B 1 137 ? -1.672 22.344 -17.794 1.00 24.56 134 HIS B N 1
ATOM 5297 C CA . HIS B 1 137 ? -0.645 21.292 -17.910 1.00 24.23 134 HIS B CA 1
ATOM 5298 C C . HIS B 1 137 ? 0.547 21.610 -17.048 1.00 25.18 134 HIS B C 1
ATOM 5299 O O . HIS B 1 137 ? 1.112 20.744 -16.398 1.00 28.02 134 HIS B O 1
ATOM 5314 N N . ALA B 1 138 ? 0.959 22.863 -17.080 1.00 23.56 135 ALA B N 1
ATOM 5315 C CA . ALA B 1 138 ? 2.188 23.251 -16.401 1.00 24.56 135 ALA B CA 1
ATOM 5316 C C . ALA B 1 138 ? 2.012 23.130 -14.880 1.00 23.42 135 ALA B C 1
ATOM 5317 O O . ALA B 1 138 ? 2.893 22.620 -14.185 1.00 25.21 135 ALA B O 1
ATOM 5324 N N . MET B 1 139 ? 0.902 23.601 -14.344 1.00 25.08 136 MET B N 1
ATOM 5325 C CA . MET B 1 139 ? 0.722 23.536 -12.904 1.00 26.22 136 MET B CA 1
ATOM 5326 C C . MET B 1 139 ? 0.469 22.087 -12.460 1.00 26.65 136 MET B C 1
ATOM 5327 O O . MET B 1 139 ? 0.975 21.644 -11.418 1.00 29.54 136 MET B O 1
ATOM 5341 N N . SER B 1 140 ? -0.313 21.350 -13.245 1.00 25.93 137 SER B N 1
ATOM 5342 C CA A SER B 1 140 ? -0.611 19.957 -12.929 0.63 27.41 137 SER B CA 1
ATOM 5343 C CA B SER B 1 140 ? -0.610 19.963 -12.930 0.37 26.59 137 SER B CA 1
ATOM 5344 C C . SER B 1 140 ? 0.662 19.098 -12.966 1.00 26.47 137 SER B C 1
ATOM 5345 O O . SER B 1 140 ? 0.782 18.128 -12.219 1.00 27.02 137 SER B O 1
ATOM 5358 N N . SER B 1 141 ? 1.602 19.448 -13.847 1.00 25.38 138 SER B N 1
ATOM 5359 C CA . SER B 1 141 ? 2.854 18.715 -13.947 1.00 24.72 138 SER B CA 1
ATOM 5360 C C . SER B 1 141 ? 3.791 19.065 -12.791 1.00 24.64 138 SER B C 1
ATOM 5361 O O . SER B 1 141 ? 4.489 18.198 -12.284 1.00 24.45 138 SER B O 1
ATOM 5369 N N . ALA B 1 142 ? 3.787 20.341 -12.403 1.00 24.73 139 ALA B N 1
ATOM 5370 C CA . ALA B 1 142 ? 4.667 20.869 -11.365 1.00 25.22 139 ALA B CA 1
ATOM 5371 C C . ALA B 1 142 ? 4.231 20.488 -9.964 1.00 25.95 139 ALA B C 1
ATOM 5372 O O . ALA B 1 142 ? 5.057 20.457 -9.040 1.00 25.88 139 ALA B O 1
ATOM 5379 N N . SER B 1 143 ? 2.940 20.200 -9.820 1.00 24.93 140 SER B N 1
ATOM 5380 C CA . SER B 1 143 ? 2.34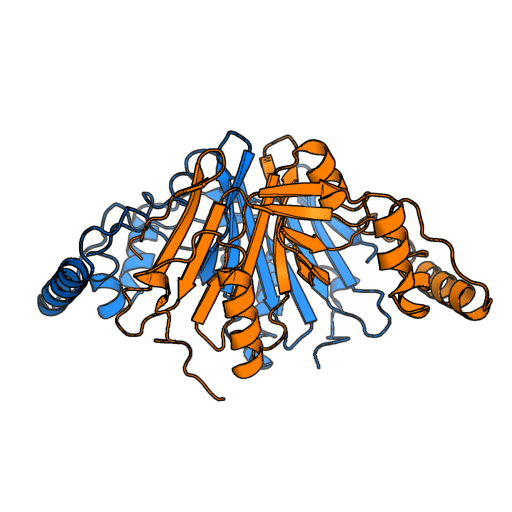4 19.890 -8.533 1.00 24.99 140 SER B CA 1
ATOM 5381 C C . SER B 1 143 ? 2.087 18.399 -8.338 1.00 27.27 140 SER B C 1
ATOM 5382 O O . SER B 1 143 ? 1.552 17.732 -9.234 1.00 28.27 140 SER B O 1
ATOM 5390 N N . HIS B 1 144 ? 2.423 17.890 -7.150 1.00 27.45 141 HIS B N 1
ATOM 5391 C CA . HIS B 1 144 ? 1.987 16.569 -6.708 1.00 25.16 141 HIS B CA 1
ATOM 5392 C C . HIS B 1 144 ? 0.823 16.767 -5.760 1.00 24.43 141 HIS B C 1
ATOM 5393 O O . HIS B 1 144 ? 1.010 17.033 -4.592 1.00 27.19 141 HIS B O 1
ATOM 5408 N N . GLN B 1 145 ? -0.376 16.682 -6.312 1.00 23.24 142 GLN B N 1
ATOM 5409 C CA . GLN B 1 145 ? -1.569 17.122 -5.581 1.00 21.55 142 GLN B CA 1
ATOM 5410 C C . GLN B 1 145 ? -1.665 16.458 -4.218 1.00 24.55 142 GLN B C 1
ATOM 5411 O O . GLN B 1 145 ? -1.585 15.224 -4.107 1.00 26.81 142 GLN B O 1
ATOM 5425 N N . SER B 1 146 ? -1.814 17.300 -3.192 1.00 25.43 143 SER B N 1
ATOM 5426 C CA . SER B 1 146 ? -2.066 16.883 -1.815 1.00 25.03 143 SER B CA 1
ATOM 5427 C C . SER B 1 146 ? -0.823 16.447 -1.014 1.00 26.96 143 SER B C 1
ATOM 5428 O O . SER B 1 146 ? -0.912 16.202 0.183 1.00 28.99 143 SER B O 1
ATOM 5436 N N . ASP B 1 147 ? 0.328 16.351 -1.674 1.00 27.09 144 ASP B N 1
ATOM 5437 C CA . ASP B 1 147 ? 1.553 16.128 -0.951 1.00 29.42 144 ASP B CA 1
ATOM 5438 C C . ASP B 1 147 ? 1.913 17.438 -0.263 1.00 29.22 144 ASP B C 1
ATOM 5439 O O . ASP B 1 147 ? 1.409 18.485 -0.640 1.00 26.95 144 ASP B O 1
ATOM 5448 N N . GLU B 1 148 ? 2.773 17.387 0.757 1.00 29.91 145 GLU B N 1
ATOM 5449 C CA . GLU B 1 148 ? 3.176 18.600 1.449 1.00 29.78 145 GLU B CA 1
ATOM 5450 C C . GLU B 1 148 ? 3.867 19.579 0.510 1.00 28.52 145 GLU B C 1
ATOM 5451 O O . GLU B 1 148 ? 4.724 19.193 -0.297 1.00 28.58 145 GLU B O 1
ATOM 5463 N N . LEU B 1 149 ? 3.503 20.849 0.628 1.00 28.55 146 LEU B N 1
ATOM 5464 C CA . LEU B 1 149 ? 4.151 21.905 -0.126 1.00 31.78 146 LEU B CA 1
ATOM 5465 C C . LEU B 1 149 ? 5.289 22.450 0.709 1.00 34.96 146 LEU B C 1
ATOM 5466 O O . LEU B 1 149 ? 5.074 22.981 1.801 1.00 37.15 146 LEU B O 1
ATOM 5482 N N . VAL B 1 150 ? 6.512 22.275 0.221 1.00 36.09 147 VAL B N 1
ATOM 5483 C CA . VAL B 1 150 ? 7.680 22.668 0.978 1.00 41.34 147 VAL B CA 1
ATOM 5484 C C . VAL B 1 150 ? 8.179 24.018 0.500 1.00 40.71 147 VAL B C 1
ATOM 5485 O O . VAL B 1 150 ? 8.649 24.830 1.287 1.00 40.58 147 VAL B O 1
ATOM 5498 N N . ASP B 1 151 ? 8.089 24.255 -0.798 1.00 40.92 148 ASP B N 1
ATOM 5499 C CA . ASP B 1 151 ? 8.587 25.495 -1.362 1.00 43.83 148 ASP B CA 1
ATOM 5500 C C . ASP B 1 151 ? 7.669 26.029 -2.465 1.00 42.52 148 ASP B C 1
ATOM 5501 O O . ASP B 1 151 ? 7.730 25.593 -3.630 1.00 40.85 148 ASP B O 1
ATOM 5510 N N . ARG B 1 152 ? 6.824 26.980 -2.075 1.00 41.31 149 ARG B N 1
ATOM 5511 C CA . ARG B 1 152 ? 5.772 27.512 -2.939 1.00 41.28 149 ARG B CA 1
ATOM 5512 C C . ARG B 1 152 ? 6.340 28.268 -4.151 1.00 40.47 149 ARG B C 1
ATOM 5513 O O . ARG B 1 152 ? 5.907 28.064 -5.303 1.00 38.44 149 ARG B O 1
ATOM 5534 N N . GLU B 1 153 ? 7.332 29.117 -3.914 1.00 39.85 150 GLU B N 1
ATOM 5535 C CA . GLU B 1 153 ? 7.907 29.888 -5.019 1.00 42.05 150 GLU B CA 1
ATOM 5536 C C . GLU B 1 153 ? 8.594 28.990 -6.032 1.00 39.26 150 GLU B C 1
ATOM 5537 O O . GLU B 1 153 ? 8.510 29.235 -7.221 1.00 38.17 150 GLU B O 1
ATOM 5549 N N . ALA B 1 154 ? 9.252 27.939 -5.562 1.00 39.13 151 ALA B N 1
ATOM 5550 C CA . ALA B 1 154 ? 9.867 26.961 -6.451 1.00 38.60 151 ALA B CA 1
ATOM 5551 C C . ALA B 1 154 ? 8.826 26.298 -7.335 1.00 34.77 151 ALA B C 1
ATOM 5552 O O . ALA B 1 154 ? 9.037 26.139 -8.532 1.00 33.66 151 ALA B O 1
ATOM 5559 N N . LEU B 1 155 ? 7.695 25.915 -6.749 1.00 32.88 152 LEU B N 1
ATOM 5560 C CA . LEU B 1 155 ? 6.621 25.301 -7.516 1.00 31.63 152 LEU B CA 1
ATOM 5561 C C . LEU B 1 155 ? 6.122 26.287 -8.579 1.00 30.74 152 LEU B C 1
ATOM 5562 O O . LEU B 1 155 ? 6.018 25.958 -9.764 1.00 28.82 152 LEU B O 1
ATOM 5578 N N . ARG B 1 156 ? 5.828 27.511 -8.164 1.00 30.03 153 ARG B N 1
ATOM 5579 C CA . ARG B 1 156 ? 5.393 28.528 -9.108 1.00 34.08 153 ARG B CA 1
ATOM 5580 C C . ARG B 1 156 ? 6.401 28.693 -10.243 1.00 33.88 153 ARG B C 1
ATOM 5581 O O . ARG B 1 156 ? 6.024 28.732 -11.415 1.00 34.91 153 ARG B O 1
ATOM 5602 N N . ALA B 1 157 ? 7.681 28.763 -9.885 1.00 32.50 154 ALA B N 1
ATOM 5603 C CA . ALA B 1 157 ? 8.744 28.956 -10.874 1.00 32.09 154 ALA B CA 1
ATOM 5604 C C . ALA B 1 157 ? 8.846 27.794 -11.857 1.00 29.35 154 ALA B C 1
ATOM 5605 O O . ALA B 1 157 ? 9.130 28.006 -13.049 1.00 28.81 154 ALA B O 1
ATOM 5612 N N . HIS B 1 158 ? 8.658 26.567 -11.370 1.00 27.18 155 HIS B N 1
ATOM 5613 C CA . HIS B 1 158 ? 8.771 25.403 -12.249 1.00 27.98 155 HIS B CA 1
ATOM 5614 C C . HIS B 1 158 ? 7.604 25.364 -13.220 1.00 28.07 155 HIS B C 1
ATOM 5615 O O . HIS B 1 158 ? 7.770 25.021 -14.377 1.00 28.24 155 HIS B O 1
ATOM 5630 N N . ALA B 1 159 ? 6.419 25.739 -12.755 1.00 27.29 156 ALA B N 1
ATOM 5631 C CA . ALA B 1 159 ? 5.276 25.793 -13.661 1.00 26.68 156 ALA B CA 1
ATOM 5632 C C . ALA B 1 159 ? 5.521 26.805 -14.767 1.00 28.39 156 ALA B C 1
ATOM 5633 O O . ALA B 1 159 ? 5.228 26.533 -15.931 1.00 29.34 156 ALA B O 1
ATOM 5640 N N . ALA B 1 160 ? 6.085 27.952 -14.413 1.00 29.17 157 ALA B N 1
ATOM 5641 C CA . ALA B 1 160 ? 6.416 28.979 -15.395 1.00 29.93 157 ALA B CA 1
ATOM 5642 C C . ALA B 1 160 ? 7.446 28.489 -16.429 1.00 30.08 157 ALA B C 1
ATOM 5643 O O . ALA B 1 160 ? 7.329 28.778 -17.624 1.00 30.12 157 ALA B O 1
ATOM 5650 N N . GLU B 1 161 ? 8.457 27.765 -15.962 1.00 29.20 158 GLU B N 1
ATOM 5651 C CA . GLU B 1 161 ? 9.473 27.187 -16.860 1.00 29.45 158 GLU B CA 1
ATOM 5652 C C . GLU B 1 161 ? 8.860 26.245 -17.878 1.00 27.89 158 GLU B C 1
ATOM 5653 O O . GLU B 1 161 ? 9.239 26.276 -19.061 1.00 27.02 158 GLU B O 1
ATOM 5665 N N . LEU B 1 162 ? 7.941 25.385 -17.430 1.00 25.92 159 LEU B N 1
ATOM 5666 C CA . LEU B 1 162 ? 7.319 24.427 -18.336 1.00 27.37 159 LEU B CA 1
ATOM 5667 C C . LEU B 1 162 ? 6.524 25.149 -19.410 1.00 29.83 159 LEU B C 1
ATOM 5668 O O . LEU B 1 162 ? 6.567 24.786 -20.597 1.00 31.20 159 LEU B O 1
ATOM 5684 N N . LEU B 1 163 ? 5.805 26.180 -19.011 1.00 29.94 160 LEU B N 1
ATOM 5685 C CA . LEU B 1 163 ? 5.030 26.946 -19.978 1.00 31.79 160 LEU B CA 1
ATOM 5686 C C . LEU B 1 163 ? 5.938 27.642 -21.025 1.00 31.82 160 LEU B C 1
ATOM 5687 O O . LEU B 1 163 ? 5.601 27.729 -22.222 1.00 31.26 160 LEU B O 1
ATOM 5703 N N . ALA B 1 164 ? 7.086 28.136 -20.580 1.00 31.58 161 ALA B N 1
ATOM 5704 C CA . ALA B 1 164 ? 7.978 28.880 -21.456 1.00 32.36 161 ALA B CA 1
ATOM 5705 C C . ALA B 1 164 ? 8.713 28.011 -22.498 1.00 31.24 161 ALA B C 1
ATOM 5706 O O . ALA B 1 164 ? 9.162 28.516 -23.530 1.00 31.87 161 ALA B O 1
ATOM 5713 N N . LEU B 1 165 ? 8.857 26.718 -22.236 1.00 30.69 162 LEU B N 1
ATOM 5714 C CA . LEU B 1 165 ? 9.547 25.842 -23.180 1.00 30.92 162 LEU B CA 1
ATOM 5715 C C . LEU B 1 165 ? 8.872 25.863 -24.540 1.00 31.70 162 LEU B C 1
ATOM 5716 O O . LEU B 1 165 ? 9.537 25.956 -25.577 1.00 33.08 162 LEU B O 1
ATOM 5732 N N . GLY B 1 166 ? 7.544 25.783 -24.537 1.00 31.53 163 GLY B N 1
ATOM 5733 C CA . GLY B 1 166 ? 6.781 25.741 -25.771 1.00 34.46 163 GLY B CA 1
ATOM 5734 C C . GLY B 1 166 ? 6.736 24.371 -26.419 1.00 36.04 163 GLY B C 1
ATOM 5735 O O . GLY B 1 166 ? 6.363 24.224 -27.577 1.00 39.07 163 GLY B O 1
ATOM 5739 N N . VAL B 1 167 ? 7.141 23.361 -25.670 1.00 34.24 164 VAL B N 1
ATOM 5740 C CA A VAL B 1 167 ? 7.042 21.987 -26.123 0.45 33.13 164 VAL B CA 1
ATOM 5741 C CA B VAL B 1 167 ? 7.031 21.987 -26.116 0.55 33.36 164 VAL B CA 1
ATOM 5742 C C . VAL B 1 167 ? 5.760 21.383 -25.551 1.00 32.67 164 VAL B C 1
ATOM 5743 O O . VAL B 1 167 ? 5.273 21.814 -24.482 1.00 32.49 164 VAL B O 1
ATOM 5766 N N . ALA B 1 168 ? 5.210 20.395 -26.250 1.00 31.15 165 ALA B N 1
ATOM 5767 C CA . ALA B 1 168 ? 4.035 19.685 -25.739 1.00 29.64 165 ALA B CA 1
ATOM 5768 C C . ALA B 1 168 ? 4.411 18.965 -24.452 1.00 26.14 165 ALA B C 1
ATOM 5769 O O . ALA B 1 168 ? 5.395 18.216 -24.416 1.00 26.66 165 ALA B O 1
ATOM 5776 N N . LEU B 1 169 ? 3.650 19.190 -23.394 1.00 24.25 166 LEU B N 1
ATOM 5777 C CA . LEU B 1 169 ? 3.974 18.579 -22.090 1.00 23.55 166 LEU B CA 1
ATOM 5778 C C . LEU B 1 169 ? 3.316 17.219 -21.976 1.00 24.17 166 LEU B C 1
ATOM 5779 O O . LEU B 1 169 ? 2.096 17.075 -22.204 1.00 24.71 166 LEU B O 1
ATOM 5795 N N . PRO B 1 170 ? 4.107 16.202 -21.624 1.00 24.86 167 PRO B N 1
ATOM 5796 C CA . PRO B 1 170 ? 3.521 14.864 -21.546 1.00 25.89 167 PRO B CA 1
ATOM 5797 C C . PRO B 1 170 ? 2.554 14.747 -20.370 1.00 26.36 167 PRO B C 1
ATOM 5798 O O . PRO B 1 170 ? 2.650 15.478 -19.383 1.00 25.02 167 PRO B O 1
ATOM 5809 N N . ARG B 1 171 ? 1.596 13.844 -20.490 1.00 25.55 168 ARG B N 1
ATOM 5810 C CA . ARG B 1 171 ? 0.675 13.604 -19.403 1.00 24.96 168 ARG B CA 1
ATOM 5811 C C . ARG B 1 171 ? 1.402 12.882 -18.279 1.00 24.64 168 ARG B C 1
ATOM 5812 O O . ARG B 1 171 ? 1.885 11.794 -18.486 1.00 26.41 168 ARG B O 1
ATOM 5833 N N . PRO B 1 172 ? 1.495 13.489 -17.085 1.00 26.32 169 PRO B N 1
ATOM 5834 C CA . PRO B 1 172 ? 2.080 12.745 -15.960 1.00 26.69 169 PRO B CA 1
ATOM 5835 C C . PRO B 1 172 ? 1.258 11.499 -15.675 1.00 24.77 169 PRO B C 1
ATOM 5836 O O . PRO B 1 172 ? 0.046 11.587 -15.734 1.00 22.92 169 PRO B O 1
ATOM 5847 N N . PRO B 1 173 ? 1.894 10.367 -15.350 1.00 26.42 170 PRO B N 1
ATOM 5848 C CA . PRO B 1 173 ? 1.129 9.135 -15.123 1.00 28.30 170 PRO B CA 1
ATOM 5849 C C . PRO B 1 173 ? 0.088 9.289 -14.012 1.00 28.15 170 PRO B C 1
ATOM 5850 O O . PRO B 1 173 ? -0.933 8.605 -14.055 1.00 30.05 170 PRO B O 1
ATOM 5861 N N . ARG B 1 174 ? 0.313 10.196 -13.066 1.00 25.88 171 ARG B N 1
ATOM 5862 C CA . ARG B 1 174 ? -0.659 10.398 -11.982 1.00 25.85 171 ARG B CA 1
ATOM 5863 C C . ARG B 1 174 ? -1.907 11.105 -12.434 1.00 25.39 171 ARG B C 1
ATOM 5864 O O . ARG B 1 174 ? -2.911 11.057 -11.722 1.00 24.30 171 ARG B O 1
ATOM 5885 N N . PHE B 1 175 ? -1.860 11.793 -13.571 1.00 24.05 172 PHE B N 1
ATOM 5886 C CA . PHE B 1 175 ? -3.077 12.462 -14.039 1.00 24.17 172 PHE B CA 1
ATOM 5887 C C . PHE B 1 175 ? -3.968 11.458 -14.748 1.00 24.01 172 PHE B C 1
ATOM 5888 O O . PHE B 1 175 ? -3.637 10.971 -15.838 1.00 25.35 172 PHE B O 1
ATOM 5905 N N . VAL B 1 176 ? -5.108 11.151 -14.126 1.00 23.89 173 VAL B N 1
ATOM 5906 C CA . VAL B 1 176 ? -5.981 10.098 -14.614 1.00 23.59 173 VAL B CA 1
ATOM 5907 C C . VAL B 1 176 ? -7.448 10.502 -14.527 1.00 23.46 173 VAL B C 1
ATOM 5908 O O . VAL B 1 176 ? -7.818 11.410 -13.775 1.00 23.14 173 VAL B O 1
ATOM 5921 N N . GLY B 1 177 ? -8.282 9.819 -15.295 1.00 21.11 174 GLY B N 1
ATOM 5922 C CA . GLY B 1 177 ? -9.719 10.009 -15.193 1.00 21.24 174 GLY B CA 1
ATOM 5923 C C . GLY B 1 177 ? -10.372 8.824 -14.510 1.00 20.88 174 GLY B C 1
ATOM 5924 O O . GLY B 1 177 ? -9.839 7.700 -14.532 1.00 23.89 174 GLY B O 1
ATOM 5928 N N . TYR B 1 178 ? -11.530 9.084 -13.901 1.00 20.02 175 TYR B N 1
ATOM 5929 C CA . TYR B 1 178 ? -12.368 8.054 -13.275 1.00 20.60 175 TYR B CA 1
ATOM 5930 C C . TYR B 1 178 ? -13.792 8.241 -13.764 1.00 20.12 175 TYR B C 1
ATOM 5931 O O . TYR B 1 178 ? -14.185 9.348 -14.087 1.00 20.64 175 TYR B O 1
ATOM 5949 N N . ARG B 1 179 ? -14.547 7.156 -13.820 1.00 20.65 176 ARG B N 1
ATOM 5950 C CA . ARG B 1 179 ? -15.992 7.233 -13.952 1.00 21.48 176 ARG B CA 1
ATOM 5951 C C . ARG B 1 179 ? -16.652 6.815 -12.641 1.00 21.21 176 ARG B C 1
ATOM 5952 O O . ARG B 1 179 ? -16.449 5.711 -12.157 1.00 21.84 176 ARG B O 1
ATOM 5973 N N . LEU B 1 180 ? -17.452 7.715 -12.062 1.00 18.14 177 LEU B N 1
ATOM 5974 C CA . LEU B 1 180 ? -18.237 7.383 -10.914 1.00 18.76 177 LEU B CA 1
ATOM 5975 C C . LEU B 1 180 ? -19.493 6.717 -11.413 1.00 18.00 177 LEU B C 1
ATOM 5976 O O . LEU B 1 180 ? -20.349 7.370 -11.972 1.00 17.93 177 LEU B O 1
ATOM 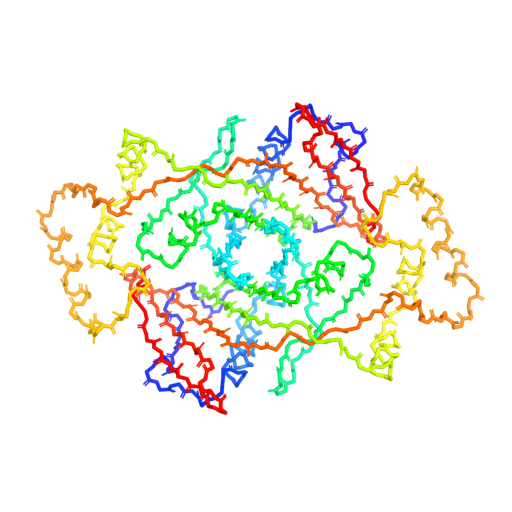5992 N N . GLU B 1 181 ? -19.574 5.407 -11.230 1.00 19.85 178 GLU B N 1
ATOM 5993 C CA . GLU B 1 181 ? -20.698 4.608 -11.703 1.00 20.25 178 GLU B CA 1
ATOM 5994 C C . GLU B 1 181 ? -21.637 4.321 -10.537 1.00 19.80 178 GLU B C 1
ATOM 5995 O O . GLU B 1 181 ? -21.244 3.684 -9.538 1.00 19.18 178 GLU B O 1
ATOM 6007 N N . PRO B 1 182 ? -22.874 4.806 -10.632 1.00 18.89 179 PRO B N 1
ATOM 6008 C CA . PRO B 1 182 ? -23.732 4.725 -9.453 1.00 18.65 179 PRO B CA 1
ATOM 6009 C C . PRO B 1 182 ? -24.323 3.347 -9.236 1.00 18.05 179 PRO B C 1
ATOM 6010 O O . PRO B 1 182 ? -24.649 2.669 -10.220 1.00 18.38 179 PRO B O 1
ATOM 6021 N N . HIS B 1 183 ? -24.469 2.951 -7.969 1.00 16.42 180 HIS B N 1
ATOM 6022 C CA . HIS B 1 183 ? -25.413 1.884 -7.600 1.00 18.29 180 HIS B CA 1
ATOM 6023 C C . HIS B 1 183 ? -26.625 2.450 -6.867 1.00 17.70 180 HIS B C 1
ATOM 6024 O O . HIS B 1 183 ? -27.563 1.705 -6.554 1.00 17.90 180 HIS B O 1
ATOM 6039 N N . GLU B 1 184 ? -26.595 3.753 -6.572 1.00 13.51 181 GLU B N 1
ATOM 6040 C CA . GLU B 1 184 ? -27.700 4.388 -5.851 1.00 14.81 181 GLU B CA 1
ATOM 6041 C C . GLU B 1 184 ? -27.665 5.861 -6.192 1.00 14.58 181 GLU B C 1
ATOM 6042 O O . GLU B 1 184 ? -26.602 6.448 -6.228 1.00 15.87 181 GLU B O 1
ATOM 6054 N N . MET B 1 185 ? -28.822 6.453 -6.475 1.00 13.31 182 MET B N 1
ATOM 6055 C CA . MET B 1 185 ? -28.944 7.904 -6.606 1.00 14.86 182 MET B CA 1
ATOM 6056 C C . MET B 1 185 ? -30.185 8.420 -5.915 1.00 14.90 182 MET B C 1
ATOM 6057 O O . MET B 1 185 ? -31.170 7.745 -5.853 1.00 19.19 182 MET B O 1
ATOM 6071 N N . GLU B 1 186 ? -30.121 9.632 -5.384 1.00 13.25 183 GLU B N 1
ATOM 6072 C CA . GLU B 1 186 ? -31.329 10.274 -4.887 1.00 13.36 183 GLU B CA 1
ATOM 6073 C C . GLU B 1 186 ? -31.451 11.629 -5.488 1.00 12.41 183 GLU B C 1
ATOM 6074 O O . GLU B 1 186 ? -30.442 12.384 -5.622 1.00 12.19 183 GLU B O 1
ATOM 6086 N N . PHE B 1 187 ? -32.690 11.944 -5.852 1.00 13.41 184 PHE B N 1
ATOM 6087 C CA . PHE B 1 187 ? -33.056 13.244 -6.393 1.00 12.81 184 PHE B CA 1
ATOM 6088 C C . PHE B 1 187 ? -33.962 13.895 -5.373 1.00 13.43 184 PHE B C 1
ATOM 6089 O O . PHE B 1 187 ? -34.975 13.314 -4.984 1.00 18.02 184 PHE B O 1
ATOM 6106 N N . TRP B 1 188 ? -33.598 15.091 -4.934 1.00 10.21 185 TRP B N 1
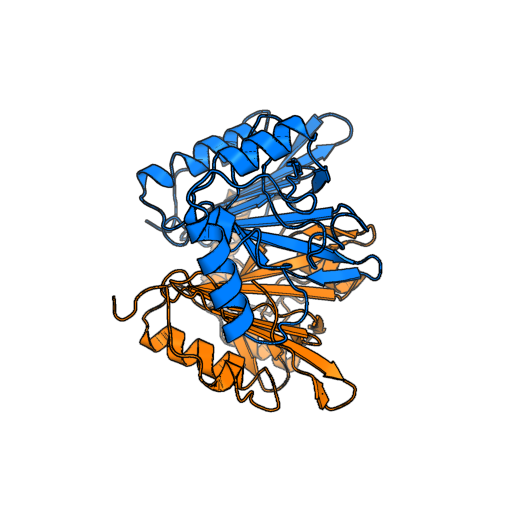ATOM 6107 C CA . TRP B 1 188 ? -34.340 15.832 -3.892 1.00 11.18 185 TRP B CA 1
ATOM 6108 C C . TRP B 1 188 ? -34.714 17.221 -4.378 1.00 12.96 185 TRP B C 1
ATOM 6109 O O . TRP B 1 188 ? -33.871 17.933 -4.896 1.00 11.39 185 TRP B O 1
ATOM 6130 N N . ALA B 1 189 ? -35.976 17.614 -4.208 1.00 12.05 186 ALA B N 1
ATOM 6131 C CA . ALA B 1 189 ? -36.409 18.935 -4.642 1.00 13.79 186 ALA B CA 1
ATOM 6132 C C . ALA B 1 189 ? -37.285 19.547 -3.568 1.00 12.41 186 ALA B C 1
ATOM 6133 O O . ALA B 1 189 ? -38.298 18.993 -3.188 1.00 13.79 186 ALA B O 1
ATOM 6140 N N . ALA B 1 190 ? -36.889 20.719 -3.113 1.00 11.74 187 ALA B N 1
ATOM 6141 C CA . ALA B 1 190 ? -37.565 21.408 -2.014 1.00 13.56 187 ALA B CA 1
ATOM 6142 C C . ALA B 1 190 ? -38.995 21.780 -2.399 1.00 16.18 187 ALA B C 1
ATOM 6143 O O . ALA B 1 190 ? -39.299 22.107 -3.564 1.00 14.72 187 ALA B O 1
ATOM 6150 N N . SER B 1 191 ? -39.856 21.768 -1.386 1.00 14.74 188 SER B N 1
ATOM 6151 C CA . SER B 1 191 ? -41.262 22.172 -1.493 1.00 16.93 188 SER B CA 1
ATOM 6152 C C . SER B 1 191 ? -41.535 23.204 -0.447 1.00 18.94 188 SER B C 1
ATOM 6153 O O . SER B 1 191 ? -41.088 23.069 0.685 1.00 20.31 188 SER B O 1
ATOM 6161 N N . SER B 1 192 ? -42.305 24.227 -0.796 1.00 19.95 189 SER B N 1
ATOM 6162 C CA . SER B 1 192 ? -42.619 25.247 0.203 1.00 22.69 189 SER B CA 1
ATOM 6163 C C . SER B 1 192 ? -43.429 24.719 1.394 1.00 22.12 189 SER B C 1
ATOM 6164 O O . SER B 1 192 ? -43.346 25.312 2.476 1.00 25.38 189 SER B O 1
ATOM 6172 N N . ASP B 1 193 ? -44.224 23.655 1.212 1.00 20.34 190 ASP B N 1
ATOM 6173 C CA . ASP B 1 193 ? -45.005 23.087 2.327 1.00 22.44 190 ASP B CA 1
ATOM 6174 C C . ASP B 1 193 ? -44.160 22.105 3.159 1.00 21.33 190 ASP B C 1
ATOM 6175 O O . ASP B 1 193 ? -44.689 21.442 4.035 1.00 21.99 190 ASP B O 1
ATOM 6184 N N . ARG B 1 194 ? -42.860 22.027 2.839 1.00 20.60 191 ARG B N 1
ATOM 6185 C CA A ARG B 1 194 ? -41.879 21.200 3.565 0.62 20.29 191 ARG B CA 1
ATOM 6186 C CA B ARG B 1 194 ? -41.883 21.207 3.569 0.38 20.30 191 ARG B CA 1
ATOM 6187 C C . ARG B 1 194 ? -41.968 19.698 3.276 1.00 19.12 191 ARG B C 1
ATOM 6188 O O . ARG B 1 194 ? -41.164 18.911 3.785 1.00 17.89 191 ARG B O 1
ATOM 6227 N N . LEU B 1 195 ? -42.927 19.268 2.446 1.00 18.04 192 LEU B N 1
ATOM 6228 C CA . LEU B 1 195 ? -42.973 17.852 2.074 1.00 15.40 192 LEU B CA 1
ATOM 6229 C C . LEU B 1 195 ? -42.110 17.724 0.822 1.00 15.18 192 LEU B C 1
ATOM 6230 O O . LEU B 1 195 ? -42.599 17.649 -0.326 1.00 15.62 192 LEU B O 1
ATOM 6246 N N . HIS B 1 196 ? -40.803 17.731 1.034 1.00 13.45 193 HIS B N 1
ATOM 6247 C CA . HIS B 1 196 ? -39.898 17.760 -0.107 1.00 13.10 193 HIS B CA 1
ATOM 6248 C C . HIS B 1 196 ? -40.051 16.501 -0.951 1.00 14.27 193 HIS B C 1
ATOM 6249 O O . HIS B 1 196 ? -40.383 15.437 -0.415 1.00 14.61 193 HIS B O 1
ATOM 6264 N N . ARG B 1 197 ? -39.781 16.614 -2.253 1.00 14.75 194 ARG B N 1
ATOM 6265 C CA . ARG B 1 197 ? -39.855 15.490 -3.182 1.00 13.12 194 ARG B CA 1
ATOM 6266 C C . ARG B 1 197 ? -38.548 14.746 -3.123 1.00 12.00 194 ARG B C 1
ATOM 6267 O O . ARG B 1 197 ? -37.507 15.327 -3.393 1.00 14.26 194 ARG B O 1
ATOM 6288 N N . ARG B 1 198 ? -38.614 13.462 -2.794 1.00 11.17 195 ARG B N 1
ATOM 6289 C CA . ARG B 1 198 ? -37.420 12.622 -2.637 1.00 12.57 195 ARG B CA 1
ATOM 6290 C C . ARG B 1 198 ? -37.614 11.351 -3.414 1.00 11.82 195 ARG B C 1
ATOM 6291 O O . ARG B 1 198 ? -38.507 10.584 -3.125 1.00 12.80 195 ARG B O 1
ATOM 6312 N N . LEU B 1 199 ? -36.779 11.146 -4.432 1.00 14.12 196 LEU B N 1
ATOM 6313 C CA . LEU B 1 199 ? -36.855 9.971 -5.280 1.00 14.20 196 LEU B CA 1
ATOM 6314 C C . LEU B 1 199 ? -35.536 9.248 -5.216 1.00 13.91 196 LEU B C 1
ATOM 6315 O O . LEU B 1 199 ? -34.487 9.771 -5.632 1.00 14.54 196 LEU B O 1
ATOM 6331 N N . ARG B 1 200 ? -35.583 8.031 -4.714 1.00 15.09 197 ARG B N 1
ATOM 6332 C CA . ARG B 1 200 ? -34.408 7.177 -4.599 1.00 16.94 197 ARG B CA 1
ATOM 6333 C C . ARG B 1 200 ? -34.392 6.088 -5.663 1.00 15.99 197 ARG B C 1
ATOM 6334 O O . ARG B 1 200 ? -35.393 5.423 -5.877 1.00 17.51 197 ARG B O 1
ATOM 6355 N N . TYR B 1 201 ? -33.262 5.977 -6.358 1.00 14.88 198 TYR B N 1
ATOM 6356 C CA . TYR B 1 201 ? -32.964 4.866 -7.264 1.00 13.23 198 TYR B CA 1
ATOM 6357 C C . TYR B 1 201 ? -31.940 3.934 -6.636 1.00 14.36 198 TYR B C 1
ATOM 6358 O O . TYR B 1 201 ? -30.899 4.387 -6.165 1.00 14.69 198 TYR B O 1
ATOM 6376 N N . GLU B 1 202 ? -32.209 2.636 -6.667 1.00 18.17 199 GLU B N 1
ATOM 6377 C CA . GLU B 1 202 ? -31.231 1.650 -6.189 1.00 20.88 199 GLU B CA 1
ATOM 6378 C C . GLU B 1 202 ? -31.054 0.567 -7.232 1.00 21.15 199 GLU B C 1
ATOM 6379 O O . GLU B 1 202 ? -32.032 0.089 -7.784 1.00 21.26 199 GLU B O 1
ATOM 6391 N N . ARG B 1 203 ? -29.815 0.135 -7.456 1.00 21.67 200 ARG B N 1
ATOM 6392 C CA . ARG B 1 203 ? -29.575 -0.886 -8.462 1.00 25.42 200 ARG B CA 1
ATOM 6393 C C . ARG B 1 203 ? -30.174 -2.183 -7.992 1.00 28.28 200 ARG B C 1
ATOM 6394 O O . ARG B 1 203 ? -30.088 -2.523 -6.826 1.00 28.59 200 ARG B O 1
ATOM 6415 N N . ASP B 1 204 ? -30.774 -2.893 -8.938 1.00 31.75 201 ASP B N 1
ATOM 6416 C CA . ASP B 1 204 ? -31.458 -4.150 -8.687 1.00 38.46 201 ASP B CA 1
ATOM 6417 C C . ASP B 1 204 ? -31.129 -5.116 -9.837 1.00 41.78 201 ASP B C 1
ATOM 6418 O O . ASP B 1 204 ? -31.924 -5.327 -10.753 1.00 41.04 201 ASP B O 1
ATOM 6427 N N . GLY B 1 205 ? -29.932 -5.685 -9.798 1.00 44.51 202 GLY B N 1
ATOM 6428 C CA . GLY B 1 205 ? -29.453 -6.483 -10.905 1.00 45.76 202 GLY B CA 1
ATOM 6429 C C . GLY B 1 205 ? -29.186 -5.583 -12.095 1.00 47.57 202 GLY B C 1
ATOM 6430 O O . GLY B 1 205 ? -28.492 -4.555 -11.985 1.00 49.30 202 GLY B O 1
ATOM 6434 N N . ASN B 1 206 ? -29.771 -5.947 -13.228 1.00 46.81 203 ASN B N 1
ATOM 6435 C CA . ASN B 1 206 ? -29.597 -5.194 -14.458 1.00 47.05 203 ASN B CA 1
ATOM 6436 C C . ASN B 1 206 ? -30.573 -4.043 -14.528 1.00 44.20 203 ASN B C 1
ATOM 6437 O O . ASN B 1 206 ? -30.558 -3.276 -15.486 1.00 45.03 203 ASN B O 1
ATOM 6448 N N . ASP B 1 207 ? -31.421 -3.923 -13.510 1.00 39.99 204 ASP B N 1
ATOM 6449 C CA . ASP B 1 207 ? -32.461 -2.911 -13.520 1.00 37.60 204 ASP B CA 1
ATOM 6450 C C . ASP B 1 207 ? -32.329 -1.996 -12.319 1.00 31.59 204 ASP B C 1
ATOM 6451 O O . ASP B 1 207 ? -31.411 -2.132 -11.508 1.00 29.67 204 ASP B O 1
ATOM 6460 N N . TRP B 1 208 ? -33.244 -1.045 -12.226 1.00 27.50 205 TRP B N 1
ATOM 6461 C CA . TRP B 1 208 ? -33.265 -0.116 -11.102 1.00 25.08 205 TRP B CA 1
ATOM 6462 C C . TRP B 1 208 ? -34.611 -0.193 -10.406 1.00 25.85 205 TRP B C 1
ATOM 6463 O O . TRP B 1 208 ? -35.623 -0.423 -11.050 1.00 26.51 205 TRP B O 1
ATOM 6484 N N . LYS B 1 209 ? -34.592 -0.037 -9.090 1.00 24.11 206 LYS B N 1
ATOM 6485 C CA . LYS B 1 209 ? -35.797 0.093 -8.255 1.00 26.39 206 LYS B CA 1
ATOM 6486 C C . LYS B 1 209 ? -35.906 1.527 -7.728 1.00 23.13 206 LYS B C 1
ATOM 6487 O O . LYS B 1 209 ? -34.916 2.106 -7.294 1.00 24.05 206 LYS B O 1
ATOM 6505 N N . THR B 1 210 ? -37.112 2.090 -7.757 1.00 21.51 207 THR B N 1
ATOM 6506 C CA . THR B 1 210 ? -37.337 3.407 -7.214 1.00 20.38 207 THR B CA 1
ATOM 6507 C C . THR B 1 210 ? -38.286 3.414 -6.002 1.00 19.88 207 THR B C 1
ATOM 6508 O O . THR B 1 210 ? -39.189 2.579 -5.873 1.00 21.53 207 THR B O 1
ATOM 6519 N N . THR B 1 211 ? -38.039 4.384 -5.128 1.00 19.47 208 THR B N 1
ATOM 6520 C CA A THR B 1 211 ? -38.849 4.610 -3.941 0.68 19.05 208 THR B CA 1
ATOM 6521 C CA B THR B 1 211 ? -38.868 4.608 -3.951 0.32 18.74 208 THR B CA 1
ATOM 6522 C C . THR B 1 211 ? -38.987 6.103 -3.694 1.00 17.49 208 THR B C 1
ATOM 6523 O O . THR B 1 211 ? -38.048 6.846 -3.918 1.00 18.57 208 THR B O 1
ATOM 6542 N N . GLN B 1 212 ? -40.151 6.537 -3.203 1.00 14.52 209 GLN B N 1
ATOM 6543 C CA . GLN B 1 212 ? -40.299 7.901 -2.708 1.00 13.88 209 GLN B CA 1
ATOM 6544 C C . GLN B 1 212 ? -40.057 7.877 -1.199 1.00 14.60 209 GLN B C 1
ATOM 6545 O O . GLN B 1 212 ? -40.483 6.959 -0.527 1.00 15.29 209 GLN B O 1
ATOM 6559 N N . LEU B 1 213 ? -39.367 8.884 -0.685 1.00 14.97 210 LEU B N 1
ATOM 6560 C CA . LEU B 1 213 ? -38.984 8.916 0.734 1.00 13.95 210 LEU B CA 1
ATOM 6561 C C . LEU B 1 213 ? -39.650 10.064 1.493 1.00 15.08 210 LEU B C 1
ATOM 6562 O O . LEU B 1 213 ? -39.935 11.133 0.930 1.00 15.77 210 LEU B O 1
ATOM 6578 N N . GLN B 1 214 ? -39.839 9.864 2.791 1.00 16.11 211 GLN B N 1
ATOM 6579 C CA . GLN B 1 214 ? -40.319 10.937 3.664 1.00 14.33 211 GLN B CA 1
ATOM 6580 C C . GLN B 1 214 ? -39.202 11.953 3.921 1.00 12.82 211 GLN B C 1
ATOM 6581 O O . GLN B 1 214 ? -38.033 11.606 3.991 1.00 13.35 211 GLN B O 1
ATOM 6595 N N . PRO B 1 215 ? -39.553 13.243 3.988 1.00 13.29 212 PRO B N 1
ATOM 6596 C CA . PRO B 1 215 ? -38.579 14.320 4.135 1.00 15.52 212 PRO B CA 1
ATOM 6597 C C . PRO B 1 215 ? -37.958 14.457 5.521 1.00 21.49 212 PRO B C 1
ATOM 6598 O O . PRO B 1 215 ? -36.816 15.019 5.608 1.00 23.59 212 PRO B O 1
#

CATH classification: 2.30.110.10

Radius of gyration: 21.7 Å; Cα contacts (8 Å, |Δi|>4): 929; chains: 2; bounding box: 63×46×54 Å